Protein 9L11 (pdb70)

Nearest PDB structures (foldseek):
  7awv-assembly1_B  TM=8.913E-01  e=6.007E-17  Rhodococcus opacus
  4c0w-assembly1_A  TM=7.880E-01  e=9.544E-13  Pseudomonas putida
  7n2x-assembly1_A  TM=8.002E-01  e=1.864E-11  Escherichia coli O157:H7
  1tik-assembly1_A  TM=7.623E-01  e=1.758E-11  Escherichia coli
  7n2w-assembly1_B  TM=7.523E-01  e=1.275E-10  Klebsiella pneumoniae subsp. pneumoniae MGH 78578

Sequence (436 aa):
SLFRLDTSILGTRSSTIALADLVEREWRATAPDPSVVRRHLGEDPLPATVWAAAVAAQVPPARRAPEEREALSLAAALVDELVAAEALLLAAPLYNFGVSQHLKTWVDLLLTDPRMAAGTESPLAGRPAVLVTARGGAYGPGTPREGWDHAIGWMRRIFGDVWKLELTVVERELTLVGIDPALDRFKELAERVRVTTEEQARAAGRRLAAREGAFLALEHHHHHHSLFRLDTSILGTRSSTIALADLVEREWRATAPDPSVVRRHLGEDPLPATVWAAAVAAQFVPPARRAPEEREALSLAAALVDELVAAEALLLAAPLYNFGVSQHLKTWVDLLLTDPRMAAGTESPLAGRPAVLVTARGGAYGPGTPREGWDHAIGWMRRIFGDVWKLELTVVERELTLVGIDPALDRFKELAERVRVTTEEQARAAGRRLAA

Structure (mmCIF, N/CA/C/O backbone):
data_9L11
#
_entry.id   9L11
#
_cell.length_a   45.921
_cell.length_b   52.860
_cell.length_c   174.854
_cell.angle_alpha   90.00
_cell.angle_beta   90.00
_cell.angle_gamma   90.00
#
_symmetry.space_group_name_H-M   'P 21 21 21'
#
loop_
_entity.id
_entity.type
_entity.pdbx_description
1 polymer 'FMN dependent NADH:quinone oxidoreductase'
2 non-polymer 'FLAVIN-ADENINE DINUCLEOTIDE'
3 water water
#
loop_
_atom_site.group_PDB
_atom_site.id
_atom_site.type_symbol
_atom_site.label_atom_id
_atom_site.label_alt_id
_atom_site.label_comp_id
_atom_site.label_asym_id
_atom_site.label_entity_id
_atom_site.label_seq_id
_atom_site.pdbx_PDB_ins_code
_atom_site.Cartn_x
_atom_site.Cartn_y
_atom_site.Cartn_z
_atom_site.occupancy
_atom_site.B_iso_or_equiv
_atom_site.auth_seq_id
_atom_site.auth_comp_id
_atom_site.auth_asym_id
_atom_site.auth_atom_id
_atom_site.pdbx_PDB_model_num
ATOM 1 N N . SER A 1 2 ? -12.282 7.859 14.057 1.00 20.77 2 SER A N 1
ATOM 2 C CA . SER A 1 2 ? -12.336 9.345 13.847 1.00 19.00 2 SER A CA 1
ATOM 3 C C . SER A 1 2 ? -10.935 9.920 13.610 1.00 16.97 2 SER A C 1
ATOM 4 O O . SER A 1 2 ? -9.940 9.309 13.975 1.00 19.33 2 SER A O 1
ATOM 7 N N . LEU A 1 3 ? -10.884 11.110 13.052 1.00 15.99 3 LEU A N 1
ATOM 8 C CA . LEU A 1 3 ? -9.613 11.864 12.900 1.00 14.93 3 LEU A CA 1
ATOM 9 C C . LEU A 1 3 ? -9.482 12.823 14.079 1.00 14.32 3 LEU A C 1
ATOM 10 O O . LEU A 1 3 ? -10.504 13.396 14.480 1.00 14.10 3 LEU A O 1
ATOM 15 N N . PHE A 1 4 ? -8.285 13.012 14.613 1.00 13.17 4 PHE A N 1
ATOM 16 C CA . PHE A 1 4 ? -8.062 14.117 15.571 1.00 13.16 4 PHE A CA 1
ATOM 17 C C . PHE A 1 4 ? -7.233 15.176 14.847 1.00 12.14 4 PHE A C 1
ATOM 18 O O . PHE A 1 4 ? -6.162 14.789 14.325 1.00 12.72 4 PHE A O 1
ATOM 26 N N . ARG A 1 5 ? -7.735 16.400 14.767 1.00 11.52 5 ARG A N 1
ATOM 27 C CA . ARG A 1 5 ? -7.059 17.509 14.077 1.00 11.70 5 ARG A CA 1
ATOM 28 C C . ARG A 1 5 ? -6.609 18.564 15.084 1.00 11.52 5 ARG A C 1
ATOM 29 O O . ARG A 1 5 ? -7.455 19.032 15.869 1.00 11.52 5 ARG A O 1
ATOM 37 N N . LEU A 1 6 ? -5.341 18.934 15.018 1.00 11.01 6 LEU A N 1
ATOM 38 C CA . LEU A 1 6 ? -4.768 19.944 15.932 1.00 12.01 6 LEU A CA 1
ATOM 39 C C . LEU A 1 6 ? -4.288 21.130 15.108 1.00 12.24 6 LEU A C 1
ATOM 40 O O . LEU A 1 6 ? -3.494 20.916 14.180 1.00 12.64 6 LEU A O 1
ATOM 45 N N . ASP A 1 7 ? -4.762 22.327 15.415 1.00 12.31 7 ASP A N 1
ATOM 46 C CA . ASP A 1 7 ? -4.257 23.546 14.725 1.00 12.59 7 ASP A CA 1
ATOM 47 C C . ASP A 1 7 ? -3.497 24.416 15.710 1.00 12.24 7 ASP A C 1
ATOM 48 O O . ASP A 1 7 ? -3.841 24.428 16.902 1.00 13.50 7 ASP A O 1
ATOM 53 N N . THR A 1 8 ? -2.494 25.110 15.207 1.00 11.69 8 THR A N 1
ATOM 54 C CA . THR A 1 8 ? -1.633 25.985 16.054 1.00 13.07 8 THR A CA 1
ATOM 55 C C . THR A 1 8 ? -1.494 27.363 15.428 1.00 11.77 8 THR A C 1
ATOM 56 O O . THR A 1 8 ? -0.830 28.197 16.048 1.00 11.65 8 THR A O 1
ATOM 60 N N . SER A 1 9 ? -2.048 27.608 14.220 1.00 11.57 9 SER A N 1
ATOM 61 C CA . SER A 1 9 ? -1.851 28.940 13.595 1.00 11.96 9 SER A CA 1
ATOM 62 C C . SER A 1 9 ? -2.429 30.049 14.486 1.00 12.69 9 SER A C 1
ATOM 63 O O . SER A 1 9 ? -3.518 29.865 15.042 1.00 12.89 9 SER A O 1
ATOM 66 N N . ILE A 1 10 ? -1.761 31.184 14.521 1.00 12.42 10 ILE A N 1
ATOM 67 C CA . ILE A 1 10 ? -2.295 32.394 15.209 1.00 13.69 10 ILE A CA 1
ATOM 68 C C . ILE A 1 10 ? -2.736 33.432 14.178 1.00 13.72 10 ILE A C 1
ATOM 69 O O . ILE A 1 10 ? -2.932 34.627 14.583 1.00 14.29 10 ILE A O 1
ATOM 74 N N . LEU A 1 11 ? -2.877 33.062 12.914 1.00 13.25 11 LEU A N 1
ATOM 75 C CA . LEU A 1 11 ? -3.143 34.053 11.836 1.00 13.88 11 LEU A CA 1
ATOM 76 C C . LEU A 1 11 ? -4.589 33.928 11.356 1.00 15.87 11 LEU A C 1
ATOM 77 O O . LEU A 1 11 ? -4.885 34.557 10.343 1.00 16.44 11 LEU A O 1
ATOM 82 N N . GLY A 1 12 ? -5.426 33.194 12.081 1.00 15.40 12 GLY A N 1
ATOM 83 C CA . GLY A 1 12 ? -6.886 33.181 11.863 1.00 18.97 12 GLY A CA 1
ATOM 84 C C . GLY A 1 12 ? -7.312 32.689 10.495 1.00 20.19 12 GLY A C 1
ATOM 85 O O . GLY A 1 12 ? -6.713 31.762 9.957 1.00 18.47 12 GLY A O 1
ATOM 86 N N . THR A 1 13 ? -8.353 33.306 9.930 1.00 22.06 13 THR A N 1
ATOM 87 C CA . THR A 1 13 ? -8.957 32.865 8.639 1.00 25.35 13 THR A CA 1
ATOM 88 C C . THR A 1 13 ? -7.940 32.885 7.492 1.00 25.99 13 THR A C 1
ATOM 89 O O . THR A 1 13 ? -8.144 32.128 6.575 1.00 33.04 13 THR A O 1
ATOM 93 N N . ARG A 1 14 ? -6.867 33.657 7.581 1.00 28.06 14 ARG A N 1
ATOM 94 C CA . ARG A 1 14 ? -5.854 33.708 6.488 1.00 30.36 14 ARG A CA 1
ATOM 95 C C . ARG A 1 14 ? -4.862 32.543 6.572 1.00 26.00 14 ARG A C 1
ATOM 96 O O . ARG A 1 14 ? -4.035 32.423 5.653 1.00 25.11 14 ARG A O 1
ATOM 104 N N . SER A 1 15 ? -4.944 31.698 7.604 1.00 19.49 15 SER A N 1
ATOM 105 C CA . SER A 1 15 ? -3.882 30.688 7.872 1.00 16.42 15 SER A CA 1
ATOM 106 C C . SER A 1 15 ? -3.596 29.815 6.642 1.00 15.60 15 SER A C 1
ATOM 107 O O . SER A 1 15 ? -4.511 29.206 6.082 1.00 13.94 15 SER A O 1
ATOM 110 N N . SER A 1 16 ? -2.331 29.675 6.299 1.00 13.97 16 SER A N 1
ATOM 111 C CA . SER A 1 16 ? -1.909 28.741 5.228 1.00 13.51 16 SER A CA 1
ATOM 112 C C . SER A 1 16 ? -2.014 27.291 5.724 1.00 12.91 16 SER A C 1
ATOM 113 O O . SER A 1 16 ? -2.366 26.426 4.902 1.00 11.92 16 SER A O 1
ATOM 116 N N . THR A 1 17 ? -1.637 27.021 6.990 1.00 12.47 17 THR A N 1
ATOM 117 C CA . THR A 1 17 ? -1.675 25.640 7.566 1.00 12.30 17 THR A CA 1
ATOM 118 C C . THR A 1 17 ? -3.119 25.160 7.697 1.00 12.48 17 THR A C 1
ATOM 119 O O . THR A 1 17 ? -3.394 23.993 7.386 1.00 12.08 17 THR A O 1
ATOM 123 N N . ILE A 1 18 ? -4.016 26.039 8.113 1.00 13.86 18 ILE A N 1
ATOM 124 C CA . ILE A 1 18 ? -5.460 25.675 8.203 1.00 14.85 18 ILE A CA 1
ATOM 125 C C . ILE A 1 18 ? -5.939 25.268 6.809 1.00 14.70 18 ILE A C 1
ATOM 126 O O . ILE A 1 18 ? -6.655 24.281 6.700 1.00 14.12 18 ILE A O 1
ATOM 131 N N . ALA A 1 19 ? -5.525 25.998 5.782 1.00 15.63 19 ALA A N 1
ATOM 132 C CA . ALA A 1 19 ? -5.999 25.749 4.403 1.00 15.53 19 ALA A CA 1
ATOM 133 C C . ALA A 1 19 ? -5.449 24.399 3.916 1.00 16.17 19 ALA A C 1
ATOM 134 O O . ALA A 1 19 ? -6.207 23.623 3.305 1.00 16.06 19 ALA A O 1
ATOM 136 N N . LEU A 1 20 ? -4.201 24.084 4.232 1.00 15.09 20 LEU A N 1
ATOM 137 C CA . LEU A 1 20 ? -3.612 22.783 3.812 1.00 15.57 20 LEU A CA 1
ATOM 138 C C . LEU A 1 20 ? -4.285 21.670 4.603 1.00 15.35 20 LEU A C 1
ATOM 139 O O . LEU A 1 20 ? -4.742 20.675 3.992 1.00 16.83 20 LEU A O 1
ATOM 144 N N . ALA A 1 21 ? -4.416 21.862 5.918 1.00 14.03 21 ALA A N 1
ATOM 145 C CA . ALA A 1 21 ? -5.108 20.862 6.772 1.00 14.66 21 ALA A CA 1
ATOM 146 C C . ALA A 1 21 ? -6.551 20.671 6.296 1.00 14.28 21 ALA A C 1
ATOM 147 O O . ALA A 1 21 ? -7.077 19.555 6.370 1.00 13.26 21 ALA A O 1
ATOM 149 N N . ASP A 1 22 ? -7.193 21.741 5.834 1.00 13.70 22 ASP A N 1
ATOM 150 C CA . ASP A 1 22 ? -8.589 21.617 5.327 1.00 14.63 22 ASP A CA 1
ATOM 151 C C . ASP A 1 22 ? -8.614 20.646 4.147 1.00 14.07 22 ASP A C 1
ATOM 152 O O . ASP A 1 22 ? -9.575 19.885 4.015 1.00 14.43 22 ASP A O 1
ATOM 157 N N . LEU A 1 23 ? -7.595 20.670 3.305 1.00 14.15 23 LEU A N 1
ATOM 158 C CA . LEU A 1 23 ? -7.544 19.774 2.116 1.00 14.55 23 LEU A CA 1
ATOM 159 C C . LEU A 1 23 ? -7.367 18.321 2.573 1.00 14.09 23 LEU A C 1
ATOM 160 O O . LEU A 1 23 ? -7.994 17.427 1.989 1.00 14.26 23 LEU A O 1
ATOM 165 N N . VAL A 1 24 ? -6.543 18.105 3.598 1.00 12.74 24 VAL A N 1
ATOM 166 C CA . VAL A 1 24 ? -6.372 16.749 4.152 1.00 11.94 24 VAL A CA 1
ATOM 167 C C . VAL A 1 24 ? -7.712 16.317 4.709 1.00 13.22 24 VAL A C 1
ATOM 168 O O . VAL A 1 24 ? -8.170 15.143 4.390 1.00 13.06 24 VAL A O 1
ATOM 172 N N . GLU A 1 25 ? -8.336 17.166 5.521 1.00 12.04 25 GLU A N 1
ATOM 173 C CA . GLU A 1 25 ? -9.619 16.801 6.192 1.00 13.95 25 GLU A CA 1
ATOM 174 C C . GLU A 1 25 ? -10.711 16.501 5.149 1.00 16.11 25 GLU A C 1
ATOM 175 O O . GLU A 1 25 ? -11.505 15.540 5.355 1.00 15.29 25 GLU A O 1
ATOM 181 N N . ARG A 1 26 ? -10.774 17.291 4.073 1.00 16.13 26 ARG A N 1
ATOM 182 C CA . ARG A 1 26 ? -11.809 17.091 3.011 1.00 20.00 26 ARG A CA 1
ATOM 183 C C . ARG A 1 26 ? -11.707 15.661 2.443 1.00 20.36 26 ARG A C 1
ATOM 184 O O . ARG A 1 26 ? -12.762 14.995 2.295 1.00 19.01 26 ARG A O 1
ATOM 192 N N . GLU A 1 27 ? -10.486 15.183 2.177 1.00 18.72 27 GLU A N 1
ATOM 193 C CA . GLU A 1 27 ? -10.272 13.824 1.614 1.00 19.80 27 GLU A CA 1
ATOM 194 C C . GLU A 1 27 ? -10.596 12.796 2.688 1.00 19.12 27 GLU A C 1
ATOM 195 O O . GLU A 1 27 ? -11.179 11.723 2.361 1.00 18.71 27 GLU A O 1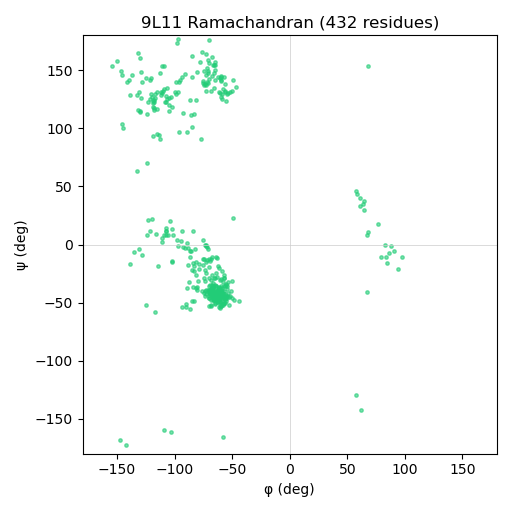
ATOM 201 N N . TRP A 1 28 ? -10.229 13.070 3.925 1.00 15.87 28 TRP A N 1
ATOM 202 C CA . TRP A 1 28 ? -10.599 12.167 5.039 1.00 16.46 28 TRP A CA 1
ATOM 203 C C . TRP A 1 28 ? -12.121 12.004 5.061 1.00 17.47 28 TRP A C 1
ATOM 204 O O . TRP A 1 28 ? -12.596 10.861 5.074 1.00 19.05 28 TRP A O 1
ATOM 215 N N . ARG A 1 29 ? -12.850 13.104 5.029 1.00 17.61 29 ARG A N 1
ATOM 216 C CA . ARG A 1 29 ? -14.329 13.059 5.118 1.00 20.65 29 ARG A CA 1
ATOM 217 C C . ARG A 1 29 ? -14.878 12.333 3.876 1.00 20.06 29 ARG A C 1
ATOM 218 O O . ARG A 1 29 ? -15.903 11.623 3.980 1.00 20.50 29 ARG A O 1
ATOM 226 N N . ALA A 1 30 ? -14.185 12.401 2.750 1.00 19.18 30 ALA A N 1
ATOM 227 C CA . ALA A 1 30 ? -14.732 11.827 1.497 1.00 21.09 30 ALA A CA 1
ATOM 228 C C . ALA A 1 30 ? -14.560 10.307 1.426 1.00 20.55 30 ALA A C 1
ATOM 229 O O . ALA A 1 30 ? -15.466 9.672 0.812 1.00 17.87 30 ALA A O 1
ATOM 231 N N . THR A 1 31 ? -13.504 9.727 2.023 1.00 18.23 31 THR A N 1
ATOM 232 C CA . THR A 1 31 ? -13.220 8.278 1.818 1.00 20.85 31 THR A CA 1
ATOM 233 C C . THR A 1 31 ? -13.026 7.509 3.134 1.00 18.79 31 THR A C 1
ATOM 234 O O . THR A 1 31 ? -12.951 6.281 3.066 1.00 19.33 31 THR A O 1
ATOM 238 N N . ALA A 1 32 ? -12.942 8.158 4.290 1.00 14.81 32 ALA A N 1
ATOM 239 C CA . ALA A 1 32 ? -12.668 7.423 5.539 1.00 16.70 32 ALA A CA 1
ATOM 240 C C . ALA A 1 32 ? -13.869 6.580 5.978 1.00 17.13 32 ALA A C 1
ATOM 241 O O . ALA A 1 32 ? -14.995 7.058 5.951 1.00 17.26 32 ALA A O 1
ATOM 243 N N . PRO A 1 33 ? -13.651 5.342 6.458 1.00 18.06 33 PRO A N 1
ATOM 244 C CA . PRO A 1 33 ? -14.729 4.524 7.029 1.00 20.71 33 PRO A CA 1
ATOM 245 C C . PRO A 1 33 ? -15.485 5.226 8.163 1.00 20.94 33 PRO A C 1
ATOM 246 O O . PRO A 1 33 ? -16.694 5.058 8.250 1.00 20.72 33 PRO A O 1
ATOM 250 N N . ASP A 1 34 ? -14.775 5.973 9.013 1.00 19.93 34 ASP A N 1
ATOM 251 C CA . ASP A 1 34 ? -15.374 6.854 10.041 1.00 19.67 34 ASP A CA 1
ATOM 252 C C . ASP A 1 34 ? -14.925 8.275 9.713 1.00 19.87 34 ASP A C 1
ATOM 253 O O . ASP A 1 34 ? -13.870 8.706 10.164 1.00 18.18 34 ASP A O 1
ATOM 258 N N . PRO A 1 35 ? -15.727 9.047 8.952 1.00 18.28 35 PRO A N 1
ATOM 259 C CA . PRO A 1 35 ? -15.329 10.376 8.499 1.00 18.48 35 PRO A CA 1
ATOM 260 C C . PRO A 1 35 ? -15.406 11.432 9.607 1.00 18.53 35 PRO A C 1
ATOM 261 O O . PRO A 1 35 ? -15.171 12.575 9.307 1.00 18.38 35 PRO A O 1
ATOM 265 N N . SER A 1 36 ? -15.736 11.017 10.829 1.00 17.01 36 SER A N 1
ATOM 266 C CA . SER A 1 36 ? -15.834 11.918 12.004 1.00 20.36 36 SER A CA 1
ATOM 267 C C . SER A 1 36 ? -14.489 12.631 12.203 1.00 17.38 36 SER A C 1
ATOM 268 O O . SER A 1 36 ? -13.469 11.964 12.007 1.00 16.89 36 SER A O 1
ATOM 271 N N . VAL A 1 37 ? -14.525 13.893 12.639 1.00 16.37 37 VAL A N 1
ATOM 272 C CA . VAL A 1 37 ? -13.319 14.672 12.986 1.00 17.03 37 VAL A CA 1
ATOM 273 C C . VAL A 1 37 ? -13.508 15.328 14.353 1.00 18.39 37 VAL A C 1
ATOM 274 O O . VAL A 1 37 ? -14.531 15.983 14.558 1.00 17.87 37 VAL A O 1
ATOM 278 N N . VAL A 1 38 ? -12.526 15.198 15.245 1.00 17.41 38 VAL A N 1
ATOM 279 C CA . VAL A 1 38 ? -12.457 15.947 16.517 1.00 18.18 38 VAL A CA 1
ATOM 280 C C . VAL A 1 38 ? -11.360 16.990 16.355 1.00 18.29 38 VAL A C 1
ATOM 281 O O . VAL A 1 38 ? -10.249 16.602 15.887 1.00 14.99 38 VAL A O 1
ATOM 285 N N . ARG A 1 39 ? -11.623 18.224 16.761 1.00 16.17 39 ARG A N 1
ATOM 286 C CA . ARG A 1 39 ? -10.626 19.283 16.495 1.00 17.90 39 ARG A CA 1
ATOM 287 C C . ARG A 1 39 ? -10.285 20.093 17.756 1.00 17.60 39 ARG A C 1
ATOM 288 O O . ARG A 1 39 ? -11.106 20.186 18.670 1.00 17.37 39 ARG A O 1
ATOM 296 N N . ARG A 1 40 ? -9.053 20.564 17.813 1.00 14.33 40 ARG A N 1
ATOM 297 C CA . ARG A 1 40 ? -8.555 21.434 18.897 1.00 14.01 40 ARG A CA 1
ATOM 298 C C . ARG A 1 40 ? -7.714 22.493 18.217 1.00 13.89 40 ARG A C 1
ATOM 299 O O . ARG A 1 40 ? -6.868 22.109 17.419 1.00 14.15 40 ARG A O 1
ATOM 307 N N . HIS A 1 41 ? -7.974 23.765 18.503 1.00 13.53 41 HIS A N 1
ATOM 308 C CA . HIS A 1 41 ? -7.226 24.889 17.894 1.00 13.45 41 HIS A CA 1
ATOM 309 C C . HIS A 1 41 ? -6.484 25.592 19.013 1.00 14.23 41 HIS A C 1
ATOM 310 O O . HIS A 1 41 ? -7.115 26.416 19.709 1.00 14.90 41 HIS A O 1
ATOM 317 N N . LEU A 1 42 ? -5.224 25.231 19.212 1.00 14.84 42 LEU A N 1
ATOM 318 C CA . LEU A 1 42 ? -4.381 25.832 20.282 1.00 15.26 42 LEU A CA 1
ATOM 319 C C . LEU A 1 42 ? -4.088 27.309 19.978 1.00 14.60 42 LEU A C 1
ATOM 320 O O . LEU A 1 42 ? -3.785 28.060 20.923 1.00 15.77 42 LEU A O 1
ATOM 325 N N . GLY A 1 43 ? -4.092 27.717 18.718 1.00 15.26 43 GLY A N 1
ATOM 326 C CA . GLY A 1 43 ? -3.802 29.127 18.387 1.00 16.90 43 GLY A CA 1
ATOM 327 C C . GLY A 1 43 ? -4.926 30.045 18.819 1.00 17.81 43 GLY A C 1
ATOM 328 O O . GLY A 1 43 ? -4.648 31.171 19.267 1.00 19.29 43 GLY A O 1
ATOM 329 N N . GLU A 1 44 ? -6.168 29.582 18.715 1.00 18.70 44 GLU A N 1
ATOM 330 C CA . GLU A 1 44 ? -7.359 30.363 19.163 1.00 20.89 44 GLU A CA 1
ATOM 331 C C . GLU A 1 44 ? -7.645 30.116 20.651 1.00 20.05 44 GLU A C 1
ATOM 332 O O . GLU A 1 44 ? -8.164 31.019 21.304 1.00 19.88 44 GLU A O 1
ATOM 338 N N . ASP A 1 45 ? -7.352 28.918 21.154 1.00 18.66 45 ASP A N 1
ATOM 339 C CA . ASP A 1 45 ? -7.730 28.499 22.522 1.00 18.24 45 ASP A CA 1
ATOM 340 C C . ASP A 1 45 ? -6.522 27.871 23.197 1.00 17.65 45 ASP A C 1
ATOM 341 O O . ASP A 1 45 ? -6.537 26.674 23.477 1.00 13.82 45 ASP A O 1
ATOM 346 N N . PRO A 1 46 ? -5.440 28.644 23.410 1.00 16.32 46 PRO A N 1
ATOM 347 C CA . PRO A 1 46 ? -4.198 28.051 23.914 1.00 17.05 46 PRO A CA 1
ATOM 348 C C . PRO A 1 46 ? -4.369 27.494 25.323 1.00 16.49 46 PRO A C 1
ATOM 349 O O . PRO A 1 46 ? -5.181 27.996 26.053 1.00 14.35 46 PRO A O 1
ATOM 353 N N . LEU A 1 47 ? -3.547 26.509 25.675 1.00 16.34 47 LEU A N 1
ATOM 354 C CA . LEU A 1 47 ? -3.485 25.991 27.058 1.00 16.78 47 LEU A CA 1
ATOM 355 C C . LEU A 1 47 ? -2.829 27.033 27.949 1.00 15.98 47 LEU A C 1
ATOM 356 O O . LEU A 1 47 ? -1.937 27.759 27.511 1.00 15.50 47 LEU A O 1
ATOM 361 N N . PRO A 1 48 ? -3.217 27.117 29.236 1.00 17.14 48 PRO A N 1
ATOM 362 C CA . PRO A 1 48 ? -2.629 28.096 30.141 1.00 16.96 48 PRO A CA 1
ATOM 363 C C . PRO A 1 48 ? -1.109 27.911 30.286 1.00 16.02 48 PRO A C 1
ATOM 364 O O . PRO A 1 48 ? -0.676 26.783 30.297 1.00 14.39 48 PRO A O 1
ATOM 368 N N . ALA A 1 49 ? -0.362 29.013 30.444 1.00 15.15 49 ALA A N 1
ATOM 369 C CA . ALA A 1 49 ? 1.117 28.965 30.568 1.00 16.58 49 ALA A CA 1
ATOM 370 C C . ALA A 1 49 ? 1.532 28.324 31.905 1.00 16.73 49 ALA A C 1
ATOM 371 O O . ALA A 1 49 ? 2.724 27.968 32.032 1.00 17.15 49 ALA A O 1
ATOM 373 N N . THR A 1 50 ? 0.599 28.178 32.845 1.00 16.10 50 THR A N 1
ATOM 374 C CA . THR A 1 50 ? 0.921 27.778 34.233 1.00 17.89 50 THR A CA 1
ATOM 375 C C . THR A 1 50 ? 0.610 26.297 34.509 1.00 16.62 50 THR A C 1
ATOM 376 O O . THR A 1 50 ? 1.084 25.786 35.545 1.00 18.05 50 THR A O 1
ATOM 380 N N . VAL A 1 51 ? -0.141 25.607 33.656 1.00 17.46 51 VAL A N 1
ATOM 381 C CA . VAL A 1 51 ? -0.639 24.219 33.913 1.00 16.38 51 VAL A CA 1
ATOM 382 C C . VAL A 1 51 ? 0.523 23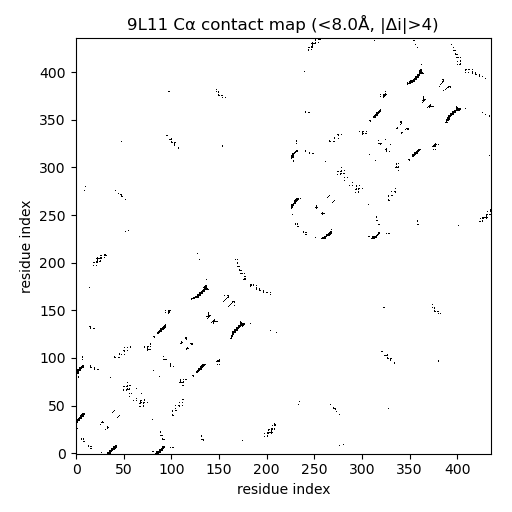.216 33.930 1.00 16.67 51 VAL A C 1
ATOM 383 O O . VAL A 1 51 ? 0.562 22.339 34.795 1.00 17.21 51 VAL A O 1
ATOM 387 N N . TRP A 1 52 ? 1.470 23.342 33.000 1.00 15.25 52 TRP A N 1
ATOM 388 C CA . TRP A 1 52 ? 2.541 22.323 32.872 1.00 14.76 52 TRP A CA 1
ATOM 389 C C . TRP A 1 52 ? 3.330 22.227 34.191 1.00 13.78 52 TRP A C 1
ATOM 390 O O . TRP A 1 52 ? 3.497 21.132 34.716 1.00 14.19 52 TRP A O 1
ATOM 401 N N . ALA A 1 53 ? 3.822 23.352 34.703 1.00 15.42 53 ALA A N 1
ATOM 402 C CA . ALA A 1 53 ? 4.606 23.320 35.960 1.00 16.34 53 ALA A CA 1
ATOM 403 C C . ALA A 1 53 ? 3.781 22.691 37.097 1.00 16.42 53 ALA A C 1
ATOM 404 O O . ALA A 1 53 ? 4.345 21.877 37.851 1.00 14.71 53 ALA A O 1
ATOM 406 N N . ALA A 1 54 ? 2.493 23.002 37.178 1.00 16.96 54 ALA A N 1
ATOM 407 C CA . ALA A 1 54 ? 1.575 22.404 38.179 1.00 18.67 54 ALA A CA 1
ATOM 408 C C . ALA A 1 54 ? 1.441 20.882 37.981 1.00 18.24 54 ALA A C 1
ATOM 409 O O . ALA A 1 54 ? 1.430 20.110 38.978 1.00 17.85 54 ALA A O 1
ATOM 411 N N . ALA A 1 55 ? 1.348 20.412 36.739 1.00 17.46 55 ALA A N 1
ATOM 412 C CA . ALA A 1 55 ? 1.244 18.965 36.476 1.00 16.89 55 ALA A CA 1
ATOM 413 C C . ALA A 1 55 ? 2.554 18.287 36.859 1.00 18.27 55 ALA A C 1
ATOM 414 O O . ALA A 1 55 ? 2.486 17.191 37.425 1.00 19.86 55 ALA A O 1
ATOM 416 N N . VAL A 1 56 ? 3.679 18.877 36.482 1.00 17.49 56 VAL A N 1
ATOM 417 C CA . VAL A 1 56 ? 5.009 18.278 36.754 1.00 20.05 56 VAL A CA 1
ATOM 418 C C . VAL A 1 56 ? 5.147 18.089 38.272 1.00 19.90 56 VAL A C 1
ATOM 419 O O . VAL A 1 56 ? 5.451 16.991 38.679 1.00 23.82 56 VAL A O 1
ATOM 423 N N . ALA A 1 57 ? 4.892 19.115 39.060 1.00 22.65 57 ALA A N 1
ATOM 424 C CA . ALA A 1 57 ? 4.978 19.038 40.538 1.00 25.84 57 ALA A CA 1
ATOM 425 C C . ALA A 1 57 ? 4.132 17.866 41.052 1.00 31.78 57 ALA A C 1
ATOM 426 O O . ALA A 1 57 ? 4.585 17.124 41.946 1.00 33.87 57 ALA A O 1
ATOM 428 N N . ALA A 1 58 ? 2.918 17.724 40.536 1.00 31.94 58 ALA A N 1
ATOM 429 C CA . ALA A 1 58 ? 1.950 16.707 40.999 1.00 34.57 58 ALA A CA 1
ATOM 430 C C . ALA A 1 58 ? 2.336 15.312 40.504 1.00 39.37 58 ALA A C 1
ATOM 431 O O . ALA A 1 58 ? 1.956 14.327 41.188 1.00 42.62 58 ALA A O 1
ATOM 433 N N . GLN A 1 59 ? 3.015 15.216 39.348 1.00 43.50 59 GLN A N 1
ATOM 434 C CA . GLN A 1 59 ? 3.315 13.928 38.659 1.00 46.33 59 GLN A CA 1
ATOM 435 C C . GLN A 1 59 ? 3.907 12.930 39.665 1.00 50.35 59 GLN A C 1
ATOM 436 O O . GLN A 1 59 ? 3.483 11.757 39.592 1.00 49.21 59 GLN A O 1
ATOM 442 N N . VAL A 1 61 ? 3.733 12.731 42.732 1.00 70.41 61 VAL A N 1
ATOM 443 C CA . VAL A 1 61 ? 3.435 12.758 44.198 1.00 71.73 61 VAL A CA 1
ATOM 444 C C . VAL A 1 61 ? 2.223 11.870 44.470 1.00 80.81 61 VAL A C 1
ATOM 445 O O . VAL A 1 61 ? 1.381 11.678 43.589 1.00 80.37 61 VAL A O 1
ATOM 449 N N . PRO A 1 62 ? 2.088 11.315 45.700 1.00 84.89 62 PRO A N 1
ATOM 450 C CA . PRO A 1 62 ? 0.883 10.582 46.070 1.00 83.25 62 PRO A CA 1
ATOM 451 C C . PRO A 1 62 ? -0.295 11.509 45.810 1.00 77.28 62 PRO A C 1
ATOM 452 O O . PRO A 1 62 ? -0.281 12.664 46.245 1.00 84.43 62 PRO A O 1
ATOM 456 N N . PRO A 1 63 ? -1.334 11.054 45.080 1.00 69.84 63 PRO A N 1
ATOM 457 C CA . PRO A 1 63 ? -2.528 11.872 44.888 1.00 68.39 63 PRO A CA 1
ATOM 458 C C . PRO A 1 63 ? -3.120 12.218 46.253 1.00 72.49 63 PRO A C 1
ATOM 459 O O . PRO A 1 63 ? -2.432 12.032 47.245 1.00 83.86 63 PRO A O 1
ATOM 463 N N . ALA A 1 64 ? -4.362 12.695 46.285 1.00 66.24 64 ALA A N 1
ATOM 464 C CA . ALA A 1 64 ? -5.060 13.046 47.543 1.00 62.69 64 ALA A CA 1
ATOM 465 C C . ALA A 1 64 ? -4.372 14.249 48.192 1.00 63.62 64 ALA A C 1
ATOM 466 O O . ALA A 1 64 ? -5.106 15.108 48.721 1.00 59.85 64 ALA A O 1
ATOM 468 N N . ARG A 1 65 ? -3.031 14.290 48.172 1.00 64.23 65 ARG A N 1
ATOM 469 C CA . ARG A 1 65 ? -2.237 15.420 48.730 1.00 66.62 65 ARG A CA 1
ATOM 470 C C . ARG A 1 65 ? -2.136 16.540 47.698 1.00 62.38 65 ARG A C 1
ATOM 471 O O . ARG A 1 65 ? -1.930 17.698 48.105 1.00 67.68 65 ARG A O 1
ATOM 479 N N . ARG A 1 66 ? -2.299 16.208 46.420 1.00 55.61 66 ARG A N 1
ATOM 480 C CA . ARG A 1 66 ? -2.223 17.220 45.334 1.00 49.71 66 ARG A CA 1
ATOM 481 C C . ARG A 1 66 ? -3.099 18.424 45.684 1.00 48.58 66 ARG A C 1
ATOM 482 O O . ARG A 1 66 ? -4.191 18.231 46.241 1.00 51.57 66 ARG A O 1
ATOM 490 N N . ALA A 1 67 ? -2.638 19.628 45.356 1.00 41.68 67 ALA A N 1
ATOM 491 C CA . ALA A 1 67 ? -3.406 20.874 45.562 1.00 40.26 67 ALA A CA 1
ATOM 492 C C . ALA A 1 67 ? -4.341 21.090 44.379 1.00 41.14 67 ALA A C 1
ATOM 493 O O . ALA A 1 67 ? -4.134 20.515 43.317 1.00 33.03 67 ALA A O 1
ATOM 495 N N . PRO A 1 68 ? -5.377 21.945 44.533 1.00 41.92 68 PRO A N 1
ATOM 496 C CA . PRO A 1 68 ? -6.343 22.211 43.469 1.00 38.80 68 PRO A CA 1
ATOM 497 C C . PRO A 1 68 ? -5.730 22.414 42.075 1.00 37.81 68 PRO A C 1
ATOM 498 O O . PRO A 1 68 ? -6.200 21.806 41.120 1.00 34.45 68 PRO A O 1
ATOM 502 N N . GLU A 1 69 ? -4.704 23.258 41.978 1.00 30.62 69 GLU A N 1
ATOM 503 C CA . GLU A 1 69 ? -4.100 23.620 40.677 1.00 33.21 69 GLU A CA 1
ATOM 504 C C . GLU A 1 69 ? -3.423 22.389 40.077 1.00 28.55 69 GLU A C 1
ATOM 505 O O . GLU A 1 69 ? -3.452 22.267 38.841 1.00 25.84 69 GLU A O 1
ATOM 511 N N . GLU A 1 70 ? -2.875 21.523 40.928 1.00 26.39 70 GLU A N 1
ATOM 512 C CA . GLU A 1 70 ? -2.183 20.280 40.512 1.00 27.68 70 GLU A CA 1
ATOM 513 C C . GLU A 1 70 ? -3.207 19.258 40.024 1.00 27.27 70 GLU A C 1
ATOM 514 O O . GLU A 1 70 ? -2.953 18.596 38.986 1.00 22.70 70 GLU A O 1
ATOM 520 N N . ARG A 1 71 ? -4.328 19.135 40.738 1.00 25.34 71 ARG A N 1
ATOM 521 C CA . ARG A 1 71 ? -5.432 18.232 40.300 1.00 28.40 71 ARG A CA 1
ATOM 522 C C . ARG A 1 71 ? -6.014 18.696 38.972 1.00 23.59 71 ARG A C 1
ATOM 523 O O . ARG A 1 71 ? -6.301 17.850 38.131 1.00 24.79 71 ARG A O 1
ATOM 531 N N . GLU A 1 72 ? -6.265 19.992 38.847 1.00 22.17 72 GLU A N 1
ATOM 532 C CA . GLU A 1 72 ? -6.779 20.575 37.595 1.00 27.95 72 GLU A CA 1
ATOM 533 C C . GLU A 1 72 ? -5.764 20.315 36.474 1.00 22.97 72 GLU A C 1
ATOM 534 O O . GLU A 1 72 ? -6.181 19.945 35.391 1.00 19.87 72 GLU A O 1
ATOM 540 N N . ALA A 1 73 ? -4.481 20.538 36.744 1.00 20.87 73 ALA A N 1
ATOM 541 C CA . ALA A 1 73 ? -3.428 20.406 35.700 1.00 20.45 73 ALA A CA 1
ATOM 542 C C . ALA A 1 73 ? -3.392 18.971 35.170 1.00 18.94 73 ALA A C 1
ATOM 543 O O . ALA A 1 73 ? -3.410 18.802 33.951 1.00 17.71 73 ALA A O 1
ATOM 545 N N . LEU A 1 74 ? -3.365 17.965 36.048 1.00 17.64 74 LEU A N 1
ATOM 546 C CA . LEU A 1 74 ? -3.299 16.557 35.567 1.00 20.68 74 LEU A CA 1
ATOM 547 C C . LEU A 1 74 ? -4.638 16.103 34.976 1.00 20.69 74 LEU A C 1
ATOM 548 O O . LEU A 1 74 ? -4.642 15.260 34.089 1.00 19.24 74 LEU A O 1
ATOM 553 N N . SER A 1 75 ? -5.758 16.620 35.466 1.00 19.59 75 SER A N 1
ATOM 554 C CA . SER A 1 75 ? -7.071 16.298 34.842 1.00 19.40 75 SER A CA 1
ATOM 555 C C . SER A 1 75 ? -7.119 16.818 33.402 1.00 19.31 75 SER A C 1
ATOM 556 O O . SER A 1 75 ? -7.589 16.095 32.509 1.00 19.91 75 SER A O 1
ATOM 559 N N . LEU A 1 76 ? -6.643 18.030 33.164 1.00 17.25 76 LEU A N 1
ATOM 560 C CA . LEU A 1 76 ? -6.557 18.550 31.781 1.00 18.19 76 LEU A CA 1
ATOM 561 C C . LEU A 1 76 ? -5.619 17.671 30.944 1.00 15.80 76 LEU A C 1
ATOM 562 O O . LEU A 1 76 ? -5.970 17.351 29.812 1.00 17.46 76 LEU A O 1
ATOM 567 N N . ALA A 1 77 ? -4.473 17.254 31.472 1.00 16.03 77 ALA A N 1
ATOM 568 C CA . ALA A 1 77 ? -3.508 16.398 30.716 1.00 13.56 77 ALA A CA 1
ATOM 569 C C . ALA A 1 77 ? -4.179 15.079 30.337 1.00 15.12 77 ALA A C 1
ATOM 570 O O . ALA A 1 77 ? -4.026 14.602 29.217 1.00 14.58 77 ALA A O 1
ATOM 572 N N . ALA A 1 78 ? -4.984 14.503 31.250 1.00 16.80 78 ALA A N 1
ATOM 573 C CA . ALA A 1 78 ? -5.716 13.246 30.950 1.00 16.65 78 ALA A CA 1
ATOM 574 C C . ALA A 1 78 ? -6.737 13.469 29.845 1.00 16.26 78 ALA A C 1
ATOM 575 O O . ALA A 1 78 ? -6.874 12.601 28.971 1.00 19.16 78 ALA A O 1
ATOM 577 N N . ALA A 1 79 ? -7.423 14.587 29.873 1.00 15.98 79 ALA A N 1
ATOM 578 C CA . ALA A 1 79 ? -8.434 14.874 28.821 1.00 17.53 79 ALA A CA 1
ATOM 579 C C . ALA A 1 79 ? -7.740 14.963 27.450 1.00 17.46 79 ALA A C 1
ATOM 580 O O . ALA A 1 79 ? -8.242 14.401 26.446 1.00 15.91 79 ALA A O 1
ATOM 582 N N . LEU A 1 80 ? -6.567 15.588 27.401 1.00 17.50 80 LEU A N 1
ATOM 583 C CA . LEU A 1 80 ? -5.825 15.755 26.116 1.00 16.97 80 LEU A CA 1
ATOM 584 C C . LEU A 1 80 ? -5.346 14.415 25.582 1.00 17.09 80 LEU A C 1
ATOM 585 O O . LEU A 1 80 ? -5.499 14.193 24.389 1.00 16.25 80 LEU A O 1
ATOM 590 N N . VAL A 1 81 ? -4.806 13.549 26.444 1.00 16.23 81 VAL A N 1
ATOM 591 C CA . VAL A 1 81 ? -4.380 12.189 26.032 1.00 16.48 81 VAL A CA 1
ATOM 592 C C . VAL A 1 81 ? -5.610 11.420 25.549 1.00 16.57 81 VAL A C 1
ATOM 593 O O . VAL A 1 81 ? -5.510 10.722 24.572 1.00 15.23 81 VAL A O 1
ATOM 597 N N . ASP A 1 82 ? -6.733 11.541 26.283 1.00 18.63 82 ASP A N 1
ATOM 598 C CA . ASP A 1 82 ? -7.994 10.855 25.872 1.00 19.20 82 ASP A CA 1
ATOM 599 C C . ASP A 1 82 ? -8.329 11.229 24.420 1.00 17.80 82 ASP A C 1
ATOM 600 O O . ASP A 1 82 ? -8.696 10.321 23.660 1.00 17.07 82 ASP A O 1
ATOM 605 N N . GLU A 1 83 ? -8.176 12.493 24.031 1.00 18.50 83 GLU A N 1
ATOM 606 C CA . GLU A 1 83 ? -8.494 12.952 22.644 1.00 19.86 83 GLU A CA 1
ATOM 607 C C . GLU A 1 83 ? -7.614 12.234 21.629 1.00 18.23 83 GLU A C 1
ATOM 608 O O . GLU A 1 83 ? -8.136 11.809 20.610 1.00 19.20 83 GLU A O 1
ATOM 614 N N . LEU A 1 84 ? -6.323 12.085 21.917 1.00 18.85 84 LEU A N 1
ATOM 615 C CA . LEU A 1 84 ? -5.368 11.431 20.984 1.00 20.65 84 LEU A CA 1
ATOM 616 C C . LEU A 1 84 ? -5.648 9.925 20.903 1.00 20.41 84 LEU A C 1
ATOM 617 O O . LEU A 1 84 ? -5.632 9.380 19.826 1.00 20.66 84 LEU A O 1
ATOM 622 N N . VAL A 1 85 ? -5.870 9.263 22.041 1.00 21.72 85 VAL A N 1
ATOM 623 C CA . VAL A 1 85 ? -5.989 7.774 22.067 1.00 19.81 85 VAL A CA 1
ATOM 624 C C . VAL A 1 85 ? -7.349 7.361 21.471 1.00 19.29 85 VAL A C 1
ATOM 625 O O . VAL A 1 85 ? -7.485 6.224 20.952 1.00 17.58 85 VAL A O 1
ATOM 629 N N . ALA A 1 86 ? -8.311 8.272 21.464 1.00 18.79 86 ALA A N 1
ATOM 630 C CA . ALA A 1 86 ? -9.632 8.026 20.855 1.00 19.23 86 ALA A CA 1
ATOM 631 C C . ALA A 1 86 ? -9.538 8.070 19.329 1.00 19.29 86 ALA A C 1
ATOM 632 O O . ALA A 1 86 ? -10.513 7.620 18.679 1.00 17.53 86 ALA A O 1
ATOM 634 N N . ALA A 1 87 ? -8.434 8.558 18.754 1.00 17.92 87 ALA A N 1
ATOM 635 C CA . ALA A 1 87 ? -8.379 8.801 17.297 1.00 17.52 87 ALA A CA 1
ATOM 636 C C . ALA A 1 87 ? -7.675 7.637 16.589 1.00 18.48 87 ALA A C 1
ATOM 637 O O . ALA A 1 87 ? -6.609 7.204 17.043 1.00 20.32 87 ALA A O 1
ATOM 639 N N . GLU A 1 88 ? -8.188 7.240 15.436 1.00 17.79 88 GLU A N 1
ATOM 640 C CA . GLU A 1 88 ? -7.506 6.235 14.601 1.00 19.61 88 GLU A CA 1
ATOM 641 C C . GLU A 1 88 ? -6.369 6.894 13.826 1.00 17.51 88 GLU A C 1
ATOM 642 O O . GLU A 1 88 ? -5.488 6.150 13.374 1.00 16.72 88 GLU A O 1
ATOM 648 N N . ALA A 1 89 ? -6.416 8.203 13.650 1.00 13.41 89 ALA A N 1
ATOM 649 C CA . ALA A 1 89 ? -5.446 8.942 12.818 1.00 13.88 89 ALA A CA 1
ATOM 650 C C . ALA A 1 89 ? -5.360 10.385 13.292 1.00 12.91 89 ALA A C 1
ATOM 651 O O . ALA A 1 89 ? -6.352 10.901 13.768 1.00 13.34 89 ALA A O 1
ATOM 653 N N . LEU A 1 90 ? -4.225 11.016 13.049 1.00 13.59 90 LEU A N 1
ATOM 654 C CA . LEU A 1 90 ? -3.988 12.407 13.508 1.00 13.33 90 LEU A CA 1
ATOM 655 C C . LEU A 1 90 ? -3.689 13.354 12.341 1.00 12.67 90 LEU A C 1
ATOM 656 O O . LEU A 1 90 ? -2.968 12.944 11.393 1.00 13.79 90 LEU A O 1
ATOM 661 N N . LEU A 1 91 ? -4.173 14.577 12.446 1.00 11.53 91 LEU A N 1
ATOM 662 C CA . LEU A 1 91 ? -3.825 15.677 11.518 1.00 11.66 91 LEU A CA 1
ATOM 663 C C . LEU A 1 91 ? -3.285 16.827 12.372 1.00 12.46 91 LEU A C 1
ATOM 664 O O . LEU A 1 91 ? -4.070 17.382 13.165 1.00 12.96 91 LEU A O 1
ATOM 669 N N . LEU A 1 92 ? -1.993 17.143 12.253 1.00 12.08 92 LEU A N 1
ATOM 670 C CA . LEU A 1 92 ? -1.345 18.152 13.092 1.00 12.99 92 LEU A CA 1
ATOM 671 C C . LEU A 1 92 ? -0.858 19.283 12.199 1.00 14.43 92 LEU A C 1
ATOM 672 O O . LEU A 1 92 ? -0.215 18.999 11.182 1.00 15.10 92 LEU A O 1
ATOM 677 N N . ALA A 1 93 ? -1.181 20.522 12.547 1.00 13.33 93 ALA A N 1
ATOM 678 C CA . ALA A 1 93 ? -0.807 21.699 11.737 1.00 14.32 93 ALA A CA 1
ATOM 679 C C . ALA A 1 93 ? 0.097 22.583 12.579 1.00 14.16 93 ALA A C 1
ATOM 680 O O . ALA A 1 93 ? -0.339 22.985 13.667 1.00 13.65 93 ALA A O 1
ATOM 682 N N . ALA A 1 94 ? 1.307 22.875 12.094 1.00 13.72 94 ALA A N 1
ATOM 683 C CA . ALA A 1 94 ? 2.289 23.666 12.860 1.00 15.96 94 ALA A CA 1
ATOM 684 C C . ALA A 1 94 ? 3.099 24.539 11.922 1.00 15.10 94 ALA A C 1
ATOM 685 O O . ALA A 1 94 ? 4.038 24.050 11.325 1.00 18.48 94 ALA A O 1
ATOM 687 N N . PRO A 1 95 ? 2.772 25.846 11.794 1.00 14.55 95 PRO A N 1
ATOM 688 C CA . PRO A 1 95 ? 3.610 26.772 11.042 1.00 14.19 95 PRO A CA 1
ATOM 689 C C . PRO A 1 95 ? 4.976 26.949 11.699 1.00 14.19 95 PRO A C 1
ATOM 690 O O . PRO A 1 95 ? 5.067 26.750 12.916 1.00 13.47 95 PRO A O 1
ATOM 694 N N . LEU A 1 96 ? 5.984 27.362 10.925 1.00 12.49 96 LEU A N 1
ATOM 695 C CA . LEU A 1 96 ? 7.274 27.786 11.502 1.00 11.79 96 LEU A CA 1
ATOM 696 C C . LEU A 1 96 ? 7.182 29.232 11.987 1.00 11.89 96 LEU A C 1
ATOM 697 O O . LEU A 1 96 ? 6.826 30.119 11.170 1.00 12.44 96 LEU A O 1
ATOM 702 N N . TYR A 1 97 ? 7.493 29.474 13.260 1.00 11.32 97 TYR A N 1
ATOM 703 C CA . TYR A 1 97 ? 7.411 30.811 13.880 1.00 11.30 97 TYR A CA 1
ATOM 704 C C . TYR A 1 97 ? 8.732 31.089 14.592 1.00 11.04 97 TYR A C 1
ATOM 705 O O . TYR A 1 97 ? 9.096 30.317 15.514 1.00 11.17 97 TYR A O 1
ATOM 714 N N . ASN A 1 98 ? 9.472 32.075 14.122 1.00 10.80 98 ASN A N 1
ATOM 715 C CA . ASN A 1 98 ? 10.761 32.471 14.741 1.00 10.76 98 ASN A CA 1
ATOM 716 C C . ASN A 1 98 ? 11.723 31.275 14.784 1.00 12.29 98 ASN A C 1
ATOM 717 O O . ASN A 1 98 ? 12.371 31.058 15.878 1.00 10.79 98 ASN A O 1
ATOM 722 N N . PHE A 1 99 ? 11.854 30.523 13.672 1.00 11.26 99 PHE A N 1
ATOM 723 C CA . PHE A 1 99 ? 12.871 29.479 13.459 1.00 11.85 99 PHE A CA 1
ATOM 724 C C . PHE A 1 99 ? 12.630 28.304 14.411 1.00 11.35 99 PHE A C 1
ATOM 725 O O . PHE A 1 99 ? 13.445 27.383 14.413 1.00 11.57 99 PHE A O 1
ATOM 733 N N . GLY A 1 100 ? 11.514 28.304 15.138 1.00 11.57 100 GLY A N 1
ATOM 734 C CA . GLY A 1 100 ? 11.332 27.277 16.166 1.00 11.54 100 GLY A CA 1
ATOM 735 C C . GLY A 1 100 ? 9.933 26.746 16.323 1.00 11.87 100 GLY A C 1
ATOM 736 O O . GLY A 1 100 ? 9.045 27.079 15.513 1.00 10.98 100 GLY A O 1
ATOM 737 N N . VAL A 1 101 ? 9.756 25.932 17.351 1.00 11.87 101 VAL A N 1
ATOM 738 C CA . VAL A 1 101 ? 8.474 25.229 17.634 1.00 12.45 101 VAL A CA 1
ATOM 739 C C . VAL A 1 101 ? 7.414 26.249 18.035 1.00 12.75 101 VAL A C 1
ATOM 740 O O . VAL A 1 101 ? 7.722 27.202 18.738 1.00 10.71 101 VAL A O 1
ATOM 744 N N . SER A 1 102 ? 6.170 25.996 17.651 1.00 12.09 102 SER A N 1
ATOM 745 C CA . SER A 1 102 ? 5.044 26.805 18.153 1.00 11.57 102 SER A CA 1
ATOM 746 C C . SER A 1 102 ? 5.055 26.744 19.685 1.00 12.28 102 SER A C 1
ATOM 747 O O . SER A 1 102 ? 5.077 25.610 20.234 1.00 11.37 102 SER A O 1
ATOM 750 N N . GLN A 1 103 ? 4.946 27.889 20.350 1.00 11.75 103 GLN A N 1
ATOM 751 C CA . GLN A 1 103 ? 4.852 27.923 21.839 1.00 12.64 103 GLN A CA 1
ATOM 752 C C . GLN A 1 103 ? 3.650 27.099 22.287 1.00 12.03 103 GLN A C 1
ATOM 753 O O . GLN A 1 103 ? 3.722 26.461 23.323 1.00 12.52 103 GLN A O 1
ATOM 759 N N . HIS A 1 104 ? 2.590 27.074 21.473 1.00 11.65 104 HIS A N 1
ATOM 760 C CA . HIS A 1 104 ? 1.326 26.396 21.816 1.00 11.50 104 HIS A CA 1
ATOM 761 C C . HIS A 1 104 ? 1.483 24.877 21.662 1.00 11.07 104 HIS A C 1
ATOM 762 O O . HIS A 1 104 ? 1.013 24.138 22.533 1.00 9.72 104 HIS A O 1
ATOM 769 N N . LEU A 1 105 ? 2.186 24.459 20.617 1.00 10.36 105 LEU A N 1
ATOM 770 C CA . LEU A 1 105 ? 2.404 23.010 20.388 1.00 10.70 105 LEU A CA 1
ATOM 771 C C . LEU A 1 105 ? 3.302 22.457 21.509 1.00 10.85 105 LEU A C 1
ATOM 772 O O . LEU A 1 105 ? 2.991 21.394 22.030 1.00 10.90 105 LEU A O 1
ATOM 777 N N . LYS A 1 106 ? 4.354 23.207 21.886 1.00 11.90 106 LYS A N 1
ATOM 778 C CA . LYS A 1 106 ? 5.294 22.747 22.933 1.00 10.64 106 LYS A CA 1
ATOM 779 C C . LYS A 1 106 ? 4.491 22.593 24.218 1.00 10.79 106 LYS A C 1
ATOM 780 O O . LYS A 1 106 ? 4.629 21.554 24.901 1.00 11.53 106 LYS A O 1
ATOM 786 N N . THR A 1 107 ? 3.681 23.591 24.548 1.00 10.94 107 THR A N 1
ATOM 787 C CA . THR A 1 107 ? 2.876 23.559 25.807 1.00 11.79 107 THR A CA 1
ATOM 788 C C . THR A 1 107 ? 2.012 22.288 25.814 1.00 10.94 107 THR A C 1
ATOM 789 O O . THR A 1 107 ? 1.985 21.555 26.807 1.00 10.81 107 THR A O 1
ATOM 793 N N . TRP A 1 108 ? 1.350 22.012 24.692 1.00 11.20 108 TRP A N 1
ATOM 794 C CA . TRP A 1 108 ? 0.465 20.834 24.548 1.00 12.28 108 TRP A CA 1
ATOM 795 C C . TRP A 1 108 ? 1.255 19.537 24.762 1.00 11.75 108 TRP A C 1
ATOM 796 O O . TRP A 1 108 ? 0.877 18.725 25.643 1.00 13.47 108 TRP A O 1
ATOM 807 N N . VAL A 1 109 ? 2.337 19.342 24.009 1.00 12.65 109 VAL A N 1
ATOM 808 C CA . VAL A 1 109 ? 3.193 18.126 24.194 1.00 12.32 109 VAL A CA 1
ATOM 809 C C . VAL A 1 109 ? 3.699 18.022 25.633 1.00 12.20 109 VAL A C 1
ATOM 810 O O . VAL A 1 109 ? 3.612 16.937 26.209 1.00 11.97 109 VAL A O 1
ATOM 814 N N . ASP A 1 110 ? 4.168 19.134 26.216 1.00 12.62 110 ASP A N 1
ATOM 815 C CA . ASP A 1 110 ? 4.703 19.124 27.608 1.00 12.57 110 ASP A CA 1
ATOM 816 C C . ASP A 1 110 ? 3.640 18.588 28.563 1.00 12.32 110 ASP A C 1
ATOM 817 O O . ASP A 1 110 ? 3.934 17.699 29.397 1.00 12.82 110 ASP A O 1
ATOM 822 N N . LEU A 1 111 ? 2.420 19.098 28.421 1.00 13.61 111 LEU A N 1
ATOM 823 C CA . LEU A 1 111 ? 1.326 18.661 29.336 1.00 14.55 111 LEU A CA 1
ATOM 824 C C . LEU A 1 111 ? 0.926 17.217 29.068 1.00 14.21 111 LEU A C 1
ATOM 825 O O . LEU A 1 111 ? 0.730 16.475 30.040 1.00 14.46 111 LEU A O 1
ATOM 830 N N . LEU A 1 112 ? 0.818 16.826 27.805 1.00 14.94 112 LEU A N 1
ATOM 831 C CA . LEU A 1 112 ? 0.498 15.420 27.474 1.00 15.92 112 LEU A CA 1
ATOM 832 C C . LEU A 1 112 ? 1.473 14.501 28.212 1.00 15.52 112 LEU A C 1
ATOM 833 O O . LEU A 1 112 ? 1.019 13.465 28.756 1.00 14.10 112 LEU A O 1
ATOM 838 N N . LEU A 1 113 ? 2.760 14.839 28.203 1.00 14.06 113 LEU A N 1
ATOM 839 C CA . LEU A 1 113 ? 3.786 13.907 28.740 1.00 16.24 113 LEU A CA 1
ATOM 840 C C . LEU A 1 113 ? 3.760 13.846 30.263 1.00 15.06 113 LEU A C 1
ATOM 841 O O . LEU A 1 113 ? 4.576 13.115 30.790 1.00 15.07 113 LEU A O 1
ATOM 846 N N . THR A 1 114 ? 2.882 14.582 30.934 1.00 15.38 114 THR A N 1
ATOM 847 C CA . THR A 1 114 ? 2.716 14.505 32.411 1.00 15.51 114 THR A CA 1
ATOM 848 C C . THR A 1 114 ? 1.703 13.410 32.742 1.00 17.57 114 THR A C 1
ATOM 849 O O . THR A 1 114 ? 1.670 12.993 33.921 1.00 16.32 114 THR A O 1
ATOM 853 N N . ASP A 1 115 ? 0.902 12.989 31.761 1.00 15.73 115 ASP A N 1
ATOM 854 C CA . ASP A 1 115 ? -0.101 11.913 31.967 1.00 17.81 115 ASP A CA 1
ATOM 855 C C . ASP A 1 115 ? 0.645 10.587 32.060 1.00 17.11 115 ASP A C 1
ATOM 856 O O . ASP A 1 115 ? 1.561 10.345 31.285 1.00 16.01 115 ASP A O 1
ATOM 861 N N . PRO A 1 116 ? 0.241 9.695 32.997 1.00 18.39 116 PRO A N 1
ATOM 862 C CA . PRO A 1 116 ? 0.890 8.393 33.152 1.00 19.04 116 PRO A CA 1
ATOM 863 C C . PRO A 1 116 ? 0.970 7.547 31.871 1.00 18.30 116 PRO A C 1
ATOM 864 O O . PRO A 1 116 ? 1.919 6.783 31.710 1.00 17.04 116 PRO A O 1
ATOM 868 N N . ARG A 1 117 ? -0.008 7.658 30.981 1.00 15.23 117 ARG A N 1
ATOM 869 C CA . ARG A 1 117 ? -0.024 6.819 29.747 1.00 18.01 117 ARG A CA 1
ATOM 870 C C . ARG A 1 117 ? 1.051 7.292 28.765 1.00 19.58 117 ARG A C 1
ATOM 871 O O . ARG A 1 117 ? 1.321 6.587 27.821 1.00 18.66 117 ARG A O 1
ATOM 879 N N . MET A 1 118 ? 1.601 8.487 28.972 1.00 21.85 118 MET A N 1
ATOM 880 C CA . MET A 1 118 ? 2.582 9.107 28.041 1.00 24.36 118 MET A CA 1
ATOM 881 C C . MET A 1 118 ? 3.886 9.389 28.766 1.00 25.64 118 MET A C 1
ATOM 882 O O . MET A 1 118 ? 4.734 10.102 28.199 1.00 25.55 118 MET A O 1
ATOM 887 N N . ALA A 1 119 ? 4.046 8.847 29.967 1.00 24.85 119 ALA A N 1
ATOM 888 C CA . ALA A 1 119 ? 5.254 9.073 30.791 1.00 28.44 119 ALA A CA 1
ATOM 889 C C . ALA A 1 119 ? 6.464 8.344 30.202 1.00 26.75 119 ALA A C 1
ATOM 890 O O . ALA A 1 119 ? 6.286 7.353 29.512 1.00 23.58 119 ALA A O 1
ATOM 892 N N . ALA A 1 120 ? 7.666 8.783 30.558 1.00 28.55 120 ALA A N 1
ATOM 893 C CA . ALA A 1 120 ? 8.942 8.118 30.175 1.00 33.15 120 ALA A CA 1
ATOM 894 C C . ALA A 1 120 ? 8.947 6.647 30.633 1.00 32.83 120 ALA A C 1
ATOM 895 O O . ALA A 1 120 ? 8.467 6.359 31.738 1.00 31.28 120 ALA A O 1
ATOM 897 N N . GLY A 1 121 ? 9.438 5.751 29.773 1.00 37.60 121 GLY A N 1
ATOM 898 C CA . GLY A 1 121 ? 9.516 4.308 30.064 1.00 41.68 121 GLY A CA 1
ATOM 899 C C . GLY A 1 121 ? 8.160 3.635 29.944 1.00 42.66 121 GLY A C 1
ATOM 900 O O . GLY A 1 121 ? 7.991 2.542 30.503 1.00 43.34 121 GLY A O 1
ATOM 901 N N . THR A 1 122 ? 7.210 4.278 29.272 1.00 35.80 122 THR A N 1
ATOM 902 C CA . THR A 1 122 ? 5.932 3.621 28.936 1.00 32.41 122 THR A CA 1
ATOM 903 C C . THR A 1 122 ? 5.918 3.379 27.432 1.00 27.77 122 THR A C 1
ATOM 904 O O . THR A 1 122 ? 6.586 4.112 26.722 1.00 27.06 122 THR A O 1
ATOM 908 N N . GLU A 1 123 ? 5.190 2.378 26.960 1.00 24.84 123 GLU A N 1
ATOM 909 C CA . GLU A 1 123 ? 4.979 2.201 25.503 1.00 25.01 123 GLU A CA 1
ATOM 910 C C . GLU A 1 123 ? 3.977 3.240 25.014 1.00 22.05 123 GLU A C 1
ATOM 911 O O . GLU A 1 123 ? 2.988 3.456 25.691 1.00 19.42 123 GLU A O 1
ATOM 917 N N . SER A 1 124 ? 4.218 3.826 23.848 1.00 21.28 124 SER A N 1
ATOM 918 C CA . SER A 1 124 ? 3.333 4.871 23.288 1.00 19.34 124 SER A CA 1
ATOM 919 C C . SER A 1 124 ? 1.954 4.265 23.105 1.00 19.06 124 SER A C 1
ATOM 920 O O . SER A 1 124 ? 1.792 3.281 22.364 1.00 16.57 124 SER A O 1
ATOM 923 N N . PRO A 1 125 ? 0.923 4.912 23.657 1.00 19.10 125 PRO A N 1
ATOM 924 C CA . PRO A 1 125 ? -0.457 4.494 23.411 1.00 19.46 125 PRO A CA 1
ATOM 925 C C . PRO A 1 125 ? -0.890 4.826 21.969 1.00 18.91 125 PRO A C 1
ATOM 926 O O . PRO A 1 125 ? -1.967 4.469 21.605 1.00 21.83 125 PRO A O 1
ATOM 930 N N . LEU A 1 126 ? -0.025 5.466 21.173 1.00 17.30 126 LEU A N 1
ATOM 931 C CA . LEU A 1 126 ? -0.337 5.817 19.761 1.00 16.68 126 LEU A CA 1
ATOM 932 C C . LEU A 1 126 ? 0.493 5.007 18.754 1.00 17.29 126 LEU A C 1
ATOM 933 O O . LEU A 1 126 ? 0.400 5.281 17.544 1.00 17.86 126 LEU A O 1
ATOM 938 N N . ALA A 1 127 ? 1.294 4.039 19.199 1.00 16.55 127 ALA A N 1
ATOM 939 C CA . ALA A 1 127 ? 2.291 3.401 18.317 1.00 16.05 127 ALA A CA 1
ATOM 940 C C . ALA A 1 127 ? 1.604 2.776 17.092 1.00 16.24 127 ALA A C 1
ATOM 941 O O . ALA A 1 127 ? 0.601 2.064 17.291 1.00 16.50 127 ALA A O 1
ATOM 943 N N . GLY A 1 128 ? 2.152 3.009 15.902 1.00 15.96 128 GLY A N 1
ATOM 944 C CA . GLY A 1 128 ? 1.714 2.414 14.632 1.00 15.63 128 GLY A CA 1
ATOM 945 C C . GLY A 1 128 ? 0.601 3.202 13.991 1.00 15.87 128 GLY A C 1
ATOM 946 O O . GLY A 1 128 ? 0.215 2.835 12.883 1.00 18.20 128 GLY A O 1
ATOM 947 N N . ARG A 1 129 ? 0.050 4.213 14.678 1.00 15.11 129 ARG A N 1
ATOM 948 C CA . ARG A 1 129 ? -1.100 4.965 14.124 1.00 14.89 129 ARG A CA 1
ATOM 949 C C . ARG A 1 129 ? -0.588 5.988 13.125 1.00 13.71 129 ARG A C 1
ATOM 950 O O . ARG A 1 129 ? 0.529 6.471 13.261 1.00 13.75 129 ARG A O 1
ATOM 958 N N . PRO A 1 130 ? -1.376 6.312 12.082 1.00 13.44 130 PRO A N 1
ATOM 959 C CA . PRO A 1 130 ? -0.934 7.243 11.055 1.00 14.53 130 PRO A CA 1
ATOM 960 C C . PRO A 1 130 ? -1.211 8.684 11.475 1.00 13.97 130 PRO A C 1
ATOM 961 O O . PRO A 1 130 ? -2.200 8.957 12.147 1.00 14.50 130 PRO A O 1
ATOM 965 N N . ALA A 1 131 ? -0.302 9.561 11.091 1.00 13.61 131 ALA A N 1
ATOM 966 C CA . ALA A 1 131 ? -0.462 11.003 11.357 1.00 13.44 131 ALA A CA 1
ATOM 967 C C . ALA A 1 131 ? 0.034 11.789 10.155 1.00 14.08 131 ALA A C 1
ATOM 968 O O . ALA A 1 131 ? 1.067 11.356 9.521 1.00 15.44 131 ALA A O 1
ATOM 970 N N . VAL A 1 132 ? -0.686 12.857 9.795 1.00 13.53 132 VAL A N 1
ATOM 971 C CA . VAL A 1 132 ? -0.186 13.806 8.768 1.00 12.35 132 VAL A CA 1
ATOM 972 C C . VAL A 1 132 ? 0.213 15.075 9.506 1.00 11.54 132 VAL A C 1
ATOM 973 O O . VAL A 1 132 ? -0.601 15.581 10.301 1.00 10.37 132 VAL A O 1
ATOM 977 N N . LEU A 1 133 ? 1.433 15.535 9.273 1.00 12.57 133 LEU A N 1
ATOM 978 C CA . LEU A 1 133 ? 1.933 16.805 9.820 1.00 13.42 133 LEU A CA 1
ATOM 979 C C . LEU A 1 133 ? 1.953 17.831 8.712 1.00 13.46 133 LEU A C 1
ATOM 980 O O . LEU A 1 133 ? 2.684 17.620 7.705 1.00 12.80 133 LEU A O 1
ATOM 985 N N . VAL A 1 134 ? 1.203 18.915 8.894 1.00 12.99 134 VAL A N 1
ATOM 986 C CA . VAL A 1 134 ? 1.181 20.032 7.921 1.00 13.81 134 VAL A CA 1
ATOM 987 C C . VAL A 1 134 ? 2.025 21.167 8.498 1.00 12.51 134 VAL A C 1
ATOM 988 O O . VAL A 1 134 ? 1.759 21.562 9.617 1.00 12.96 134 VAL A O 1
ATOM 992 N N . THR A 1 135 ? 2.990 21.658 7.735 1.00 11.34 135 THR A N 1
ATOM 993 C CA . THR A 1 135 ? 3.765 22.850 8.176 1.00 13.15 135 THR A CA 1
ATOM 994 C C . THR A 1 135 ? 3.841 23.863 7.028 1.00 12.29 135 THR A C 1
ATOM 995 O O . THR A 1 135 ? 3.575 23.507 5.850 1.00 12.65 135 THR A O 1
ATOM 999 N N . ALA A 1 136 ? 4.214 25.076 7.350 1.00 12.44 136 ALA A N 1
ATOM 1000 C CA . ALA A 1 136 ? 4.405 26.148 6.344 1.00 11.68 136 ALA A CA 1
ATOM 1001 C C . ALA A 1 136 ? 5.531 27.041 6.799 1.00 12.47 136 ALA A C 1
ATOM 1002 O O . ALA A 1 136 ? 5.750 27.158 8.026 1.00 12.32 136 ALA A O 1
ATOM 1004 N N . ARG A 1 137 ? 6.239 27.614 5.839 1.00 13.00 137 ARG A N 1
ATOM 1005 C CA . ARG A 1 137 ? 7.358 28.523 6.123 1.00 12.58 137 ARG A CA 1
ATOM 1006 C C . ARG A 1 137 ? 7.246 29.694 5.176 1.00 12.55 137 ARG A C 1
ATOM 1007 O O . ARG A 1 137 ? 6.862 29.492 4.004 1.00 11.45 137 ARG A O 1
ATOM 1015 N N . GLY A 1 138 ? 7.642 30.882 5.660 1.00 12.51 138 GLY A N 1
ATOM 1016 C CA . GLY A 1 138 ? 7.677 32.084 4.810 1.00 12.87 138 GLY A CA 1
ATOM 1017 C C . GLY A 1 138 ? 8.734 31.996 3.741 1.00 13.55 138 GLY A C 1
ATOM 1018 O O . GLY A 1 138 ? 8.487 32.456 2.623 1.00 13.04 138 GLY A O 1
ATOM 1019 N N . GLY A 1 139 ? 9.882 31.408 4.072 1.00 13.36 139 GLY A N 1
ATOM 1020 C CA . GLY A 1 139 ? 11.002 31.298 3.131 1.00 14.13 139 GLY A CA 1
ATOM 1021 C C . GLY A 1 139 ? 11.245 29.871 2.639 1.00 14.04 139 GLY A C 1
ATOM 1022 O O . GLY A 1 139 ? 10.328 29.045 2.721 1.00 12.95 139 GLY A O 1
ATOM 1023 N N . ALA A 1 140 ? 12.454 29.620 2.136 1.00 14.33 140 ALA A N 1
ATOM 1024 C CA . ALA A 1 140 ? 12.883 28.312 1.587 1.00 14.78 140 ALA A CA 1
ATOM 1025 C C . ALA A 1 140 ? 14.038 27.776 2.440 1.00 14.61 140 ALA A C 1
ATOM 1026 O O . ALA A 1 140 ? 15.013 28.513 2.609 1.00 15.54 140 ALA A O 1
ATOM 1028 N N . TYR A 1 141 ? 13.936 26.562 2.950 1.00 14.84 141 TYR A N 1
ATOM 1029 C CA . TYR A 1 141 ? 14.863 26.036 3.978 1.00 14.60 141 TYR A CA 1
ATOM 1030 C C . TYR A 1 141 ? 15.563 24.724 3.570 1.00 17.30 141 TYR A C 1
ATOM 1031 O O . TYR A 1 141 ? 16.257 24.102 4.428 1.00 17.59 141 TYR A O 1
ATOM 1040 N N . GLY A 1 142 ? 15.423 24.275 2.329 1.00 16.30 142 GLY A N 1
ATOM 1041 C CA . GLY A 1 142 ? 16.037 22.990 1.917 1.00 17.06 142 GLY A CA 1
ATOM 1042 C C . GLY A 1 142 ? 17.560 23.069 1.829 1.00 17.30 142 GLY A C 1
ATOM 1043 O O . GLY A 1 142 ? 18.185 24.121 1.985 1.00 17.46 142 GLY A O 1
ATOM 1044 N N . PRO A 1 143 ? 18.222 21.940 1.549 1.00 18.06 143 PRO A N 1
ATOM 1045 C CA . PRO A 1 143 ? 19.681 21.919 1.465 1.00 17.20 143 PRO A CA 1
ATOM 1046 C C . PRO A 1 143 ? 20.174 22.878 0.368 1.00 17.02 143 PRO A C 1
ATOM 1047 O O . PRO A 1 143 ? 19.542 22.997 -0.660 1.00 15.46 143 PRO A O 1
ATOM 1051 N N . GLY A 1 144 ? 21.273 23.581 0.643 1.00 17.29 144 GLY A N 1
ATOM 1052 C CA . GLY A 1 144 ? 21.861 24.540 -0.310 1.00 18.24 144 GLY A CA 1
ATOM 1053 C C . GLY A 1 144 ? 21.374 25.946 -0.073 1.00 17.89 144 GLY A C 1
ATOM 1054 O O . GLY A 1 144 ? 22.064 26.891 -0.515 1.00 17.66 144 GLY A O 1
ATOM 1055 N N . THR A 1 145 ? 20.232 26.098 0.606 1.00 16.44 145 THR A N 1
ATOM 1056 C CA . THR A 1 145 ? 19.662 27.434 0.882 1.00 15.64 145 THR A CA 1
ATOM 1057 C C . THR A 1 145 ? 20.390 28.108 2.040 1.00 14.59 145 THR A C 1
ATOM 1058 O O . THR A 1 145 ? 20.917 27.432 2.893 1.00 16.15 145 THR A O 1
ATOM 1062 N N . PRO A 1 146 ? 20.345 29.450 2.128 1.00 16.21 146 PRO A N 1
ATOM 1063 C CA . PRO A 1 146 ? 20.841 30.192 3.293 1.00 17.03 146 PRO A CA 1
ATOM 1064 C C . PRO A 1 146 ? 20.081 29.890 4.598 1.00 16.06 146 PRO A C 1
ATOM 1065 O O . PRO A 1 146 ? 20.492 30.317 5.625 1.00 18.09 146 PRO A O 1
ATOM 1069 N N . ARG A 1 147 ? 18.945 29.204 4.508 1.00 14.46 147 ARG A N 1
ATOM 1070 C CA . ARG A 1 147 ? 18.148 28.825 5.709 1.00 14.76 147 ARG A CA 1
ATOM 1071 C C . ARG A 1 147 ? 18.245 27.323 6.008 1.00 15.69 147 ARG A C 1
ATOM 1072 O O . ARG A 1 147 ? 17.516 26.820 6.887 1.00 16.03 147 ARG A O 1
ATOM 1080 N N . GLU A 1 148 ? 19.157 26.608 5.367 1.00 16.03 148 GLU A N 1
ATOM 1081 C CA . GLU A 1 148 ? 19.428 25.192 5.702 1.00 16.76 148 GLU A CA 1
ATOM 1082 C C . GLU A 1 148 ? 19.769 25.089 7.197 1.00 15.69 148 GLU A C 1
ATOM 1083 O O . GLU A 1 148 ? 20.685 25.756 7.629 1.00 14.38 148 GLU A O 1
ATOM 1089 N N . GLY A 1 149 ? 19.018 24.271 7.929 1.00 14.79 149 GLY A N 1
ATOM 1090 C CA . GLY A 1 149 ? 19.206 24.079 9.374 1.00 14.82 149 GLY A CA 1
ATOM 1091 C C . GLY A 1 149 ? 18.536 25.138 10.230 1.00 13.50 149 GLY A C 1
ATOM 1092 O O . GLY A 1 149 ? 18.624 24.988 11.488 1.00 12.98 149 GLY A O 1
ATOM 1093 N N . TRP A 1 150 ? 17.868 26.128 9.624 1.00 12.64 150 TRP A N 1
ATOM 1094 C CA . TRP A 1 150 ? 17.238 27.242 10.375 1.00 12.48 150 TRP A CA 1
ATOM 1095 C C . TRP A 1 150 ? 15.822 26.888 10.830 1.00 12.10 150 TRP A C 1
ATOM 1096 O O . TRP A 1 150 ? 15.265 27.653 11.585 1.00 11.64 150 TRP A O 1
ATOM 1107 N N . ASP A 1 151 ? 15.258 25.792 10.340 1.00 12.67 151 ASP A N 1
ATOM 1108 C CA . ASP A 1 151 ? 13.979 25.297 10.891 1.00 13.20 151 ASP A CA 1
ATOM 1109 C C . ASP A 1 151 ? 14.307 24.341 12.035 1.00 12.54 151 ASP A C 1
ATOM 1110 O O . ASP A 1 151 ? 14.566 23.135 11.756 1.00 12.36 151 ASP A O 1
ATOM 1115 N N . HIS A 1 152 ? 14.276 24.845 13.262 1.00 11.66 152 HIS A N 1
ATOM 1116 C CA . HIS A 1 152 ? 14.584 24.053 14.469 1.00 12.14 152 HIS A CA 1
ATOM 1117 C C . HIS A 1 152 ? 13.349 23.309 14.975 1.00 12.20 152 HIS A C 1
ATOM 1118 O O . HIS A 1 152 ? 13.497 22.483 15.880 1.00 14.14 152 HIS A O 1
ATOM 1125 N N . ALA A 1 153 ? 12.177 23.536 14.373 1.00 11.60 153 ALA A N 1
ATOM 1126 C CA . ALA A 1 153 ? 10.915 22.894 14.774 1.00 12.10 153 ALA A CA 1
ATOM 1127 C C . ALA A 1 153 ? 10.734 21.507 14.167 1.00 11.08 153 ALA A C 1
ATOM 1128 O O . ALA A 1 153 ? 10.351 20.577 14.893 1.00 11.44 153 ALA A O 1
ATOM 1130 N N . ILE A 1 154 ? 10.943 21.386 12.865 1.00 11.11 154 ILE A N 1
ATOM 1131 C CA . ILE A 1 154 ? 10.587 20.152 12.117 1.00 12.06 154 ILE A CA 1
ATOM 1132 C C . ILE A 1 154 ? 11.258 18.913 12.732 1.00 11.37 154 ILE A C 1
ATOM 1133 O O . ILE A 1 154 ? 10.577 17.900 12.940 1.00 11.60 154 ILE A O 1
ATOM 1138 N N . GLY A 1 155 ? 12.546 18.989 13.081 1.00 12.23 155 GLY A N 1
ATOM 1139 C CA . GLY A 1 155 ? 13.251 17.842 13.682 1.00 12.58 155 GLY A CA 1
ATOM 1140 C C . GLY A 1 155 ? 12.649 17.421 15.016 1.00 12.00 155 GLY A C 1
ATOM 1141 O O . GLY A 1 155 ? 12.593 16.227 15.304 1.00 11.10 155 GLY A O 1
ATOM 1142 N N . TRP A 1 156 ? 12.243 18.397 15.837 1.00 11.41 156 TRP A N 1
ATOM 1143 C CA . TRP A 1 156 ? 11.657 18.116 17.163 1.00 11.07 156 TRP A CA 1
ATOM 1144 C C . TRP A 1 156 ? 10.286 17.479 16.987 1.00 11.44 156 TRP A C 1
ATOM 1145 O O . TRP A 1 156 ? 9.985 16.506 17.644 1.00 10.43 156 TRP A O 1
ATOM 1156 N N . MET A 1 157 ? 9.523 18.002 16.031 1.00 11.77 157 MET A N 1
ATOM 1157 C CA . MET A 1 157 ? 8.182 17.435 15.748 1.00 11.88 157 MET A CA 1
ATOM 1158 C C . MET A 1 157 ? 8.350 16.008 15.230 1.00 12.25 157 MET A C 1
ATOM 1159 O O . MET A 1 157 ? 7.621 15.127 15.686 1.00 12.55 157 MET A O 1
ATOM 1164 N N . ARG A 1 158 ? 9.329 15.791 14.352 1.00 13.06 158 ARG A N 1
ATOM 1165 C CA . ARG A 1 158 ? 9.594 14.426 13.854 1.00 14.41 158 ARG A CA 1
ATOM 1166 C C . ARG A 1 158 ? 10.058 13.541 15.013 1.00 12.95 158 ARG A C 1
ATOM 1167 O O . ARG A 1 158 ? 9.683 12.342 15.043 1.00 14.30 158 ARG A O 1
ATOM 1175 N N . ARG A 1 159 ? 10.804 14.115 15.946 1.00 11.72 159 ARG A N 1
ATOM 1176 C CA . ARG A 1 159 ? 11.285 13.347 17.115 1.00 12.54 159 ARG A CA 1
ATOM 1177 C C . ARG A 1 159 ? 10.111 12.892 17.991 1.00 12.65 159 ARG A C 1
ATOM 1178 O O . ARG A 1 159 ? 10.025 11.695 18.319 1.00 13.38 159 ARG A O 1
ATOM 1186 N N . ILE A 1 160 ? 9.231 13.816 18.367 1.00 12.90 160 ILE A N 1
ATOM 1187 C CA . ILE A 1 160 ? 8.138 13.472 19.310 1.00 13.25 160 ILE A CA 1
ATOM 1188 C C . ILE A 1 160 ? 7.153 12.559 18.579 1.00 12.86 160 ILE A C 1
ATOM 1189 O O . ILE A 1 160 ? 6.784 11.519 19.101 1.00 13.68 160 ILE A O 1
ATOM 1194 N N . PHE A 1 161 ? 6.695 12.991 17.420 1.00 13.63 161 PHE A N 1
ATOM 1195 C CA . PHE A 1 161 ? 5.619 12.282 16.706 1.00 14.48 161 PHE A CA 1
ATOM 1196 C C . PHE A 1 161 ? 6.113 10.907 16.232 1.00 15.25 161 PHE A C 1
ATOM 1197 O O . PHE A 1 161 ? 5.365 9.910 16.401 1.00 15.99 161 PHE A O 1
ATOM 1205 N N . GLY A 1 162 ? 7.292 10.845 15.628 1.00 15.67 162 GLY A N 1
ATOM 1206 C CA . GLY A 1 162 ? 7.795 9.615 15.000 1.00 17.40 162 GLY A CA 1
ATOM 1207 C C . GLY A 1 162 ? 8.590 8.762 15.986 1.00 19.49 162 GLY A C 1
ATOM 1208 O O . GLY A 1 162 ? 8.285 7.572 16.123 1.00 22.03 162 GLY A O 1
ATOM 1209 N N . ASP A 1 163 ? 9.608 9.331 16.645 1.00 20.00 163 ASP A N 1
ATOM 1210 C CA . ASP A 1 163 ? 10.528 8.545 17.504 1.00 20.63 163 ASP A CA 1
ATOM 1211 C C . ASP A 1 163 ? 9.938 8.274 18.883 1.00 20.50 163 ASP A C 1
ATOM 1212 O O . ASP A 1 163 ? 10.165 7.185 19.347 1.00 25.58 163 ASP A O 1
ATOM 1217 N N . VAL A 1 164 ? 9.235 9.196 19.526 1.00 17.96 164 VAL A N 1
ATOM 1218 C CA . VAL A 1 164 ? 8.694 8.943 20.891 1.00 18.84 164 VAL A CA 1
ATOM 1219 C C . VAL A 1 164 ? 7.333 8.263 20.788 1.00 19.06 164 VAL A C 1
ATOM 1220 O O . VAL A 1 164 ? 7.167 7.156 21.375 1.00 18.22 164 VAL A O 1
ATOM 1224 N N . TRP A 1 165 ? 6.382 8.858 20.081 1.00 16.58 165 TRP A N 1
ATOM 1225 C CA . TRP A 1 165 ? 5.000 8.301 19.991 1.00 17.19 165 TRP A CA 1
ATOM 1226 C C . TRP A 1 165 ? 4.898 7.174 18.949 1.00 15.44 165 TRP A C 1
ATOM 1227 O O . TRP A 1 165 ? 3.896 6.475 18.941 1.00 17.10 165 TRP A O 1
ATOM 1238 N N . LYS A 1 166 ? 5.887 7.036 18.077 1.00 16.57 166 LYS A N 1
ATOM 1239 C CA . LYS A 1 166 ? 5.996 5.936 17.093 1.00 18.27 166 LYS A CA 1
ATOM 1240 C C . LYS A 1 166 ? 4.820 6.019 16.107 1.00 16.87 166 LYS A C 1
ATOM 1241 O O . LYS A 1 166 ? 4.390 4.979 15.593 1.00 16.12 166 LYS A O 1
ATOM 1247 N N . LEU A 1 167 ? 4.383 7.226 15.769 1.00 16.16 167 LEU A N 1
ATOM 1248 C CA . LEU A 1 167 ? 3.388 7.396 14.691 1.00 15.88 167 LEU A CA 1
ATOM 1249 C C . LEU A 1 167 ? 4.033 7.134 13.331 1.00 17.49 167 LEU A C 1
ATOM 1250 O O . LEU A 1 167 ? 5.259 7.378 13.177 1.00 15.82 167 LEU A O 1
ATOM 1255 N N . GLU A 1 168 ? 3.239 6.678 12.373 1.00 16.42 168 GLU A N 1
ATOM 1256 C CA . GLU A 1 168 ? 3.655 6.583 10.951 1.00 18.00 168 GLU A CA 1
ATOM 1257 C C . GLU A 1 168 ? 3.380 7.956 10.365 1.00 17.89 168 GLU A C 1
ATOM 1258 O O . GLU A 1 168 ? 2.206 8.226 10.085 1.00 17.05 168 GLU A O 1
ATOM 1264 N N . LEU A 1 169 ? 4.405 8.781 10.222 1.00 16.47 169 LEU A N 1
ATOM 1265 C CA . LEU A 1 169 ? 4.239 10.231 9.962 1.00 17.87 169 LEU A CA 1
ATOM 1266 C C . LEU A 1 169 ? 4.362 10.516 8.469 1.00 17.95 169 LEU A C 1
ATOM 1267 O O . LEU A 1 169 ? 5.295 10.019 7.817 1.00 20.01 169 LEU A O 1
ATOM 1272 N N . THR A 1 170 ? 3.423 11.258 7.936 1.00 17.23 170 THR A N 1
ATOM 1273 C CA . THR A 1 170 ? 3.522 11.861 6.590 1.00 18.90 170 THR A CA 1
ATOM 1274 C C . THR A 1 170 ? 3.640 13.371 6.803 1.00 18.44 170 THR A C 1
ATOM 1275 O O . THR A 1 170 ? 2.846 13.888 7.554 1.00 18.81 170 THR A O 1
ATOM 1279 N N . VAL A 1 171 ? 4.607 14.013 6.170 1.00 16.46 171 VAL A N 1
ATOM 1280 C CA . VAL A 1 171 ? 4.793 15.477 6.330 1.00 16.55 171 VAL A CA 1
ATOM 1281 C C . VAL A 1 171 ? 4.464 16.187 5.022 1.00 16.91 171 VAL A C 1
ATOM 1282 O O . VAL A 1 171 ? 4.907 15.723 3.956 1.00 16.45 171 VAL A O 1
ATOM 1286 N N . VAL A 1 172 ? 3.650 17.224 5.089 1.00 15.10 172 VAL A N 1
ATOM 1287 C CA . VAL A 1 172 ? 3.327 18.093 3.933 1.00 15.62 172 VAL A CA 1
ATOM 1288 C C . VAL A 1 172 ? 3.818 19.475 4.334 1.00 16.97 172 VAL A C 1
ATOM 1289 O O . VAL A 1 172 ? 3.329 20.001 5.377 1.00 14.50 172 VAL A O 1
ATOM 1293 N N . GLU A 1 173 ? 4.773 20.001 3.575 1.00 15.45 173 GLU A N 1
ATOM 1294 C CA . GLU A 1 173 ? 5.393 21.286 3.958 1.00 18.67 173 GLU A CA 1
ATOM 1295 C C . GLU A 1 173 ? 5.247 22.299 2.830 1.00 17.55 173 GLU A C 1
ATOM 1296 O O . GLU A 1 173 ? 5.726 22.000 1.730 1.00 17.45 173 GLU A O 1
ATOM 1302 N N . ARG A 1 174 ? 4.623 23.446 3.116 1.00 15.31 174 ARG A N 1
ATOM 1303 C CA . ARG A 1 174 ? 4.485 24.504 2.088 1.00 13.92 174 ARG A CA 1
ATOM 1304 C C . ARG A 1 174 ? 5.472 25.609 2.413 1.00 12.67 174 ARG A C 1
ATOM 1305 O O . ARG A 1 174 ? 5.279 26.252 3.456 1.00 12.00 174 ARG A O 1
ATOM 1313 N N . GLU A 1 175 ? 6.446 25.830 1.555 1.00 11.31 175 GLU A N 1
ATOM 1314 C CA . GLU A 1 175 ? 7.437 26.912 1.760 1.00 12.01 175 GLU A CA 1
ATOM 1315 C C . GLU A 1 175 ? 7.040 28.167 0.969 1.00 12.27 175 GLU A C 1
ATOM 1316 O O . GLU A 1 175 ? 6.065 28.107 0.172 1.00 11.01 175 GLU A O 1
ATOM 1322 N N . LEU A 1 176 ? 7.811 29.243 1.122 1.00 12.30 176 LEU A N 1
ATOM 1323 C CA . LEU A 1 176 ? 7.661 30.470 0.320 1.00 14.00 176 LEU A CA 1
ATOM 1324 C C . LEU A 1 176 ? 6.278 31.126 0.487 1.00 15.00 176 LEU A C 1
ATOM 1325 O O . LEU A 1 176 ? 5.819 31.776 -0.480 1.00 15.73 176 LEU A O 1
ATOM 1330 N N . THR A 1 177 ? 5.671 31.033 1.672 1.00 12.96 177 THR A N 1
ATOM 1331 C CA . THR A 1 177 ? 4.337 31.632 1.935 1.00 13.99 177 THR A CA 1
ATOM 1332 C C . THR A 1 177 ? 4.408 33.146 2.110 1.00 13.30 177 THR A C 1
ATOM 1333 O O . THR A 1 177 ? 3.342 33.763 2.149 1.00 13.04 177 THR A O 1
ATOM 1337 N N . LEU A 1 178 ? 5.604 33.719 2.271 1.00 12.89 178 LEU A N 1
ATOM 1338 C CA . LEU A 1 178 ? 5.738 35.185 2.382 1.00 13.46 178 LEU A CA 1
ATOM 1339 C C . LEU A 1 178 ? 6.123 35.785 1.024 1.00 15.36 178 LEU A C 1
ATOM 1340 O O . LEU A 1 178 ? 6.284 37.020 0.959 1.00 16.34 178 LEU A O 1
ATOM 1345 N N . VAL A 1 179 ? 6.194 34.966 -0.037 1.00 14.60 179 VAL A N 1
ATOM 1346 C CA . VAL A 1 179 ? 6.414 35.525 -1.405 1.00 16.20 179 VAL A CA 1
ATOM 1347 C C . VAL A 1 179 ? 5.143 36.297 -1.782 1.00 18.32 179 VAL A C 1
ATOM 1348 O O . VAL A 1 179 ? 4.050 35.739 -1.578 1.00 18.73 179 VAL A O 1
ATOM 1352 N N . GLY A 1 180 ? 5.276 37.520 -2.281 1.00 19.05 180 GLY A N 1
ATOM 1353 C CA . GLY A 1 180 ? 4.111 38.378 -2.576 1.00 20.97 180 GLY A CA 1
ATOM 1354 C C . GLY A 1 180 ? 3.774 39.229 -1.367 1.00 22.16 180 GLY A C 1
ATOM 1355 O O . GLY A 1 180 ? 2.862 40.045 -1.465 1.00 22.80 180 GLY A O 1
ATOM 1356 N N . ILE A 1 181 ? 4.466 39.008 -0.240 1.00 22.90 181 ILE A N 1
ATOM 1357 C CA . ILE A 1 181 ? 4.235 39.793 1.007 1.00 21.27 181 ILE A CA 1
ATOM 1358 C C . ILE A 1 181 ? 5.504 40.547 1.344 1.00 23.46 181 ILE A C 1
ATOM 1359 O O . ILE A 1 181 ? 5.421 41.801 1.401 1.00 22.08 181 ILE A O 1
ATOM 1364 N N . ASP A 1 182 ? 6.619 39.839 1.528 1.00 20.19 182 ASP A N 1
ATOM 1365 C CA . ASP A 1 182 ? 7.940 40.472 1.724 1.00 22.72 182 ASP A CA 1
ATOM 1366 C C . ASP A 1 182 ? 8.557 40.747 0.362 1.00 23.24 182 ASP A C 1
ATOM 1367 O O . ASP A 1 182 ? 8.931 39.796 -0.329 1.00 21.69 182 ASP A O 1
ATOM 1372 N N . PRO A 1 183 ? 8.696 42.041 -0.046 1.00 24.18 183 PRO A N 1
ATOM 1373 C CA . PRO A 1 183 ? 9.320 42.403 -1.324 1.00 24.72 183 PRO A CA 1
ATOM 1374 C C . PRO A 1 183 ? 10.688 41.746 -1.584 1.00 23.64 183 PRO A C 1
ATOM 1375 O O . PRO A 1 183 ? 11.045 41.525 -2.714 1.00 25.40 183 PRO A O 1
ATOM 1379 N N . ALA A 1 184 ? 11.456 41.488 -0.533 1.00 24.17 184 ALA A N 1
ATOM 1380 C CA . ALA A 1 184 ? 12.777 40.831 -0.628 1.00 23.20 184 ALA A CA 1
ATOM 1381 C C . ALA A 1 184 ? 12.656 39.454 -1.315 1.00 22.95 184 ALA A C 1
ATOM 1382 O O . ALA A 1 184 ? 13.664 39.023 -1.872 1.00 21.06 184 ALA A O 1
ATOM 1384 N N . LEU A 1 185 ? 11.485 38.793 -1.253 1.00 20.33 185 LEU A N 1
ATOM 1385 C CA . LEU A 1 185 ? 11.329 37.433 -1.844 1.00 20.98 185 LEU A CA 1
ATOM 1386 C C . LEU A 1 185 ? 10.787 37.456 -3.282 1.00 19.92 185 LEU A C 1
ATOM 1387 O O . LEU A 1 185 ? 10.454 36.396 -3.787 1.00 19.50 185 LEU A O 1
ATOM 1392 N N . ASP A 1 186 ? 10.719 38.600 -3.960 1.00 19.80 186 ASP A N 1
ATOM 1393 C CA . ASP A 1 186 ? 10.045 38.713 -5.281 1.00 20.83 186 ASP A CA 1
ATOM 1394 C C . ASP A 1 186 ? 10.673 37.785 -6.332 1.00 18.98 186 ASP A C 1
ATOM 1395 O O . ASP A 1 186 ? 9.961 37.349 -7.211 1.00 20.53 186 ASP A O 1
ATOM 1400 N N . ARG A 1 187 ? 11.957 37.491 -6.236 1.00 20.00 187 ARG A N 1
ATOM 1401 C CA . ARG A 1 187 ? 12.636 36.596 -7.200 1.00 21.56 187 ARG A CA 1
ATOM 1402 C C . ARG A 1 187 ? 12.017 35.197 -7.153 1.00 18.97 187 ARG A C 1
ATOM 1403 O O . ARG A 1 187 ? 12.203 34.464 -8.134 1.00 15.26 187 ARG A O 1
ATOM 1411 N N . PHE A 1 188 ? 11.287 34.862 -6.069 1.00 17.34 188 PHE A N 1
ATOM 1412 C CA . PHE A 1 188 ? 10.713 33.518 -5.873 1.00 16.88 188 PHE A CA 1
ATOM 1413 C C . PHE A 1 188 ? 9.278 33.429 -6.366 1.00 17.30 188 PHE A C 1
ATOM 1414 O O . PHE A 1 188 ? 8.673 32.355 -6.209 1.00 16.80 188 PHE A O 1
ATOM 1422 N N . LYS A 1 189 ? 8.727 34.484 -6.959 1.00 19.13 189 LYS A N 1
ATOM 1423 C CA . LYS A 1 189 ? 7.282 34.513 -7.288 1.00 21.82 189 LYS A CA 1
ATOM 1424 C C . LYS A 1 189 ? 6.841 33.291 -8.101 1.00 21.27 189 LYS A C 1
ATOM 1425 O O . LYS A 1 189 ? 5.858 32.648 -7.710 1.00 20.74 189 LYS A O 1
ATOM 1431 N N . GLU A 1 190 ? 7.507 32.965 -9.202 1.00 22.29 190 GLU A N 1
ATOM 1432 C CA . GLU A 1 190 ? 7.052 31.823 -10.049 1.00 24.35 190 GLU A CA 1
ATOM 1433 C C . GLU A 1 190 ? 7.215 30.508 -9.280 1.00 20.85 190 GLU A C 1
ATOM 1434 O O . GLU A 1 190 ? 6.242 29.723 -9.242 1.00 19.25 190 GLU A O 1
ATOM 1440 N N . LEU A 1 191 ? 8.375 30.307 -8.637 1.00 16.81 191 LEU A N 1
ATOM 1441 C CA . LEU A 1 191 ? 8.643 29.083 -7.832 1.00 18.49 191 LEU A CA 1
ATOM 1442 C C . LEU A 1 191 ? 7.548 28.912 -6.777 1.00 18.29 191 LEU A C 1
ATOM 1443 O O . LEU A 1 191 ? 7.087 27.782 -6.572 1.00 16.29 191 LEU A O 1
ATOM 1448 N N . ALA A 1 192 ? 7.198 29.995 -6.088 1.00 17.33 192 ALA A N 1
ATOM 1449 C CA . ALA A 1 192 ? 6.223 29.941 -4.970 1.00 17.31 192 ALA A CA 1
ATOM 1450 C C . ALA A 1 192 ? 4.865 29.462 -5.470 1.00 17.50 192 ALA A C 1
ATOM 1451 O O . ALA A 1 192 ? 4.182 28.698 -4.732 1.00 16.20 192 ALA A O 1
ATOM 1453 N N . GLU A 1 193 ? 4.446 29.890 -6.648 1.00 17.73 193 GLU A N 1
ATOM 1454 C CA . GLU A 1 193 ? 3.145 29.426 -7.200 1.00 21.17 193 GLU A CA 1
ATOM 1455 C C . GLU A 1 193 ? 3.191 27.917 -7.529 1.00 18.56 193 GLU A C 1
ATOM 1456 O O . GLU A 1 193 ? 2.223 27.223 -7.228 1.00 17.26 193 GLU A O 1
ATOM 1462 N N . ARG A 1 194 ? 4.295 27.415 -8.086 1.00 18.08 194 ARG A N 1
ATOM 1463 C CA . ARG A 1 194 ? 4.403 25.965 -8.382 1.00 20.04 194 ARG A CA 1
ATOM 1464 C C . ARG A 1 194 ? 4.367 25.179 -7.067 1.00 18.73 194 ARG A C 1
ATOM 1465 O O . ARG A 1 194 ? 3.700 24.130 -7.020 1.00 16.90 194 ARG A O 1
ATOM 1473 N N . VAL A 1 195 ? 5.074 25.674 -6.038 1.00 17.04 195 VAL A N 1
ATOM 1474 C CA . VAL A 1 195 ? 5.075 25.024 -4.697 1.00 16.70 195 VAL A CA 1
ATOM 1475 C C . VAL A 1 195 ? 3.653 24.999 -4.144 1.00 15.97 195 VAL A C 1
ATOM 1476 O O . VAL A 1 195 ? 3.256 23.973 -3.600 1.00 17.81 195 VAL A O 1
ATOM 1480 N N . ARG A 1 196 ? 2.903 26.100 -4.262 1.00 15.88 196 ARG A N 1
ATOM 1481 C CA . ARG A 1 196 ? 1.536 26.115 -3.688 1.00 16.40 196 ARG A CA 1
ATOM 1482 C C . ARG A 1 196 ? 0.688 25.030 -4.345 1.00 15.94 196 ARG A C 1
ATOM 1483 O O . ARG A 1 196 ? 0.046 24.254 -3.650 1.00 15.35 196 ARG A O 1
ATOM 1491 N N . VAL A 1 197 ? 0.748 24.950 -5.669 1.00 16.17 197 VAL A N 1
ATOM 1492 C CA . VAL A 1 197 ? -0.113 24.005 -6.424 1.00 16.96 197 VAL A CA 1
ATOM 1493 C C . VAL A 1 197 ? 0.317 22.592 -6.066 1.00 14.94 197 VAL A C 1
ATOM 1494 O O . VAL A 1 197 ? -0.550 21.757 -5.773 1.00 14.63 197 VAL A O 1
ATOM 1498 N N . THR A 1 198 ? 1.628 22.342 -6.038 1.00 15.11 198 THR A N 1
ATOM 1499 C CA . THR A 1 198 ? 2.144 20.983 -5.768 1.00 15.73 198 THR A CA 1
ATOM 1500 C C . THR A 1 198 ? 1.756 20.575 -4.349 1.00 14.92 198 THR A C 1
ATOM 1501 O O . THR A 1 198 ? 1.322 19.439 -4.159 1.00 13.74 198 THR A O 1
ATOM 1505 N N . THR A 1 199 ? 1.950 21.481 -3.372 1.00 14.32 199 THR A N 1
ATOM 1506 C CA . THR A 1 199 ? 1.723 21.148 -1.935 1.00 14.88 199 THR A CA 1
ATOM 1507 C C . THR A 1 199 ? 0.221 20.961 -1.681 1.00 15.48 199 THR A C 1
ATOM 1508 O O . THR A 1 199 ? -0.150 20.054 -0.894 1.00 14.53 199 THR A O 1
ATOM 1512 N N . GLU A 1 200 ? -0.637 21.728 -2.358 1.00 14.23 200 GLU A N 1
ATOM 1513 C CA . GLU A 1 200 ? -2.104 21.527 -2.210 1.00 16.74 200 GLU A CA 1
ATOM 1514 C C . GLU A 1 200 ? -2.483 20.107 -2.666 1.00 16.01 200 GLU A C 1
ATOM 1515 O O . GLU A 1 200 ? -3.261 19.457 -1.980 1.00 15.43 200 GLU A O 1
ATOM 1521 N N . GLU A 1 201 ? -1.881 19.625 -3.752 1.00 15.81 201 GLU A N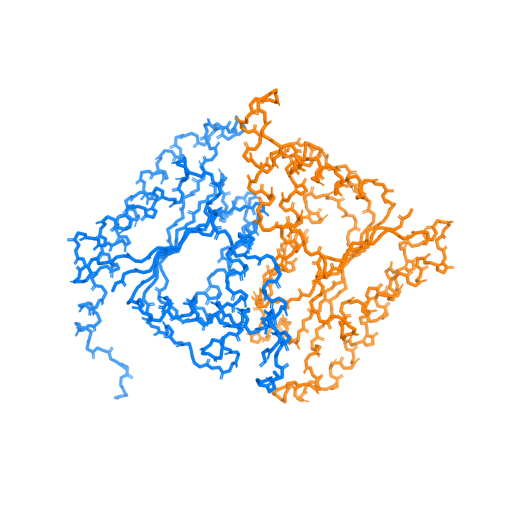 1
ATOM 1522 C CA . GLU A 1 201 ? -2.153 18.243 -4.238 1.00 18.00 201 GLU A CA 1
ATOM 1523 C C . GLU A 1 201 ? -1.572 17.241 -3.232 1.00 15.76 201 GLU A C 1
ATOM 1524 O O . GLU A 1 201 ? -2.212 16.194 -2.975 1.00 16.95 201 GLU A O 1
ATOM 1530 N N . GLN A 1 202 ? -0.407 17.532 -2.667 1.00 16.08 202 GLN A N 1
ATOM 1531 C CA . GLN A 1 202 ? 0.181 16.597 -1.665 1.00 16.86 202 GLN A CA 1
ATOM 1532 C C . GLN A 1 202 ? -0.765 16.489 -0.473 1.00 14.82 202 GLN A C 1
ATOM 1533 O O . GLN A 1 202 ? -0.885 15.394 0.113 1.00 15.93 202 GLN A O 1
ATOM 1539 N N . ALA A 1 203 ? -1.384 17.594 -0.071 1.00 14.79 203 ALA A N 1
ATOM 1540 C CA . ALA A 1 203 ? -2.307 17.582 1.081 1.00 14.54 203 ALA A CA 1
ATOM 1541 C C . ALA A 1 203 ? -3.516 16.695 0.755 1.00 14.20 203 ALA A C 1
ATOM 1542 O O . ALA A 1 203 ? -3.908 15.858 1.594 1.00 13.57 203 ALA A O 1
ATOM 1544 N N . ARG A 1 204 ? -4.079 16.854 -0.449 1.00 12.83 204 ARG A N 1
ATOM 1545 C CA . ARG A 1 204 ? -5.203 15.986 -0.879 1.00 14.67 204 ARG A CA 1
ATOM 1546 C C . ARG A 1 204 ? -4.729 14.534 -0.850 1.00 14.48 204 ARG A C 1
ATOM 1547 O O . ARG A 1 204 ? -5.412 13.703 -0.212 1.00 13.88 204 ARG A O 1
ATOM 1555 N N . ALA A 1 205 ? -3.589 14.254 -1.470 1.00 13.68 205 ALA A N 1
ATOM 1556 C CA . ALA A 1 205 ? -2.996 12.897 -1.515 1.00 15.19 205 ALA A CA 1
ATOM 1557 C C . ALA A 1 205 ? -2.841 12.348 -0.087 1.00 16.33 205 ALA A C 1
ATOM 1558 O O . ALA A 1 205 ? -3.089 11.152 0.146 1.00 15.88 205 ALA A O 1
ATOM 1560 N N . ALA A 1 206 ? -2.352 13.172 0.843 1.00 16.58 206 ALA A N 1
ATOM 1561 C CA . ALA A 1 206 ? -2.137 12.725 2.242 1.00 15.92 206 ALA A CA 1
ATOM 1562 C C . ALA A 1 206 ? -3.461 12.316 2.873 1.00 15.97 206 ALA A C 1
ATOM 1563 O O . ALA A 1 206 ? -3.483 11.343 3.617 1.00 20.35 206 ALA A O 1
ATOM 1565 N N . GLY A 1 207 ? -4.530 13.067 2.617 1.00 15.14 207 GLY A N 1
ATOM 1566 C CA . GLY A 1 207 ? -5.849 12.750 3.193 1.00 16.53 207 GLY A CA 1
ATOM 1567 C C . GLY A 1 207 ? -6.388 11.437 2.644 1.00 16.36 207 GLY A C 1
ATOM 1568 O O . GLY A 1 207 ? -6.915 10.619 3.425 1.00 16.58 207 GLY A O 1
ATOM 1569 N N . ARG A 1 208 ? -6.210 11.213 1.353 1.00 16.21 208 ARG A N 1
ATOM 1570 C CA . ARG A 1 208 ? -6.699 9.964 0.713 1.00 16.73 208 ARG A CA 1
ATOM 1571 C C . ARG A 1 208 ? -5.944 8.773 1.293 1.00 16.56 208 ARG A C 1
ATOM 1572 O O . ARG A 1 208 ? -6.571 7.732 1.611 1.00 16.00 208 ARG A O 1
ATOM 1580 N N . ARG A 1 209 ? -4.642 8.942 1.517 1.00 15.97 209 ARG A N 1
ATOM 1581 C CA . ARG A 1 209 ? -3.818 7.825 2.076 1.00 16.24 209 ARG A CA 1
ATOM 1582 C C . ARG A 1 209 ? -4.195 7.587 3.535 1.00 14.16 209 ARG A C 1
ATOM 1583 O O . ARG A 1 209 ? -4.347 6.434 3.963 1.00 12.29 209 ARG A O 1
ATOM 1591 N N . LEU A 1 210 ? -4.403 8.666 4.290 1.00 14.45 210 LEU A N 1
ATOM 1592 C CA . LEU A 1 210 ? -4.796 8.537 5.714 1.00 15.80 210 LEU A CA 1
ATOM 1593 C C . LEU A 1 210 ? -6.116 7.780 5.808 1.00 16.10 210 LEU A C 1
ATOM 1594 O O . LEU A 1 210 ? -6.245 6.845 6.655 1.00 14.57 210 LEU A O 1
ATOM 1599 N N . ALA A 1 211 ? -7.038 8.069 4.913 1.00 15.11 211 ALA A N 1
ATOM 1600 C CA . ALA A 1 211 ? -8.389 7.482 4.932 1.00 16.28 211 ALA A CA 1
ATOM 1601 C C . ALA A 1 211 ? -8.331 5.974 4.614 1.00 16.07 211 ALA A C 1
ATOM 1602 O O . ALA A 1 211 ? -9.159 5.228 5.142 1.00 16.28 211 ALA A O 1
ATOM 1604 N N . ALA A 1 212 ? -7.367 5.545 3.821 1.00 15.33 212 ALA A N 1
ATOM 1605 C CA . ALA A 1 212 ? -7.260 4.144 3.350 1.00 15.88 212 ALA A CA 1
ATOM 1606 C C . ALA A 1 212 ? -6.367 3.288 4.259 1.00 16.79 212 ALA A C 1
ATOM 1607 O O . ALA A 1 212 ? -6.219 2.092 3.959 1.00 14.62 212 ALA A O 1
ATOM 1609 N N . ARG A 1 213 ? -5.772 3.861 5.307 1.00 17.29 213 ARG A N 1
ATOM 1610 C CA . ARG A 1 213 ? -4.683 3.157 6.042 1.00 18.33 213 ARG A CA 1
ATOM 1611 C C . ARG A 1 213 ? -5.184 1.841 6.637 1.00 17.44 213 ARG A C 1
ATOM 1612 O O . ARG A 1 213 ? -4.437 0.855 6.567 1.00 15.09 213 ARG A O 1
ATOM 1620 N N . GLU A 1 214 ? -6.396 1.818 7.177 1.00 17.61 214 GLU A N 1
ATOM 1621 C CA . GLU A 1 214 ? -6.915 0.592 7.835 1.00 18.16 214 GLU A CA 1
ATOM 1622 C C . GLU A 1 214 ? -7.009 -0.551 6.823 1.00 17.73 214 GLU A C 1
ATOM 1623 O O . GLU A 1 214 ? -6.512 -1.652 7.122 1.00 17.17 214 GLU A O 1
ATOM 1629 N N . GLY A 1 215 ? -7.614 -0.317 5.667 1.00 16.46 215 GLY A N 1
ATOM 1630 C CA . GLY A 1 215 ? -7.670 -1.351 4.618 1.00 15.74 215 GLY A CA 1
ATOM 1631 C C . GLY A 1 215 ? -6.278 -1.755 4.194 1.00 14.91 215 GLY A C 1
ATOM 1632 O O . GLY A 1 215 ? -6.041 -2.950 3.983 1.00 13.93 215 GLY A O 1
ATOM 1633 N N . ALA A 1 216 ? -5.372 -0.778 4.034 1.00 13.91 216 ALA A N 1
ATOM 1634 C CA . ALA A 1 216 ? -3.996 -1.051 3.584 1.00 13.68 216 ALA A CA 1
ATOM 1635 C C . ALA A 1 216 ? -3.341 -1.986 4.600 1.00 14.59 216 ALA A C 1
ATOM 1636 O O . ALA A 1 216 ? -2.613 -2.943 4.193 1.00 17.08 216 ALA A O 1
ATOM 1638 N N . PHE A 1 217 ? -3.538 -1.715 5.879 1.00 14.63 217 PHE A N 1
ATOM 1639 C CA . PHE A 1 217 ? -2.964 -2.565 6.956 1.00 16.68 217 PHE A CA 1
ATOM 1640 C C . PHE A 1 217 ? -3.534 -3.984 6.888 1.00 15.94 217 PHE A C 1
ATOM 1641 O O . PHE A 1 217 ? -2.777 -4.928 6.929 1.00 15.87 217 PHE A O 1
ATOM 1649 N N . LEU A 1 218 ? -4.849 -4.097 6.760 1.00 16.54 218 LEU A N 1
ATOM 1650 C CA . LEU A 1 218 ? -5.524 -5.407 6.662 1.00 17.55 218 LEU A CA 1
ATOM 1651 C C . LEU A 1 218 ? -5.077 -6.167 5.403 1.00 19.63 218 LEU A C 1
ATOM 1652 O O . LEU A 1 218 ? -5.062 -7.429 5.450 1.00 19.88 218 LEU A O 1
ATOM 1657 N N . ALA A 1 219 ? -4.671 -5.472 4.339 1.00 19.35 219 ALA A N 1
ATOM 1658 C CA . ALA A 1 219 ? -4.252 -6.135 3.073 1.00 20.55 219 ALA A CA 1
ATOM 1659 C C . ALA A 1 219 ? -2.825 -6.671 3.195 1.00 21.71 219 ALA A C 1
ATOM 1660 O O . ALA A 1 219 ? -2.444 -7.518 2.372 1.00 21.69 219 ALA A O 1
ATOM 1662 N N . LEU A 1 220 ? -2.057 -6.212 4.185 1.00 22.50 220 LEU A N 1
ATOM 1663 C CA . LEU A 1 220 ? -0.646 -6.662 4.375 1.00 27.41 220 LEU A CA 1
ATOM 1664 C C . LEU A 1 220 ? -0.588 -8.098 4.904 1.00 28.27 220 LEU A C 1
ATOM 1665 O O . LEU A 1 220 ? -1.233 -8.404 5.946 1.00 26.38 220 LEU A O 1
ATOM 1670 N N . GLU A 1 221 ? 0.234 -8.937 4.292 1.00 27.91 221 GLU A N 1
ATOM 1671 C CA . GLU A 1 221 ? 0.421 -10.329 4.784 1.00 29.82 221 GLU A CA 1
ATOM 1672 C C . GLU A 1 221 ? 1.851 -10.535 5.295 1.00 26.25 221 GLU A C 1
ATOM 1673 O O . GLU A 1 221 ? 2.088 -11.488 6.075 1.00 26.42 221 GLU A O 1
ATOM 1679 N N . HIS A 1 222 ? 2.774 -9.671 4.912 1.00 23.76 222 HIS A N 1
ATOM 1680 C CA . HIS A 1 222 ? 4.195 -9.819 5.294 1.00 23.21 222 HIS A CA 1
ATOM 1681 C C . HIS A 1 222 ? 4.410 -9.240 6.692 1.00 25.39 222 HIS A C 1
ATOM 1682 O O . HIS A 1 222 ? 4.315 -7.993 6.845 1.00 22.40 222 HIS A O 1
ATOM 1689 N N . HIS A 1 223 ? 4.703 -10.093 7.660 1.00 22.13 223 HIS A N 1
ATOM 1690 C CA . HIS A 1 223 ? 4.850 -9.651 9.058 1.00 24.82 223 HIS A CA 1
ATOM 1691 C C . HIS A 1 223 ? 6.227 -10.050 9.577 1.00 22.64 223 HIS A C 1
ATOM 1692 O O . HIS A 1 223 ? 6.382 -10.080 10.806 1.00 19.94 223 HIS A O 1
ATOM 1699 N N . HIS A 1 224 ? 7.195 -10.301 8.685 1.00 20.81 224 HIS A N 1
ATOM 1700 C CA . HIS A 1 224 ? 8.621 -10.492 9.089 1.00 21.91 224 HIS A CA 1
ATOM 1701 C C . HIS A 1 224 ? 8.721 -11.692 10.032 1.00 19.58 224 HIS A C 1
ATOM 1702 O O . HIS A 1 224 ? 9.493 -11.674 10.988 1.00 18.71 224 HIS A O 1
ATOM 1709 N N . HIS A 1 225 ? 7.975 -12.740 9.744 1.00 18.59 225 HIS A N 1
ATOM 1710 C CA . HIS A 1 225 ? 8.142 -14.010 10.496 1.00 19.36 225 HIS A CA 1
ATOM 1711 C C . HIS A 1 225 ? 9.424 -14.675 10.016 1.00 19.32 225 HIS A C 1
ATOM 1712 O O . HIS A 1 225 ? 9.783 -14.516 8.835 1.00 17.02 225 HIS A O 1
ATOM 1719 N N . HIS A 1 226 ? 10.085 -15.409 10.902 1.00 18.03 226 HIS A N 1
ATOM 1720 C CA . HIS A 1 226 ? 11.342 -16.118 10.558 1.00 19.19 226 HIS A CA 1
ATOM 1721 C C . HIS A 1 226 ? 11.088 -17.235 9.533 1.00 19.08 226 HIS A C 1
ATOM 1722 O O . HIS A 1 226 ? 9.943 -17.726 9.473 1.00 18.42 226 HIS A O 1
ATOM 1729 N N . HIS A 1 227 ? 12.113 -17.599 8.752 1.00 18.38 227 HIS A N 1
ATOM 1730 C CA . HIS A 1 227 ? 12.065 -18.743 7.798 1.00 18.25 227 HIS A CA 1
ATOM 1731 C C . HIS A 1 227 ? 13.485 -19.109 7.260 1.00 17.14 227 HIS A C 1
ATOM 1732 O O . HIS A 1 227 ? 14.378 -18.186 7.562 1.00 18.48 227 HIS A O 1
ATOM 1739 N N . SER B 1 2 ? 24.549 46.987 34.371 1.00 21.72 2 SER B N 1
ATOM 1740 C CA . SER B 1 2 ? 23.737 46.012 35.095 1.00 22.24 2 SER B CA 1
ATOM 1741 C C . SER B 1 2 ? 23.746 44.674 34.338 1.00 20.71 2 SER B C 1
ATOM 1742 O O . SER B 1 2 ? 23.955 44.693 33.112 1.00 23.02 2 SER B O 1
ATOM 1745 N N . LEU B 1 3 ? 23.499 43.583 35.049 1.00 19.44 3 LEU B N 1
ATOM 1746 C CA . LEU B 1 3 ? 23.296 42.251 34.434 1.00 18.86 3 LEU B CA 1
ATOM 1747 C C . LEU B 1 3 ? 21.805 42.030 34.284 1.00 19.36 3 LEU B C 1
ATOM 1748 O O . LEU B 1 3 ? 21.066 42.392 35.204 1.00 19.08 3 LEU B O 1
ATOM 1753 N N . PHE B 1 4 ? 21.376 41.450 33.161 1.00 19.63 4 PHE B N 1
ATOM 1754 C CA . PHE B 1 4 ? 19.981 40.964 33.020 1.00 17.82 4 PHE B CA 1
ATOM 1755 C C . PHE B 1 4 ? 20.048 39.444 33.131 1.00 16.73 4 PHE B C 1
ATOM 1756 O O . PHE B 1 4 ? 20.855 38.860 32.413 1.00 17.86 4 PHE B O 1
ATOM 1764 N N . ARG B 1 5 ? 19.267 38.862 34.042 1.00 16.24 5 ARG B N 1
ATOM 1765 C CA . ARG B 1 5 ? 19.265 37.401 34.295 1.00 16.40 5 ARG B CA 1
ATOM 1766 C C . ARG B 1 5 ? 17.878 36.835 34.018 1.00 17.37 5 ARG B C 1
ATOM 1767 O O . ARG B 1 5 ? 16.914 37.364 34.557 1.00 17.28 5 ARG B O 1
ATOM 1775 N N . LEU B 1 6 ? 17.817 35.805 33.186 1.00 16.80 6 LEU B N 1
ATOM 1776 C CA . LEU B 1 6 ? 16.548 35.141 32.815 1.00 17.83 6 LEU B CA 1
ATOM 1777 C C . LEU B 1 6 ? 16.627 33.701 33.265 1.00 16.36 6 LEU B C 1
ATOM 1778 O O . LEU B 1 6 ? 17.574 33.010 32.846 1.00 18.75 6 LEU B O 1
ATOM 1783 N N . ASP B 1 7 ? 15.667 33.276 34.077 1.00 17.74 7 ASP B N 1
ATOM 1784 C CA . ASP B 1 7 ? 15.528 31.852 34.473 1.00 18.54 7 ASP B CA 1
ATOM 1785 C C . ASP B 1 7 ? 14.268 31.258 33.825 1.00 17.89 7 ASP B C 1
ATOM 1786 O O . ASP B 1 7 ? 13.312 32.010 33.581 1.00 20.10 7 ASP B O 1
ATOM 1791 N N . THR B 1 8 ? 14.264 29.949 33.606 1.00 17.15 8 THR B N 1
ATOM 1792 C CA . THR B 1 8 ? 13.100 29.248 32.989 1.00 16.20 8 THR B CA 1
ATOM 1793 C C . THR B 1 8 ? 12.772 27.961 33.737 1.00 14.87 8 THR B C 1
ATOM 1794 O O . THR B 1 8 ? 11.797 27.313 33.367 1.00 12.92 8 THR B O 1
ATOM 1798 N N . SER B 1 9 ? 13.588 27.548 34.715 1.00 13.74 9 SER B N 1
ATOM 1799 C CA . SER B 1 9 ? 13.351 26.251 35.393 1.00 14.59 9 SER B CA 1
ATOM 1800 C C . SER B 1 9 ? 11.966 26.268 36.034 1.00 14.50 9 SER B C 1
ATOM 1801 O O . SER B 1 9 ? 11.589 27.306 36.584 1.00 15.95 9 SER B O 1
ATOM 1804 N N . ILE B 1 10 ? 11.279 25.152 35.968 1.00 14.06 10 ILE B N 1
ATOM 1805 C CA . ILE B 1 10 ? 10.001 24.948 36.697 1.00 15.34 10 ILE B CA 1
ATOM 1806 C C . ILE B 1 10 ? 10.220 24.094 37.962 1.00 16.93 10 ILE B C 1
ATOM 1807 O O . ILE B 1 10 ? 9.217 23.637 38.534 1.00 17.82 10 ILE B O 1
ATOM 1812 N N . LEU B 1 11 ? 11.459 23.884 38.393 1.00 18.03 11 LEU B N 1
ATOM 1813 C CA . LEU B 1 11 ? 11.785 22.913 39.485 1.00 19.74 11 LEU B CA 1
ATOM 1814 C C . LEU B 1 11 ? 12.160 23.644 40.778 1.00 19.99 11 LEU B C 1
ATOM 1815 O O . LEU B 1 11 ? 12.596 22.967 41.710 1.00 21.10 11 LEU B O 1
ATOM 1820 N N . GLY B 1 12 ? 11.987 24.963 40.810 1.00 21.00 12 GLY B N 1
ATOM 1821 C CA . GLY B 1 12 ? 12.139 25.794 42.022 1.00 22.18 12 GLY B CA 1
ATOM 1822 C C . GLY B 1 12 ? 13.512 25.672 42.652 1.00 22.44 12 GLY B C 1
ATOM 1823 O O . GLY B 1 12 ? 14.513 25.841 41.920 1.00 22.32 12 GLY B O 1
ATOM 1824 N N . THR B 1 13 ? 13.540 25.417 43.982 1.00 23.73 13 THR B N 1
ATOM 1825 C CA . THR B 1 13 ? 14.783 25.351 44.803 1.00 25.63 13 THR B CA 1
ATOM 1826 C C . THR B 1 13 ? 15.697 24.238 44.318 1.00 22.35 13 THR B C 1
ATOM 1827 O O . THR B 1 13 ? 16.884 24.303 44.607 1.00 23.72 13 THR B O 1
ATOM 1831 N N . ARG B 1 14 ? 15.175 23.258 43.596 1.00 25.34 14 ARG B N 1
ATOM 1832 C CA . ARG B 1 14 ? 15.988 22.093 43.176 1.00 25.20 14 ARG B CA 1
ATOM 1833 C C . ARG B 1 14 ? 16.691 22.347 41.845 1.00 25.50 14 ARG B C 1
ATOM 1834 O O . ARG B 1 14 ? 17.460 21.478 41.444 1.00 21.07 14 ARG B O 1
ATOM 1842 N N . SER B 1 15 ? 16.457 23.502 41.209 1.00 22.39 15 SER B N 1
ATOM 1843 C CA . SER B 1 15 ? 16.930 23.758 39.821 1.00 20.05 15 SER B CA 1
ATOM 1844 C C . SER B 1 15 ? 18.455 23.700 39.694 1.00 20.19 15 SER B C 1
ATOM 1845 O O . SER B 1 15 ? 19.143 24.426 40.414 1.00 21.46 15 SER B O 1
ATOM 1848 N N . SER B 1 16 ? 18.928 22.954 38.704 1.00 19.74 16 SER B N 1
ATOM 1849 C CA . SER B 1 16 ? 20.358 22.864 38.363 1.00 18.65 16 SER B CA 1
ATOM 1850 C C . SER B 1 16 ? 20.776 24.071 37.537 1.00 19.03 16 SER B C 1
ATOM 1851 O O . SER B 1 16 ? 21.912 24.559 37.709 1.00 17.45 16 SER B O 1
ATOM 1854 N N . THR B 1 17 ? 19.898 24.558 36.643 1.00 17.44 17 THR B N 1
ATOM 1855 C CA . THR B 1 17 ? 20.231 25.741 35.826 1.00 16.58 17 THR B CA 1
ATOM 1856 C C . THR B 1 17 ? 20.339 26.960 36.750 1.00 17.46 17 THR B C 1
ATOM 1857 O O . THR B 1 17 ? 21.213 27.779 36.515 1.00 16.78 17 THR B O 1
ATOM 1861 N N . ILE B 1 18 ? 19.442 27.105 37.739 1.00 18.26 18 ILE B N 1
ATOM 1862 C CA . ILE B 1 18 ? 19.517 28.260 38.673 1.00 19.82 18 ILE B CA 1
ATOM 1863 C C . ILE B 1 18 ? 20.860 28.181 39.416 1.00 19.02 18 ILE B C 1
ATOM 1864 O O . ILE B 1 18 ? 21.528 29.217 39.546 1.00 18.37 18 ILE B O 1
ATOM 1869 N N . ALA B 1 19 ? 21.236 26.984 39.847 1.00 20.08 19 ALA B N 1
ATOM 1870 C CA . ALA B 1 19 ? 22.523 26.751 40.547 1.00 22.31 19 ALA B CA 1
ATOM 1871 C C . ALA B 1 19 ? 23.705 27.134 39.656 1.00 24.48 19 ALA B C 1
ATOM 1872 O O . ALA B 1 19 ? 24.555 27.922 40.132 1.00 27.73 19 ALA B O 1
ATOM 1874 N N . LEU B 1 20 ? 23.758 26.671 38.401 1.00 21.52 20 LEU B N 1
ATOM 1875 C CA . LEU B 1 20 ? 24.898 26.994 37.508 1.00 23.33 20 LEU B CA 1
ATOM 1876 C C . LEU B 1 20 ? 24.923 28.495 37.253 1.00 21.28 20 LEU B C 1
ATOM 1877 O O . LEU B 1 20 ? 26.017 29.114 37.260 1.00 21.09 20 LEU B O 1
ATOM 1882 N N . ALA B 1 21 ? 23.755 29.075 36.985 1.00 19.24 21 ALA B N 1
ATOM 1883 C CA . ALA B 1 21 ? 23.644 30.520 36.707 1.00 19.05 21 ALA B CA 1
ATOM 1884 C C . ALA B 1 21 ? 24.063 31.302 37.969 1.00 18.00 21 ALA B C 1
ATOM 1885 O O . ALA B 1 21 ? 24.632 32.375 37.867 1.00 16.40 21 ALA B O 1
ATOM 1887 N N . ASP B 1 22 ? 23.743 30.779 39.125 1.00 19.26 22 ASP B N 1
ATOM 1888 C CA . ASP B 1 22 ? 24.180 31.412 40.402 1.00 20.52 22 ASP B CA 1
ATOM 1889 C C . ASP B 1 22 ? 25.698 31.583 40.398 1.00 18.73 22 ASP B C 1
ATOM 1890 O O . ASP B 1 22 ? 26.187 32.604 40.877 1.00 19.16 22 ASP B O 1
ATOM 1895 N N . LEU B 1 23 ? 26.418 30.640 39.808 1.00 18.28 23 LEU B N 1
ATOM 1896 C CA . LEU B 1 23 ? 27.892 30.697 39.809 1.00 20.41 23 LEU B CA 1
ATOM 1897 C C . LEU B 1 23 ? 28.344 31.873 38.963 1.00 21.05 23 LEU B C 1
ATOM 1898 O O . LEU B 1 23 ? 29.307 32.538 39.345 1.00 18.95 23 LEU B O 1
ATOM 1903 N N . VAL B 1 24 ? 27.650 32.132 37.857 1.00 17.73 24 VAL B N 1
ATOM 1904 C CA . VAL B 1 24 ? 27.971 33.282 36.981 1.00 18.03 24 VAL B CA 1
ATOM 1905 C C . VAL B 1 24 ? 27.595 34.585 37.708 1.00 18.87 24 VAL B C 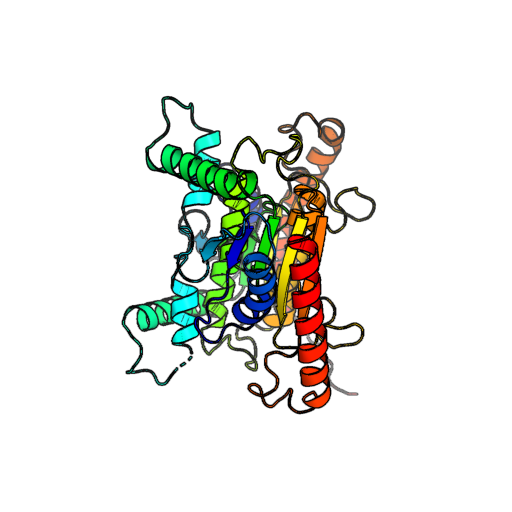1
ATOM 1906 O O . VAL B 1 24 ? 28.406 35.555 37.679 1.00 20.74 24 VAL B O 1
ATOM 1910 N N . GLU B 1 25 ? 26.398 34.641 38.310 1.00 17.89 25 GLU B N 1
ATOM 1911 C CA . GLU B 1 25 ? 25.909 35.903 38.934 1.00 19.95 25 GLU B CA 1
ATOM 1912 C C . GLU B 1 25 ? 26.832 36.278 40.117 1.00 19.32 25 GLU B C 1
ATOM 1913 O O . GLU B 1 25 ? 27.108 37.469 40.296 1.00 20.94 25 GLU B O 1
ATOM 1919 N N . ARG B 1 26 ? 27.341 35.288 40.847 1.00 20.22 26 ARG B N 1
ATOM 1920 C CA . ARG B 1 26 ? 28.207 35.547 42.038 1.00 23.73 26 ARG B CA 1
ATOM 1921 C C . ARG B 1 26 ? 29.433 36.339 41.600 1.00 23.91 26 ARG B C 1
ATOM 1922 O O . ARG B 1 26 ? 29.793 37.294 42.289 1.00 21.35 26 ARG B O 1
ATOM 1930 N N . GLU B 1 27 ? 30.025 35.980 40.452 1.00 23.90 27 GLU B N 1
ATOM 1931 C CA . GLU B 1 27 ? 31.212 36.687 39.916 1.00 22.43 27 GLU B CA 1
ATOM 1932 C C . GLU B 1 27 ? 30.806 38.102 39.545 1.00 22.17 27 GLU B C 1
ATOM 1933 O O . GLU B 1 27 ? 31.565 39.049 39.827 1.00 22.83 27 GLU B O 1
ATOM 1939 N N . TRP B 1 28 ? 29.632 38.262 38.932 1.00 22.56 28 TRP B N 1
ATOM 1940 C CA . TRP B 1 28 ? 29.140 39.605 38.550 1.00 21.06 28 TRP B CA 1
ATOM 1941 C C . TRP B 1 28 ? 29.048 40.488 39.817 1.00 21.40 28 TRP B C 1
ATOM 1942 O O . TRP B 1 28 ? 29.572 41.606 39.840 1.00 25.02 28 TRP B O 1
ATOM 1953 N N . ARG B 1 29 ? 28.377 39.995 40.843 1.00 21.10 29 ARG B N 1
ATOM 1954 C CA . ARG B 1 29 ? 28.100 40.803 42.049 1.00 24.16 29 ARG B CA 1
ATOM 1955 C C . ARG B 1 29 ? 29.389 40.987 42.865 1.00 26.49 29 ARG B C 1
ATOM 1956 O O . ARG B 1 29 ? 29.454 41.958 43.642 1.00 29.95 29 ARG B O 1
ATOM 1964 N N . ALA B 1 30 ? 30.354 40.071 42.729 1.00 28.81 30 ALA B N 1
ATOM 1965 C CA . ALA B 1 30 ? 31.640 40.167 43.464 1.00 28.38 30 ALA B CA 1
ATOM 1966 C C . ALA B 1 30 ? 32.607 41.132 42.772 1.00 29.34 30 ALA B C 1
ATOM 1967 O O . ALA B 1 30 ? 33.456 41.716 43.491 1.00 30.89 30 ALA B O 1
ATOM 1969 N N . THR B 1 31 ? 32.511 41.357 41.471 1.00 26.43 31 THR B N 1
ATOM 1970 C CA . THR B 1 31 ? 33.618 42.052 40.765 1.00 28.73 31 THR B CA 1
ATOM 1971 C C . THR B 1 31 ? 33.168 43.073 39.733 1.00 27.77 31 THR B C 1
ATOM 1972 O O . THR B 1 31 ? 34.031 43.810 39.313 1.00 27.71 31 THR B O 1
ATOM 1976 N N . ALA B 1 32 ? 31.924 43.090 39.262 1.00 24.64 32 ALA B N 1
ATOM 1977 C CA . ALA B 1 32 ? 31.565 44.059 38.209 1.00 26.21 32 ALA B CA 1
ATOM 1978 C C . ALA B 1 32 ? 31.414 45.461 38.807 1.00 27.28 32 ALA B C 1
ATOM 1979 O O . ALA B 1 32 ? 30.879 45.618 39.911 1.00 29.76 32 ALA B O 1
ATOM 1981 N N . PRO B 1 33 ? 31.874 46.506 38.093 1.00 26.60 33 PRO B N 1
ATOM 1982 C CA . PRO B 1 33 ? 31.734 47.895 38.557 1.00 28.41 33 PRO B CA 1
ATOM 1983 C C . PRO B 1 33 ? 30.274 48.270 38.842 1.00 30.75 33 PRO B C 1
ATOM 1984 O O . PRO B 1 33 ? 30.043 49.035 39.762 1.00 30.56 33 PRO B O 1
ATOM 1988 N N . ASP B 1 34 ? 29.342 47.739 38.036 1.00 26.94 34 ASP B N 1
ATOM 1989 C CA . ASP B 1 34 ? 27.892 47.827 38.312 1.00 27.52 34 ASP B CA 1
ATOM 1990 C C . ASP B 1 34 ? 27.383 46.418 38.614 1.00 28.58 34 ASP B C 1
ATOM 1991 O O . ASP B 1 34 ? 26.998 45.686 37.706 1.00 27.59 34 ASP B O 1
ATOM 1996 N N . PRO B 1 35 ? 27.383 45.991 39.896 1.00 29.43 35 PRO B N 1
ATOM 1997 C CA . PRO B 1 35 ? 26.999 44.632 40.274 1.00 27.35 35 PRO B CA 1
ATOM 1998 C C . PRO B 1 35 ? 25.476 44.491 40.423 1.00 24.89 35 PRO B C 1
ATOM 1999 O O . PRO B 1 35 ? 25.045 43.503 40.905 1.00 24.13 35 PRO B O 1
ATOM 2003 N N . SER B 1 36 ? 24.720 45.492 39.979 1.00 24.31 36 SER B N 1
ATOM 2004 C CA . SER B 1 36 ? 23.241 45.421 39.958 1.00 24.15 36 SER B CA 1
ATOM 2005 C C . SER B 1 36 ? 22.795 44.324 38.982 1.00 22.54 36 SER B C 1
ATOM 2006 O O . SER B 1 36 ? 23.436 44.123 37.920 1.00 21.37 36 SER B O 1
ATOM 2009 N N . VAL B 1 37 ? 21.750 43.622 39.373 1.00 22.65 37 VAL B N 1
ATOM 2010 C CA . VAL B 1 37 ? 21.198 42.506 38.565 1.00 21.87 37 VAL B CA 1
ATOM 2011 C C . VAL B 1 37 ? 19.700 42.728 38.417 1.00 22.89 37 VAL B C 1
ATOM 2012 O O . VAL B 1 37 ? 19.013 42.875 39.463 1.00 23.75 37 VAL B O 1
ATOM 2016 N N . VAL B 1 38 ? 19.191 42.740 37.183 1.00 20.10 38 VAL B N 1
ATOM 2017 C CA . VAL B 1 38 ? 17.725 42.695 36.936 1.00 20.35 38 VAL B CA 1
ATOM 2018 C C . VAL B 1 38 ? 17.364 41.252 36.584 1.00 20.19 38 VAL B C 1
ATOM 2019 O O . VAL B 1 38 ? 18.080 40.659 35.771 1.00 18.31 38 VAL B O 1
ATOM 2023 N N . ARG B 1 39 ? 16.332 40.706 37.217 1.00 20.86 39 ARG B N 1
ATOM 2024 C CA . ARG B 1 39 ? 16.021 39.269 37.034 1.00 24.05 39 ARG B CA 1
ATOM 2025 C C . ARG B 1 39 ? 14.578 39.081 36.581 1.00 24.25 39 ARG B C 1
ATOM 2026 O O . ARG B 1 39 ? 13.687 39.832 37.018 1.00 22.65 39 ARG B O 1
ATOM 2034 N N . ARG B 1 40 ? 14.384 38.107 35.705 1.00 18.74 40 ARG B N 1
ATOM 2035 C CA . ARG B 1 40 ? 13.020 37.699 35.316 1.00 19.25 40 ARG B CA 1
ATOM 2036 C C . ARG B 1 40 ? 13.009 36.186 35.397 1.00 18.97 40 ARG B C 1
ATOM 2037 O O . ARG B 1 40 ? 13.900 35.586 34.801 1.00 16.91 40 ARG B O 1
ATOM 2045 N N . HIS B 1 41 ? 12.035 35.616 36.095 1.00 17.80 41 HIS B N 1
ATOM 2046 C CA . HIS B 1 41 ? 11.908 34.151 36.237 1.00 18.20 41 HIS B CA 1
ATOM 2047 C C . HIS B 1 41 ? 10.639 33.692 35.518 1.00 17.23 41 HIS B C 1
ATOM 2048 O O . HIS B 1 41 ? 9.561 33.766 36.114 1.00 18.03 41 HIS B O 1
ATOM 2055 N N . LEU B 1 42 ? 10.776 33.272 34.267 1.00 16.17 42 LEU B N 1
ATOM 2056 C CA . LEU B 1 42 ? 9.605 32.855 33.456 1.00 17.43 42 LEU B CA 1
ATOM 2057 C C . LEU B 1 42 ? 9.056 31.541 34.001 1.00 16.50 42 LEU B C 1
ATOM 2058 O O . LEU B 1 42 ? 7.861 31.287 33.816 1.00 18.46 42 LEU B O 1
ATOM 2063 N N . GLY B 1 43 ? 9.894 30.695 34.614 1.00 18.59 43 GLY B N 1
ATOM 2064 C CA . GLY B 1 43 ? 9.410 29.427 35.202 1.00 17.26 43 GLY B CA 1
ATOM 2065 C C . GLY B 1 43 ? 8.405 29.665 36.318 1.00 19.34 43 GLY B C 1
ATOM 2066 O O . GLY B 1 43 ? 7.425 28.910 36.407 1.00 19.09 43 GLY B O 1
ATOM 2067 N N . GLU B 1 44 ? 8.634 30.679 37.147 1.00 19.82 44 GLU B N 1
ATOM 2068 C CA . GLU B 1 44 ? 7.720 31.040 38.272 1.00 21.16 44 GLU B CA 1
ATOM 2069 C C . GLU B 1 44 ? 6.658 32.032 37.823 1.00 20.49 44 GLU B C 1
ATOM 2070 O O . GLU B 1 44 ? 5.537 31.945 38.328 1.00 19.46 44 GLU B O 1
ATOM 2076 N N . ASP B 1 45 ? 7.012 32.981 36.957 1.00 19.88 45 ASP B N 1
ATOM 2077 C CA . ASP B 1 45 ? 6.066 34.030 36.488 1.00 21.05 45 ASP B CA 1
ATOM 2078 C C . ASP B 1 45 ? 6.004 33.985 34.974 1.00 18.84 45 ASP B C 1
ATOM 2079 O O . ASP B 1 45 ? 6.510 34.870 34.310 1.00 17.05 45 ASP B O 1
ATOM 2084 N N . PRO B 1 46 ? 5.409 32.939 34.388 1.00 18.01 46 PRO B N 1
ATOM 2085 C CA . PRO B 1 46 ? 5.388 32.820 32.933 1.00 17.37 46 PRO B CA 1
ATOM 2086 C C . PRO B 1 46 ? 4.561 33.923 32.282 1.00 16.79 46 PRO B C 1
ATOM 2087 O O . PRO B 1 46 ? 3.592 34.372 32.852 1.00 15.85 46 PRO B O 1
ATOM 2091 N N . LEU B 1 47 ? 4.952 34.343 31.097 1.00 16.20 47 LEU B N 1
ATOM 2092 C CA . LEU B 1 47 ? 4.086 35.247 30.301 1.00 17.25 47 LEU B CA 1
ATOM 2093 C C . LEU B 1 47 ? 2.803 34.515 29.925 1.00 18.47 47 LEU B C 1
ATOM 2094 O O . LEU B 1 47 ? 2.805 33.305 29.715 1.00 15.30 47 LEU B O 1
ATOM 2099 N N . PRO B 1 48 ? 1.678 35.241 29.768 1.00 18.28 48 PRO B N 1
ATOM 2100 C CA . PRO B 1 48 ? 0.416 34.627 29.366 1.00 18.61 48 PRO B CA 1
ATOM 2101 C C . PRO B 1 48 ? 0.491 33.931 28.002 1.00 16.77 48 PRO B C 1
ATOM 2102 O O . PRO B 1 48 ? 1.199 34.388 27.143 1.00 14.72 48 PRO B O 1
ATOM 2106 N N . ALA B 1 49 ? -0.214 32.818 27.847 1.00 15.65 49 ALA B N 1
ATOM 2107 C CA . ALA B 1 49 ? -0.255 32.037 26.591 1.00 15.54 49 ALA B CA 1
ATOM 2108 C C . ALA B 1 49 ? -0.959 32.811 25.465 1.00 16.89 49 ALA B C 1
ATOM 2109 O O . ALA B 1 49 ? -0.905 32.349 24.317 1.00 14.74 49 ALA B O 1
ATOM 2111 N N . THR B 1 50 ? -1.628 33.933 25.781 1.00 16.16 50 THR B N 1
ATOM 2112 C CA . THR B 1 50 ? -2.452 34.719 24.813 1.00 15.37 50 THR B CA 1
ATOM 2113 C C . THR B 1 50 ? -1.743 35.975 24.305 1.00 16.12 50 THR B C 1
ATOM 2114 O O . THR B 1 50 ? -2.225 36.587 23.329 1.00 16.51 50 THR B O 1
ATOM 2118 N N . VAL B 1 51 ? -0.657 36.413 24.952 1.00 15.88 51 VAL B N 1
ATOM 2119 C CA . VAL B 1 51 ? -0.129 37.765 24.673 1.00 15.94 51 VAL B CA 1
ATOM 2120 C C . VAL B 1 51 ? 0.542 37.797 23.291 1.00 15.04 51 VAL B C 1
ATOM 2121 O O . VAL B 1 51 ? 0.376 38.807 22.601 1.00 15.09 51 VAL B O 1
ATOM 2125 N N . TRP B 1 52 ? 1.268 36.746 22.895 1.00 12.47 52 TRP B N 1
ATOM 2126 C CA . TRP B 1 52 ? 1.989 36.755 21.604 1.00 12.59 52 TRP B CA 1
ATOM 2127 C C . TRP B 1 52 ? 0.997 36.944 20.450 1.00 12.59 52 TRP B C 1
ATOM 2128 O O . TRP B 1 52 ? 1.217 37.804 19.617 1.00 13.17 52 TRP B O 1
ATOM 2139 N N . ALA B 1 53 ? -0.032 36.121 20.395 1.00 13.62 53 ALA B N 1
ATOM 2140 C CA . ALA B 1 53 ? -1.034 36.215 19.312 1.00 14.20 53 ALA B CA 1
ATOM 2141 C C . ALA B 1 53 ? -1.656 37.620 19.284 1.00 14.79 53 ALA B C 1
ATOM 2142 O O . ALA B 1 53 ? -1.914 38.149 18.204 1.00 13.51 53 ALA B O 1
ATOM 2144 N N . ALA B 1 54 ? -1.849 38.218 20.453 1.00 15.64 54 ALA B N 1
ATOM 2145 C CA . ALA B 1 54 ? -2.453 39.562 20.551 1.00 15.18 54 ALA B CA 1
ATOM 2146 C C . ALA B 1 54 ? -1.504 40.628 20.002 1.00 14.95 54 ALA B C 1
ATOM 2147 O O . ALA B 1 54 ? -1.981 41.546 19.318 1.00 14.56 54 ALA B O 1
ATOM 2149 N N . ALA B 1 55 ? -0.195 40.514 20.254 1.00 13.77 55 ALA B N 1
ATOM 2150 C CA . ALA B 1 55 ? 0.814 41.444 19.722 1.00 14.44 55 ALA B CA 1
ATOM 2151 C C . ALA B 1 55 ? 0.912 41.326 18.201 1.00 14.55 55 ALA B C 1
ATOM 2152 O O . ALA B 1 55 ? 0.997 42.343 17.529 1.00 14.71 55 ALA B O 1
ATOM 2154 N N . VAL B 1 56 ? 0.893 40.086 17.681 1.00 14.37 56 VAL B N 1
ATOM 2155 C CA . VAL B 1 56 ? 0.933 39.883 16.205 1.00 15.17 56 VAL B CA 1
ATOM 2156 C C . VAL B 1 56 ? -0.366 40.451 15.613 1.00 15.30 56 VAL B C 1
ATOM 2157 O O . VAL B 1 56 ? -0.298 41.216 14.631 1.00 19.44 56 VAL B O 1
ATOM 2161 N N . ALA B 1 57 ? -1.494 40.157 16.241 1.00 15.20 57 ALA B N 1
ATOM 2162 C CA . ALA B 1 57 ? -2.812 40.658 15.779 1.00 17.29 57 ALA B CA 1
ATOM 2163 C C . ALA B 1 57 ? -2.806 42.199 15.744 1.00 17.87 57 ALA B C 1
ATOM 2164 O O . ALA B 1 57 ? -3.275 42.785 14.759 1.00 15.99 57 ALA B O 1
ATOM 2166 N N . ALA B 1 58 ? -2.274 42.833 16.779 1.00 17.00 58 ALA B N 1
ATOM 2167 C CA . ALA B 1 58 ? -2.208 44.307 16.899 1.00 19.51 58 ALA B CA 1
ATOM 2168 C C . ALA B 1 58 ? -1.504 44.911 15.688 1.00 19.59 58 ALA B C 1
ATOM 2169 O O . ALA B 1 58 ? -1.873 46.009 15.253 1.00 17.97 58 ALA B O 1
ATOM 2171 N N . GLN B 1 59 ? -0.507 44.215 15.156 1.00 20.90 59 GLN B N 1
ATOM 2172 C CA . GLN B 1 59 ? 0.296 44.768 14.050 1.00 24.72 59 GLN B CA 1
ATOM 2173 C C . GLN B 1 59 ? -0.593 44.967 12.828 1.00 22.96 59 GLN B C 1
ATOM 2174 O O . GLN B 1 59 ? -0.229 45.789 11.985 1.00 24.56 59 GLN B O 1
ATOM 2180 N N . PHE B 1 60 ? -1.694 44.222 12.728 1.00 22.98 60 PHE B N 1
ATOM 2181 C CA . PHE B 1 60 ? -2.594 44.281 11.549 1.00 25.52 60 PHE B CA 1
ATOM 2182 C C . PHE B 1 60 ? -3.686 45.326 11.790 1.00 25.13 60 PHE B C 1
ATOM 2183 O O . PHE B 1 60 ? -4.583 45.462 10.916 1.00 23.51 60 PHE B O 1
ATOM 2191 N N . VAL B 1 61 ? -3.722 45.944 12.965 1.00 21.96 61 VAL B N 1
ATOM 2192 C CA . VAL B 1 61 ? -4.871 46.808 13.343 1.00 21.87 61 VAL B CA 1
ATOM 2193 C C . VAL B 1 61 ? -4.374 48.236 13.357 1.00 20.28 61 VAL B C 1
ATOM 2194 O O . VAL B 1 61 ? -3.308 48.487 13.913 1.00 18.91 61 VAL B O 1
ATOM 2198 N N . PRO B 1 62 ? -5.123 49.164 12.725 1.00 19.63 62 PRO B N 1
ATOM 2199 C CA . PRO B 1 62 ? -4.771 50.580 12.756 1.00 20.57 62 PRO B CA 1
ATOM 2200 C C . PRO B 1 62 ? -4.557 51.032 14.197 1.00 19.93 62 PRO B C 1
ATOM 2201 O O . PRO B 1 62 ? -5.366 50.755 15.071 1.00 18.51 62 PRO B O 1
ATOM 2205 N N . PRO B 1 63 ? -3.446 51.729 14.488 1.00 20.70 63 PRO B N 1
ATOM 2206 C CA . PRO B 1 63 ? -3.078 52.075 15.863 1.00 22.85 63 PRO B CA 1
ATOM 2207 C C . PRO B 1 63 ? -4.172 52.738 16.704 1.00 21.22 63 PRO B C 1
ATOM 2208 O O . PRO B 1 63 ? -4.356 52.350 17.827 1.00 23.83 63 PRO B O 1
ATOM 2212 N N . ALA B 1 64 ? -4.937 53.634 16.110 1.00 22.37 64 ALA B N 1
ATOM 2213 C CA . ALA B 1 64 ? -6.012 54.355 16.824 1.00 24.99 64 ALA B CA 1
ATOM 2214 C C . ALA B 1 64 ? -7.180 53.406 17.102 1.00 26.67 64 ALA B C 1
ATOM 2215 O O . ALA B 1 64 ? -8.064 53.772 17.880 1.00 28.72 64 ALA B O 1
ATOM 2217 N N . ARG B 1 65 ? -7.204 52.239 16.467 1.00 26.80 65 ARG B N 1
ATOM 2218 C CA . ARG B 1 65 ? -8.367 51.323 16.581 1.00 27.53 65 ARG B CA 1
ATOM 2219 C C . ARG B 1 65 ? -8.001 50.091 17.405 1.00 24.95 65 ARG B C 1
ATOM 2220 O O . ARG B 1 65 ? -8.826 49.178 17.464 1.00 24.36 65 ARG B O 1
ATOM 2228 N N . ARG B 1 66 ? -6.818 50.072 18.033 1.00 24.60 66 ARG B N 1
ATOM 2229 C CA . ARG B 1 66 ? -6.358 48.856 18.737 1.00 24.19 66 ARG B CA 1
ATOM 2230 C C . ARG B 1 66 ? -7.168 48.692 20.019 1.00 24.60 66 ARG B C 1
ATOM 2231 O O . ARG B 1 66 ? -7.338 49.654 20.734 1.00 26.23 66 ARG B O 1
ATOM 2239 N N . ALA B 1 67 ? -7.577 47.459 20.311 1.00 27.27 67 ALA B N 1
ATOM 2240 C CA . ALA B 1 67 ? -8.193 47.080 21.602 1.00 28.14 67 ALA B CA 1
ATOM 2241 C C . ALA B 1 67 ? -7.151 47.117 22.713 1.00 30.66 67 ALA B C 1
ATOM 2242 O O . ALA B 1 67 ? -5.964 46.928 22.447 1.00 28.57 67 ALA B O 1
ATOM 2244 N N . PRO B 1 68 ? -7.587 47.287 23.984 1.00 34.71 68 PRO B N 1
ATOM 2245 C CA . PRO B 1 68 ? -6.687 47.227 25.141 1.00 32.47 68 PRO B CA 1
ATOM 2246 C C . PRO B 1 68 ? -5.753 46.008 25.150 1.00 29.97 68 PRO B C 1
ATOM 2247 O O . PRO B 1 68 ? -4.581 46.205 25.373 1.00 29.49 68 PRO B O 1
ATOM 2251 N N . GLU B 1 69 ? -6.278 44.798 24.919 1.00 28.99 69 GLU B N 1
ATOM 2252 C CA . GLU B 1 69 ? -5.441 43.566 24.940 1.00 29.56 69 GLU B CA 1
ATOM 2253 C C . GLU B 1 69 ? -4.326 43.692 23.897 1.00 25.63 69 GLU B C 1
ATOM 2254 O O . GLU B 1 69 ? -3.218 43.272 24.204 1.00 25.52 69 GLU B O 1
ATOM 2260 N N . GLU B 1 70 ? -4.621 44.264 22.721 1.00 24.12 70 GLU B N 1
ATOM 2261 C CA . GLU B 1 70 ? -3.622 44.479 21.639 1.00 24.04 70 GLU B CA 1
ATOM 2262 C C . GLU B 1 70 ? -2.592 45.536 22.055 1.00 20.52 70 GLU B C 1
ATOM 2263 O O . GLU B 1 70 ? -1.404 45.287 21.947 1.00 20.50 70 GLU B O 1
ATOM 2269 N N . ARG B 1 71 ? -3.052 46.697 22.502 1.00 22.11 71 ARG B N 1
ATOM 2270 C CA . ARG B 1 71 ? -2.118 47.753 22.991 1.00 24.06 71 ARG B CA 1
ATOM 2271 C C . ARG B 1 71 ? -1.237 47.209 24.119 1.00 20.80 71 ARG B C 1
ATOM 2272 O O . ARG B 1 71 ? -0.022 47.454 24.124 1.00 20.02 71 ARG B O 1
ATOM 2280 N N . GLU B 1 72 ? -1.843 46.511 25.070 1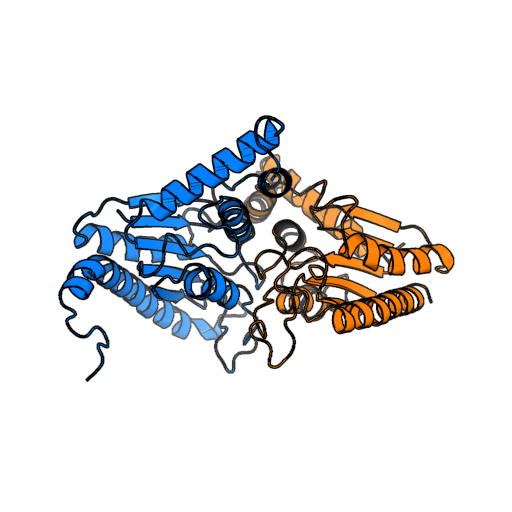.00 23.17 72 GLU B N 1
ATOM 2281 C CA . GLU B 1 72 ? -1.100 46.009 26.254 1.00 25.17 72 GLU B CA 1
ATOM 2282 C C . GLU B 1 72 ? -0.079 44.944 25.832 1.00 22.86 72 GLU B C 1
ATOM 2283 O O . GLU B 1 72 ? 1.025 44.929 26.397 1.00 19.79 72 GLU B O 1
ATOM 2289 N N . ALA B 1 73 ? -0.407 44.097 24.854 1.00 19.59 73 ALA B N 1
ATOM 2290 C CA . ALA B 1 73 ? 0.542 43.054 24.404 1.00 19.37 73 ALA B CA 1
ATOM 2291 C C . ALA B 1 73 ? 1.774 43.732 23.812 1.00 17.05 73 ALA B C 1
ATOM 2292 O O . ALA B 1 73 ? 2.875 43.378 24.171 1.00 18.26 73 ALA B O 1
ATOM 2294 N N . LEU B 1 74 ? 1.594 44.753 22.966 1.00 17.90 74 LEU B N 1
ATOM 2295 C CA . LEU B 1 74 ? 2.738 45.493 22.375 1.00 18.06 74 LEU B CA 1
ATOM 2296 C C . LEU B 1 74 ? 3.539 46.237 23.467 1.00 17.27 74 LEU B C 1
ATOM 2297 O O . LEU B 1 74 ? 4.766 46.314 23.373 1.00 17.48 74 LEU B O 1
ATOM 2302 N N . SER B 1 75 ? 2.852 46.820 24.446 1.00 18.05 75 SER B N 1
ATOM 2303 C CA . SER B 1 75 ? 3.517 47.512 25.584 1.00 19.61 75 SER B CA 1
ATOM 2304 C C . SER B 1 75 ? 4.386 46.541 26.391 1.00 18.42 75 SER B C 1
ATOM 2305 O O . SER B 1 75 ? 5.517 46.932 26.771 1.00 19.69 75 SER B O 1
ATOM 2308 N N . LEU B 1 76 ? 3.899 45.330 26.632 1.00 18.39 76 LEU B N 1
ATOM 2309 C CA . LEU B 1 76 ? 4.679 44.304 27.377 1.00 19.31 76 LEU B CA 1
ATOM 2310 C C . LEU B 1 76 ? 5.891 43.880 26.545 1.00 18.97 76 LEU B C 1
ATOM 2311 O O . LEU B 1 76 ? 7.006 43.776 27.094 1.00 18.47 76 LEU B O 1
ATOM 2316 N N . ALA B 1 77 ? 5.703 43.696 25.240 1.00 17.93 77 ALA B N 1
ATOM 2317 C CA . ALA B 1 77 ? 6.839 43.392 24.343 1.00 17.71 77 ALA B CA 1
ATOM 2318 C C . ALA B 1 77 ? 7.916 44.479 24.489 1.00 16.95 77 ALA B C 1
ATOM 2319 O O . ALA B 1 77 ? 9.086 44.157 24.702 1.00 18.50 77 ALA B O 1
ATOM 2321 N N . ALA B 1 78 ? 7.531 45.747 24.424 1.00 17.52 78 ALA B N 1
ATOM 2322 C CA . ALA B 1 78 ? 8.503 46.866 24.489 1.00 19.51 78 ALA B CA 1
ATOM 2323 C C . ALA B 1 78 ? 9.208 46.862 25.847 1.00 18.73 78 ALA B C 1
ATOM 2324 O O . ALA B 1 78 ? 10.421 47.116 25.893 1.00 17.72 78 ALA B O 1
ATOM 2326 N N . ALA B 1 79 ? 8.460 46.599 26.905 1.00 19.27 79 ALA B N 1
ATOM 2327 C CA . ALA B 1 79 ? 9.037 46.508 28.269 1.00 20.54 79 ALA B CA 1
ATOM 2328 C C . ALA B 1 79 ? 10.072 45.375 28.324 1.00 21.35 79 ALA B C 1
ATOM 2329 O O . ALA B 1 79 ? 11.159 45.574 28.926 1.00 20.34 79 ALA B O 1
ATOM 2331 N N . LEU B 1 80 ? 9.775 44.224 27.725 1.00 18.89 80 LEU B N 1
ATOM 2332 C CA . LEU B 1 80 ? 10.725 43.083 27.755 1.00 19.34 80 LEU B CA 1
ATOM 2333 C C . LEU B 1 80 ? 11.985 43.434 26.965 1.00 17.15 80 LEU B C 1
ATOM 2334 O O . LEU B 1 80 ? 13.068 43.070 27.396 1.00 19.00 80 LEU B O 1
ATOM 2339 N N . VAL B 1 81 ? 11.851 44.153 25.859 1.00 16.74 81 VAL B N 1
ATOM 2340 C CA . VAL B 1 81 ? 13.027 44.561 25.056 1.00 17.38 81 VAL B CA 1
ATOM 2341 C C . VAL B 1 81 ? 13.799 45.602 25.870 1.00 17.10 81 VAL B C 1
ATOM 2342 O O . VAL B 1 81 ? 15.061 45.571 25.839 1.00 17.28 81 VAL B O 1
ATOM 2346 N N . ASP B 1 82 ? 13.078 46.493 26.559 1.00 18.08 82 ASP B N 1
ATOM 2347 C CA . ASP B 1 82 ? 13.719 47.572 27.369 1.00 20.69 82 ASP B CA 1
ATOM 2348 C C . ASP B 1 82 ? 14.677 46.920 28.376 1.00 20.22 82 ASP B C 1
ATOM 2349 O O . ASP B 1 82 ? 15.806 47.430 28.525 1.00 23.08 82 ASP B O 1
ATOM 2354 N N . GLU B 1 83 ? 14.260 45.819 29.015 1.00 22.11 83 GLU B N 1
ATOM 2355 C CA . GLU B 1 83 ? 15.106 45.078 29.998 1.00 22.89 83 GLU B CA 1
ATOM 2356 C C . GLU B 1 83 ? 16.408 44.615 29.340 1.00 23.15 83 GLU B C 1
ATOM 2357 O O . GLU B 1 83 ? 17.461 44.688 30.002 1.00 21.43 83 GLU B O 1
ATOM 2363 N N . LEU B 1 84 ? 16.355 44.115 28.091 1.00 19.90 84 LEU B N 1
ATOM 2364 C CA . LEU B 1 84 ? 17.576 43.582 27.435 1.00 20.47 84 LEU B CA 1
ATOM 2365 C C . LEU B 1 84 ? 18.478 44.733 27.025 1.00 20.67 84 LEU B C 1
ATOM 2366 O O . LEU B 1 84 ? 19.677 44.622 27.210 1.00 22.72 84 LEU B O 1
ATOM 2371 N N . VAL B 1 85 ? 17.899 45.775 26.447 1.00 20.12 85 VAL B N 1
ATOM 2372 C CA . VAL B 1 85 ? 18.681 46.921 25.918 1.00 23.65 85 VAL B CA 1
ATOM 2373 C C . VAL B 1 85 ? 19.358 47.645 27.099 1.00 21.64 85 VAL B C 1
ATOM 2374 O O . VAL B 1 85 ? 20.449 48.176 26.902 1.00 24.49 85 VAL B O 1
ATOM 2378 N N . ALA B 1 86 ? 18.765 47.598 28.285 1.00 21.22 86 ALA B N 1
ATOM 2379 C CA . ALA B 1 86 ? 19.279 48.311 29.484 1.00 21.96 86 ALA B CA 1
ATOM 2380 C C . ALA B 1 86 ? 20.495 47.604 30.080 1.00 22.04 86 ALA B C 1
ATOM 2381 O O . ALA B 1 86 ? 21.207 48.247 30.868 1.00 21.79 86 ALA B O 1
ATOM 2383 N N . ALA B 1 87 ? 20.739 46.345 29.748 1.00 22.07 87 ALA B N 1
ATOM 2384 C CA . ALA B 1 87 ? 21.782 45.537 30.403 1.00 23.18 87 ALA B CA 1
ATOM 2385 C C . ALA B 1 87 ? 23.100 45.660 29.668 1.00 24.05 87 ALA B C 1
ATOM 2386 O O . ALA B 1 87 ? 23.080 45.691 28.441 1.00 26.93 87 ALA B O 1
ATOM 2388 N N . GLU B 1 88 ? 24.214 45.603 30.387 1.00 25.22 88 GLU B N 1
ATOM 2389 C CA . GLU B 1 88 ? 25.546 45.526 29.722 1.00 26.95 88 GLU B CA 1
ATOM 2390 C C . GLU B 1 88 ? 25.856 44.065 29.392 1.00 24.46 88 GLU B C 1
ATOM 2391 O O . GLU B 1 88 ? 26.683 43.822 28.506 1.00 23.81 88 GLU B O 1
ATOM 2397 N N . ALA B 1 89 ? 25.219 43.123 30.091 1.00 23.58 89 ALA B N 1
ATOM 2398 C CA . ALA B 1 89 ? 25.473 41.690 29.864 1.00 21.93 89 ALA B CA 1
ATOM 2399 C C . ALA B 1 89 ? 24.221 40.881 30.169 1.00 19.89 89 ALA B C 1
ATOM 2400 O O . ALA B 1 89 ? 23.376 41.355 30.914 1.00 19.14 89 ALA B O 1
ATOM 2402 N N . LEU B 1 90 ? 24.158 39.680 29.596 1.00 20.62 90 LEU B N 1
ATOM 2403 C CA . LEU B 1 90 ? 22.989 38.782 29.710 1.00 18.92 90 LEU B CA 1
ATOM 2404 C C . LEU B 1 90 ? 23.406 37.463 30.337 1.00 17.66 90 LEU B C 1
ATOM 2405 O O . LEU B 1 90 ? 24.483 36.943 29.999 1.00 18.88 90 LEU B O 1
ATOM 2410 N N . LEU B 1 91 ? 22.537 36.928 31.188 1.00 16.10 91 LEU B N 1
ATOM 2411 C CA . LEU B 1 91 ? 22.708 35.591 31.748 1.00 17.53 91 LEU B CA 1
ATOM 2412 C C . LEU B 1 91 ? 21.380 34.859 31.543 1.00 17.84 91 LEU B C 1
ATOM 2413 O O . LEU B 1 91 ? 20.379 35.297 32.120 1.00 15.28 91 LEU B O 1
ATOM 2418 N N . LEU B 1 92 ? 21.374 33.820 30.711 1.00 17.04 92 LEU B N 1
ATOM 2419 C CA . LEU B 1 92 ? 20.124 33.141 30.291 1.00 16.77 92 LEU B CA 1
ATOM 2420 C C . LEU B 1 92 ? 20.203 31.663 30.686 1.00 17.17 92 LEU B C 1
ATOM 2421 O O . LEU B 1 92 ? 21.231 30.992 30.384 1.00 19.17 92 LEU B O 1
ATOM 2426 N N . ALA B 1 93 ? 19.225 31.173 31.419 1.00 15.69 93 ALA B N 1
ATOM 2427 C CA . ALA B 1 93 ? 19.261 29.796 31.951 1.00 16.46 93 ALA B CA 1
ATOM 2428 C C . ALA B 1 93 ? 18.081 29.028 31.377 1.00 16.70 93 ALA B C 1
ATOM 2429 O O . ALA B 1 93 ? 16.930 29.471 31.577 1.00 16.95 93 ALA B O 1
ATOM 2431 N N . ALA B 1 94 ? 18.342 27.929 30.678 1.00 18.22 94 ALA B N 1
ATOM 2432 C CA . ALA B 1 94 ? 17.269 27.200 29.963 1.00 18.34 94 ALA B CA 1
ATOM 2433 C C . ALA B 1 94 ? 17.544 25.714 29.975 1.00 18.81 94 ALA B C 1
ATOM 2434 O O . ALA B 1 94 ? 18.392 25.265 29.226 1.00 20.10 94 ALA B O 1
ATOM 2436 N N . PRO B 1 95 ? 16.830 24.946 30.820 1.00 17.98 95 PRO B N 1
ATOM 2437 C CA . PRO B 1 95 ? 16.946 23.484 30.854 1.00 18.93 95 PRO B CA 1
ATOM 2438 C C . PRO B 1 95 ? 16.415 22.822 29.590 1.00 17.45 95 PRO B C 1
ATOM 2439 O O . PRO B 1 95 ? 15.599 23.449 28.920 1.00 16.44 95 PRO B O 1
ATOM 2443 N N . LEU B 1 96 ? 16.800 21.561 29.345 1.00 16.70 96 LEU B N 1
ATOM 2444 C CA . LEU B 1 96 ? 16.203 20.752 28.260 1.00 15.34 96 LEU B CA 1
ATOM 2445 C C . LEU B 1 96 ? 14.944 20.068 28.788 1.00 14.29 96 LEU B C 1
ATOM 2446 O O . LEU B 1 96 ? 15.024 19.353 29.758 1.00 15.39 96 LEU B O 1
ATOM 2451 N N . TYR B 1 97 ? 13.817 20.275 28.139 1.00 14.50 97 TYR B N 1
ATOM 2452 C CA . TYR B 1 97 ? 12.533 19.710 28.597 1.00 13.88 97 TYR B CA 1
ATOM 2453 C C . TYR B 1 97 ? 11.838 19.060 27.408 1.00 14.04 97 TYR B C 1
ATOM 2454 O O . TYR B 1 97 ? 11.490 19.762 26.422 1.00 13.13 97 TYR B O 1
ATOM 2463 N N . ASN B 1 98 ? 11.669 17.741 27.475 1.00 12.68 98 ASN B N 1
ATOM 2464 C CA . ASN B 1 98 ? 10.963 16.971 26.430 1.00 12.15 98 ASN B CA 1
ATOM 2465 C C . ASN B 1 98 ? 11.680 17.203 25.110 1.00 12.39 98 ASN B C 1
ATOM 2466 O O . ASN B 1 98 ? 10.977 17.414 24.085 1.00 11.27 98 ASN B O 1
ATOM 2471 N N . PHE B 1 99 ? 13.005 17.163 25.108 1.00 12.55 99 PHE B N 1
ATOM 2472 C CA . PHE B 1 99 ? 13.843 17.150 23.892 1.00 13.05 99 PHE B CA 1
ATOM 2473 C C . PHE B 1 99 ? 13.774 18.470 23.135 1.00 12.78 99 PHE B C 1
ATOM 2474 O O . PHE B 1 99 ? 14.362 18.548 22.043 1.00 12.29 99 PHE B O 1
ATOM 2482 N N . GLY B 1 100 ? 13.193 19.508 23.738 1.00 13.34 100 GLY B N 1
ATOM 2483 C CA . GLY B 1 100 ? 13.007 20.762 23.006 1.00 13.38 100 GLY B CA 1
ATOM 2484 C C . GLY B 1 100 ? 13.096 21.998 23.851 1.00 13.44 100 GLY B C 1
ATOM 2485 O O . GLY B 1 100 ? 13.517 21.945 25.013 1.00 14.29 100 GLY B O 1
ATOM 2486 N N . VAL B 1 101 ? 12.686 23.094 23.258 1.00 13.70 101 VAL B N 1
ATOM 2487 C CA . VAL B 1 101 ? 12.806 24.428 23.895 1.00 15.67 101 VAL B CA 1
ATOM 2488 C C . VAL B 1 101 ? 11.827 24.551 25.061 1.00 15.50 101 VAL B C 1
ATOM 2489 O O . VAL B 1 101 ? 10.694 24.032 24.972 1.00 15.42 101 VAL B O 1
ATOM 2493 N N . SER B 1 102 ? 12.200 25.331 26.072 1.00 13.84 102 SER B N 1
ATOM 2494 C CA . SER B 1 102 ? 11.249 25.705 27.153 1.00 13.21 102 SER B CA 1
ATOM 2495 C C . SER B 1 102 ? 10.047 26.436 26.546 1.00 12.52 102 SER B C 1
ATOM 2496 O O . SER B 1 102 ? 10.237 27.434 25.829 1.00 12.59 102 SER B O 1
ATOM 2499 N N . GLN B 1 103 ? 8.843 25.999 26.885 1.00 11.87 103 GLN B N 1
ATOM 2500 C CA . GLN B 1 103 ? 7.606 26.686 26.424 1.00 12.31 103 GLN B CA 1
ATOM 2501 C C . GLN B 1 103 ? 7.655 28.154 26.823 1.00 11.71 103 GLN B C 1
ATOM 2502 O O . GLN B 1 103 ? 7.219 29.007 26.024 1.00 11.81 103 GLN B O 1
ATOM 2508 N N . HIS B 1 104 ? 8.250 28.451 27.974 1.00 11.38 104 HIS B N 1
ATOM 2509 C CA . HIS B 1 104 ? 8.318 29.812 28.540 1.00 11.79 104 HIS B CA 1
ATOM 2510 C C . HIS B 1 104 ? 9.328 30.651 27.789 1.00 11.71 104 HIS B C 1
ATOM 2511 O O . HIS B 1 104 ? 9.039 31.801 27.500 1.00 11.46 104 HIS B O 1
ATOM 2518 N N . LEU B 1 105 ? 10.477 30.056 27.459 1.00 11.41 105 LEU B N 1
ATOM 2519 C CA . LEU B 1 105 ? 11.526 30.792 26.724 1.00 12.31 105 LEU B CA 1
ATOM 2520 C C . LEU B 1 105 ? 11.023 31.143 25.317 1.00 11.48 105 LEU B C 1
ATOM 2521 O O . LEU B 1 105 ? 11.218 32.276 24.868 1.00 11.00 105 LEU B O 1
ATOM 2526 N N . LYS B 1 106 ? 10.413 30.170 24.630 1.00 11.53 106 LYS B N 1
ATOM 2527 C CA . LYS B 1 106 ? 9.881 30.425 23.272 1.00 10.93 106 LYS B CA 1
ATOM 2528 C C . LYS B 1 106 ? 8.853 31.550 23.332 1.00 11.74 106 LYS B C 1
ATOM 2529 O O . LYS B 1 106 ? 8.842 32.409 22.427 1.00 11.17 106 LYS B O 1
ATOM 2535 N N . THR B 1 107 ? 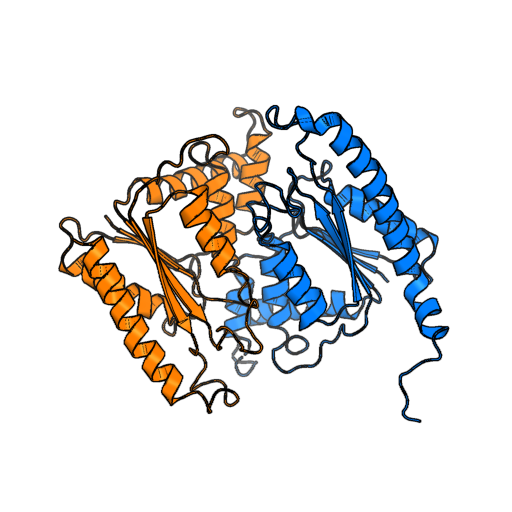7.965 31.503 24.323 1.00 12.21 107 THR B N 1
ATOM 2536 C CA . THR B 1 107 ? 6.896 32.518 24.466 1.00 12.31 107 THR B CA 1
ATOM 2537 C C . THR B 1 107 ? 7.573 33.888 24.602 1.00 12.74 107 THR B C 1
ATOM 2538 O O . THR B 1 107 ? 7.149 34.861 23.955 1.00 12.33 107 THR B O 1
ATOM 2542 N N . TRP B 1 108 ? 8.625 33.963 25.417 1.00 13.16 108 TRP B N 1
ATOM 2543 C CA . TRP B 1 108 ? 9.337 35.231 25.687 1.00 13.46 108 TRP B CA 1
ATOM 2544 C C . TRP B 1 108 ? 9.993 35.726 24.396 1.00 13.43 108 TRP B C 1
ATOM 2545 O O . TRP B 1 108 ? 9.808 36.882 24.035 1.00 14.32 108 TRP B O 1
ATOM 2556 N N . VAL B 1 109 ? 10.736 34.854 23.703 1.00 12.37 109 VAL B N 1
ATOM 2557 C CA . VAL B 1 109 ? 11.371 35.240 22.418 1.00 12.63 109 VAL B CA 1
ATOM 2558 C C . VAL B 1 109 ? 10.286 35.676 21.421 1.00 12.03 109 VAL B C 1
ATOM 2559 O O . VAL B 1 109 ? 10.460 36.693 20.760 1.00 11.76 109 VAL B O 1
ATOM 2563 N N . ASP B 1 110 ? 9.201 34.907 21.292 1.00 12.13 110 ASP B N 1
ATOM 2564 C CA . ASP B 1 110 ? 8.138 35.251 20.305 1.00 11.90 110 ASP B CA 1
ATOM 2565 C C . ASP B 1 110 ? 7.619 36.680 20.590 1.00 13.64 110 ASP B C 1
ATOM 2566 O O . ASP B 1 110 ? 7.456 37.477 19.652 1.00 12.47 110 ASP B O 1
ATOM 2571 N N . LEU B 1 111 ? 7.343 36.999 21.853 1.00 13.25 111 LEU B N 1
ATOM 2572 C CA . LEU B 1 111 ? 6.790 38.339 22.179 1.00 15.08 111 LEU B CA 1
ATOM 2573 C C . LEU B 1 111 ? 7.822 39.416 21.878 1.00 15.45 111 LEU B C 1
ATOM 2574 O O . LEU B 1 111 ? 7.430 40.431 21.264 1.00 14.33 111 LEU B O 1
ATOM 2579 N N . LEU B 1 112 ? 9.061 39.219 22.326 1.00 14.51 112 LEU B N 1
ATOM 2580 C CA . LEU B 1 112 ? 10.142 40.192 22.090 1.00 16.45 112 LEU B CA 1
ATOM 2581 C C . LEU B 1 112 ? 10.171 40.544 20.611 1.00 17.23 112 LEU B C 1
ATOM 2582 O O . LEU B 1 112 ? 10.364 41.722 20.284 1.00 15.90 112 LEU B O 1
ATOM 2587 N N . LEU B 1 113 ? 10.098 39.538 19.744 1.00 15.53 113 LEU B N 1
ATOM 2588 C CA . LEU B 1 113 ? 10.279 39.783 18.298 1.00 17.23 113 LEU B CA 1
ATOM 2589 C C . LEU B 1 113 ? 9.086 40.498 17.673 1.00 16.32 113 LEU B C 1
ATOM 2590 O O . LEU B 1 113 ? 9.156 40.731 16.480 1.00 17.60 113 LEU B O 1
ATOM 2595 N N . THR B 1 114 ? 8.032 40.817 18.429 1.00 16.21 114 THR B N 1
ATOM 2596 C CA . THR B 1 114 ? 6.910 41.628 17.897 1.00 16.50 114 THR B CA 1
ATOM 2597 C C . THR B 1 114 ? 7.285 43.104 18.017 1.00 17.28 114 THR B C 1
ATOM 2598 O O . THR B 1 114 ? 6.611 43.936 17.418 1.00 16.85 114 THR B O 1
ATOM 2602 N N . ASP B 1 115 ? 8.299 43.413 18.824 1.00 17.29 115 ASP B N 1
ATOM 2603 C CA . ASP B 1 115 ? 8.714 44.817 19.039 1.00 17.72 115 ASP B CA 1
ATOM 2604 C C . ASP B 1 115 ? 9.443 45.293 17.792 1.00 17.62 115 ASP B C 1
ATOM 2605 O O . ASP B 1 115 ? 10.275 44.584 17.247 1.00 16.43 115 ASP B O 1
ATOM 2610 N N . PRO B 1 116 ? 9.175 46.535 17.323 1.00 19.05 116 PRO B N 1
ATOM 2611 C CA . PRO B 1 116 ? 9.827 47.051 16.122 1.00 20.75 116 PRO B CA 1
ATOM 2612 C C . PRO B 1 116 ? 11.360 47.082 16.133 1.00 19.87 116 PRO B C 1
ATOM 2613 O O . PRO B 1 116 ? 11.956 46.950 15.092 1.00 19.95 116 PRO B O 1
ATOM 2617 N N . ARG B 1 117 ? 11.960 47.223 17.305 1.00 19.68 117 ARG B N 1
ATOM 2618 C CA . ARG B 1 117 ? 13.428 47.241 17.421 1.00 19.85 117 ARG B CA 1
ATOM 2619 C C . ARG B 1 117 ? 13.981 45.835 17.145 1.00 21.41 117 ARG B C 1
ATOM 2620 O O . ARG B 1 117 ? 15.168 45.735 16.839 1.00 20.16 117 ARG B O 1
ATOM 2628 N N . MET B 1 118 ? 13.142 44.795 17.252 1.00 21.38 118 MET B N 1
ATOM 2629 C CA . MET B 1 118 ? 13.548 43.386 17.037 1.00 24.89 118 MET B CA 1
ATOM 2630 C C . MET B 1 118 ? 13.016 42.860 15.702 1.00 24.62 118 MET B C 1
ATOM 2631 O O . MET B 1 118 ? 13.174 41.675 15.433 1.00 25.42 118 MET B O 1
ATOM 2636 N N . ALA B 1 119 ? 12.443 43.724 14.873 1.00 22.97 119 ALA B N 1
ATOM 2637 C CA . ALA B 1 119 ? 11.833 43.315 13.590 1.00 25.10 119 ALA B CA 1
ATOM 2638 C C . ALA B 1 119 ? 12.887 42.775 12.614 1.00 25.37 119 ALA B C 1
ATOM 2639 O O . ALA B 1 119 ? 14.066 43.154 12.690 1.00 22.90 119 ALA B O 1
ATOM 2641 N N . ALA B 1 120 ? 12.455 41.918 11.696 1.00 23.59 120 ALA B N 1
ATOM 2642 C CA . ALA B 1 120 ? 13.346 41.388 10.653 1.00 21.55 120 ALA B CA 1
ATOM 2643 C C . ALA B 1 120 ? 13.841 42.561 9.796 1.00 22.31 120 ALA B C 1
ATOM 2644 O O . ALA B 1 120 ? 13.061 43.512 9.624 1.00 19.92 120 ALA B O 1
ATOM 2646 N N . GLY B 1 121 ? 15.084 42.499 9.334 1.00 23.42 121 GLY B N 1
ATOM 2647 C CA . GLY B 1 121 ? 15.687 43.557 8.498 1.00 27.69 121 GLY B CA 1
ATOM 2648 C C . GLY B 1 121 ? 16.253 44.688 9.340 1.00 29.79 121 GLY B C 1
ATOM 2649 O O . GLY B 1 121 ? 16.916 45.549 8.778 1.00 33.26 121 GLY B O 1
ATOM 2650 N N . THR B 1 122 ? 15.967 44.736 10.639 1.00 29.06 122 THR B N 1
ATOM 2651 C CA . THR B 1 122 ? 16.569 45.761 11.532 1.00 28.06 122 THR B CA 1
ATOM 2652 C C . THR B 1 122 ? 17.830 45.201 12.179 1.00 29.07 122 THR B C 1
ATOM 2653 O O . THR B 1 122 ? 17.819 44.012 12.542 1.00 30.18 122 THR B O 1
ATOM 2657 N N . GLU B 1 123 ? 18.862 46.028 12.380 1.00 26.62 123 GLU B N 1
ATOM 2658 C CA . GLU B 1 123 ? 20.091 45.585 13.098 1.00 28.20 123 GLU B CA 1
ATOM 2659 C C . GLU B 1 123 ? 19.729 45.289 14.556 1.00 27.40 123 GLU B C 1
ATOM 2660 O O . GLU B 1 123 ? 19.033 46.101 15.164 1.00 26.49 123 GLU B O 1
ATOM 2666 N N . SER B 1 124 ? 20.198 44.174 15.109 1.00 24.56 124 SER B N 1
ATOM 2667 C CA . SER B 1 124 ? 19.915 43.834 16.524 1.00 25.67 124 SER B CA 1
ATOM 2668 C C . SER B 1 124 ? 20.375 44.976 17.428 1.00 25.60 124 SER B C 1
ATOM 2669 O O . SER B 1 124 ? 21.544 45.361 17.357 1.00 23.68 124 SER B O 1
ATOM 2672 N N . PRO B 1 125 ? 19.532 45.449 18.369 1.00 25.29 125 PRO B N 1
ATOM 2673 C CA . PRO B 1 125 ? 19.972 46.425 19.365 1.00 26.59 125 PRO B CA 1
ATOM 2674 C C . PRO B 1 125 ? 20.897 45.797 20.411 1.00 26.22 125 PRO B C 1
ATOM 2675 O O . PRO B 1 125 ? 21.299 46.495 21.314 1.00 26.23 125 PRO B O 1
ATOM 2679 N N . LEU B 1 126 ? 21.168 44.485 20.316 1.00 23.45 126 LEU B N 1
ATOM 2680 C CA . LEU B 1 126 ? 21.998 43.751 21.304 1.00 23.40 126 LEU B CA 1
ATOM 2681 C C . LEU B 1 126 ? 23.312 43.336 20.665 1.00 22.78 126 LEU B C 1
ATOM 2682 O O . LEU B 1 126 ? 24.118 42.651 21.326 1.00 23.83 126 LEU B O 1
ATOM 2687 N N . ALA B 1 127 ? 23.537 43.702 19.410 1.00 22.87 127 ALA B N 1
ATOM 2688 C CA . ALA B 1 127 ? 24.711 43.210 18.658 1.00 25.86 127 ALA B CA 1
ATOM 2689 C C . ALA B 1 127 ? 25.981 43.420 19.484 1.00 24.21 127 ALA B C 1
ATOM 2690 O O . ALA B 1 127 ? 26.147 44.511 20.026 1.00 25.49 127 ALA B O 1
ATOM 2692 N N . GLY B 1 128 ? 26.813 42.392 19.596 1.00 23.16 128 GLY B N 1
ATOM 2693 C CA . GLY B 1 128 ? 28.120 42.475 20.274 1.00 26.22 128 GLY B CA 1
ATOM 2694 C C . GLY B 1 128 ? 28.045 42.421 21.795 1.00 26.82 128 GLY B C 1
ATOM 2695 O O . GLY B 1 128 ? 29.099 42.268 22.401 1.00 26.55 128 GLY B O 1
ATOM 2696 N N . ARG B 1 129 ? 26.866 42.520 22.401 1.00 26.30 129 ARG B N 1
ATOM 2697 C CA . ARG B 1 129 ? 26.798 42.490 23.879 1.00 25.25 129 ARG B CA 1
ATOM 2698 C C . ARG B 1 129 ? 27.138 41.091 24.396 1.00 25.68 129 ARG B C 1
ATOM 2699 O O . ARG B 1 129 ? 26.796 40.070 23.801 1.00 24.59 129 ARG B O 1
ATOM 2707 N N . PRO B 1 130 ? 27.851 41.015 25.523 1.00 23.22 130 PRO B N 1
ATOM 2708 C CA . PRO B 1 130 ? 28.222 39.728 26.098 1.00 22.75 130 PRO B CA 1
ATOM 2709 C C . PRO B 1 130 ? 27.009 39.003 26.709 1.00 22.37 130 PRO B C 1
ATOM 2710 O O . PRO B 1 130 ? 26.184 39.609 27.406 1.00 19.61 130 PRO B O 1
ATOM 2714 N N . ALA B 1 131 ? 26.959 37.690 26.512 1.00 22.32 131 ALA B N 1
ATOM 2715 C CA . ALA B 1 131 ? 25.894 36.838 27.068 1.00 18.67 131 ALA B CA 1
ATOM 2716 C C . ALA B 1 131 ? 26.457 35.482 27.433 1.00 17.73 131 ALA B C 1
ATOM 2717 O O . ALA B 1 131 ? 27.311 34.946 26.712 1.00 17.53 131 ALA B O 1
ATOM 2719 N N . VAL B 1 132 ? 25.920 34.911 28.493 1.00 18.81 132 VAL B N 1
ATOM 2720 C CA . VAL B 1 132 ? 26.223 33.519 28.862 1.00 17.79 132 VAL B CA 1
ATOM 2721 C C . VAL B 1 132 ? 24.918 32.740 28.859 1.00 17.94 132 VAL B C 1
ATOM 2722 O O . VAL B 1 132 ? 23.938 33.207 29.483 1.00 16.02 132 VAL B O 1
ATOM 2726 N N . LEU B 1 133 ? 24.908 31.601 28.179 1.00 16.37 133 LEU B N 1
ATOM 2727 C CA . LEU B 1 133 ? 23.743 30.692 28.182 1.00 17.99 133 LEU B CA 1
ATOM 2728 C C . LEU B 1 133 ? 24.127 29.464 29.012 1.00 15.98 133 LEU B C 1
ATOM 2729 O O . LEU B 1 133 ? 25.146 28.858 28.713 1.00 16.12 133 LEU B O 1
ATOM 2734 N N . VAL B 1 134 ? 23.359 29.170 30.053 1.00 15.43 134 VAL B N 1
ATOM 2735 C CA . VAL B 1 134 ? 23.507 27.955 30.902 1.00 17.40 134 VAL B CA 1
ATOM 2736 C C . VAL B 1 134 ? 22.367 26.992 30.572 1.00 17.17 134 VAL B C 1
ATOM 2737 O O . VAL B 1 134 ? 21.191 27.406 30.612 1.00 16.78 134 VAL B O 1
ATOM 2741 N N . THR B 1 135 ? 22.699 25.767 30.222 1.00 17.19 135 THR B N 1
ATOM 2742 C CA . THR B 1 135 ? 21.648 24.740 30.011 1.00 16.86 135 THR B CA 1
ATOM 2743 C C . THR B 1 135 ? 22.013 23.489 30.789 1.00 17.45 135 THR B C 1
ATOM 2744 O O . THR B 1 135 ? 23.203 23.328 31.149 1.00 16.36 135 THR B O 1
ATOM 2748 N N . ALA B 1 136 ? 21.027 22.647 31.031 1.00 15.82 136 ALA B N 1
ATOM 2749 C CA . ALA B 1 136 ? 21.216 21.381 31.759 1.00 17.18 136 ALA B CA 1
ATOM 2750 C C . ALA B 1 136 ? 20.399 20.302 31.083 1.00 17.98 136 ALA B C 1
ATOM 2751 O O . ALA B 1 136 ? 19.300 20.631 30.572 1.00 17.64 136 ALA B O 1
ATOM 2753 N N . ARG B 1 137 ? 20.943 19.095 31.018 1.00 16.94 137 ARG B N 1
ATOM 2754 C CA . ARG B 1 137 ? 20.223 17.912 30.497 1.00 17.85 137 ARG B CA 1
ATOM 2755 C C . ARG B 1 137 ? 20.316 16.782 31.507 1.00 15.55 137 ARG B C 1
ATOM 2756 O O . ARG B 1 137 ? 21.368 16.597 32.099 1.00 16.19 137 ARG B O 1
ATOM 2764 N N . GLY B 1 138 ? 19.236 16.047 31.687 1.00 15.53 138 GLY B N 1
ATOM 2765 C CA . GLY B 1 138 ? 19.240 14.881 32.578 1.00 16.92 138 GLY B CA 1
ATOM 2766 C C . GLY B 1 138 ? 20.124 13.761 32.062 1.00 15.69 138 GLY B C 1
ATOM 2767 O O . GLY B 1 138 ? 20.773 13.098 32.889 1.00 17.15 138 GLY B O 1
ATOM 2768 N N . GLY B 1 139 ? 20.177 13.568 30.743 1.00 16.49 139 GLY B N 1
ATOM 2769 C CA . GLY B 1 139 ? 20.933 12.456 30.141 1.00 16.68 139 GLY B CA 1
ATOM 2770 C C . GLY B 1 139 ? 22.267 12.855 29.533 1.00 17.15 139 GLY B C 1
ATOM 2771 O O . GLY B 1 139 ? 22.789 13.940 29.869 1.00 18.60 139 GLY B O 1
ATOM 2772 N N . ALA B 1 140 ? 22.788 11.990 28.666 1.00 19.43 140 ALA B N 1
ATOM 2773 C CA . ALA B 1 140 ? 24.051 12.151 27.906 1.00 22.43 140 ALA B CA 1
ATOM 2774 C C . ALA B 1 140 ? 23.717 12.169 26.423 1.00 20.79 140 ALA B C 1
ATOM 2775 O O . ALA B 1 140 ? 23.180 11.187 25.950 1.00 18.81 140 ALA B O 1
ATOM 2777 N N . TYR B 1 141 ? 24.005 13.270 25.756 1.00 21.24 141 TYR B N 1
ATOM 2778 C CA . TYR B 1 141 ? 23.570 13.541 24.365 1.00 24.16 141 TYR B CA 1
ATOM 2779 C C . TYR B 1 141 ? 24.816 13.732 23.509 1.00 26.52 141 TYR B C 1
ATOM 2780 O O . TYR B 1 141 ? 24.734 14.388 22.462 1.00 28.78 141 TYR B O 1
ATOM 2789 N N . GLY B 1 142 ? 25.944 13.202 23.978 1.00 26.31 142 GLY B N 1
ATOM 2790 C CA . GLY B 1 142 ? 27.223 13.451 23.297 1.00 29.95 142 GLY B CA 1
ATOM 2791 C C . GLY B 1 142 ? 27.349 12.616 22.027 1.00 29.90 142 GLY B C 1
ATOM 2792 O O . GLY B 1 142 ? 26.584 11.667 21.809 1.00 27.63 142 GLY B O 1
ATOM 2793 N N . PRO B 1 143 ? 28.317 12.957 21.146 1.00 33.73 143 PRO B N 1
ATOM 2794 C CA . PRO B 1 143 ? 28.587 12.142 19.960 1.00 33.18 143 PRO B CA 1
ATOM 2795 C C . PRO B 1 143 ? 28.681 10.638 20.259 1.00 29.07 143 PRO B C 1
ATOM 2796 O O . PRO B 1 143 ? 29.228 10.264 21.232 1.00 27.26 143 PRO B O 1
ATOM 2800 N N . GLY B 1 144 ? 28.050 9.806 19.432 1.00 28.08 144 GLY B N 1
ATOM 2801 C CA . GLY B 1 144 ? 28.059 8.343 19.641 1.00 29.21 144 GLY B CA 1
ATOM 2802 C C . GLY B 1 144 ? 26.991 7.830 20.605 1.00 34.01 144 GLY B C 1
ATOM 2803 O O . GLY B 1 144 ? 26.711 6.595 20.560 1.00 31.45 144 GLY B O 1
ATOM 2804 N N . THR B 1 145 ? 26.366 8.696 21.415 1.00 29.81 145 THR B N 1
ATOM 2805 C CA . THR B 1 145 ? 25.304 8.263 22.369 1.00 28.12 145 THR B CA 1
ATOM 2806 C C . THR B 1 145 ? 24.022 7.932 21.616 1.00 26.96 145 THR B C 1
ATOM 2807 O O . THR B 1 145 ? 23.805 8.370 20.489 1.00 26.65 145 THR B O 1
ATOM 2811 N N . PRO B 1 146 ? 23.075 7.222 22.257 1.00 27.79 146 PRO B N 1
ATOM 2812 C CA . PRO B 1 146 ? 21.751 7.003 21.674 1.00 28.51 146 PRO B CA 1
ATOM 2813 C C . PRO B 1 146 ? 20.905 8.290 21.662 1.00 28.02 146 PRO B C 1
ATOM 2814 O O . PRO B 1 146 ? 19.794 8.245 21.194 1.00 26.19 146 PRO B O 1
ATOM 2818 N N . ARG B 1 147 ? 21.422 9.388 22.230 1.00 24.64 147 ARG B N 1
ATOM 2819 C CA . ARG B 1 147 ? 20.685 10.673 22.322 1.00 25.52 147 ARG B CA 1
ATOM 2820 C C . ARG B 1 147 ? 21.387 11.766 21.510 1.00 22.38 147 ARG B C 1
ATOM 2821 O O . ARG B 1 147 ? 20.988 12.919 21.575 1.00 20.36 147 ARG B O 1
ATOM 2829 N N . GLU B 1 148 ? 22.387 11.415 20.715 1.00 23.83 148 GLU B N 1
ATOM 2830 C CA . GLU B 1 148 ? 23.040 12.414 19.838 1.00 23.77 148 GLU B CA 1
ATOM 2831 C C . GLU B 1 148 ? 21.974 13.004 18.902 1.00 21.64 148 GLU B C 1
ATOM 2832 O O . GLU B 1 148 ? 21.292 12.220 18.239 1.00 20.33 148 GLU B O 1
ATOM 2838 N N . GLY B 1 149 ? 21.823 14.326 18.872 1.00 19.66 149 GLY B N 1
ATOM 2839 C CA . GLY B 1 149 ? 20.868 15.012 18.000 1.00 19.66 149 GLY B CA 1
ATOM 2840 C C . GLY B 1 149 ? 19.500 15.140 18.640 1.00 16.81 149 GLY B C 1
ATOM 2841 O O . GLY B 1 149 ? 18.630 15.739 18.016 1.00 15.61 149 GLY B O 1
ATOM 2842 N N . TRP B 1 150 ? 19.317 14.616 19.843 1.00 16.53 150 TRP B N 1
ATOM 2843 C CA . TRP B 1 150 ? 17.997 14.600 20.528 1.00 15.30 150 TRP B CA 1
ATOM 2844 C C . TRP B 1 150 ? 17.753 15.884 21.318 1.00 14.85 150 TRP B C 1
ATOM 2845 O O . TRP B 1 150 ? 16.675 15.994 21.871 1.00 17.51 150 TRP B O 1
ATOM 2856 N N . ASP B 1 151 ? 18.733 16.781 21.415 1.00 14.34 151 ASP B N 1
ATOM 2857 C CA . ASP B 1 151 ? 18.510 18.091 22.055 1.00 15.36 151 ASP B CA 1
ATOM 2858 C C . ASP B 1 151 ? 18.204 19.081 20.936 1.00 14.74 151 ASP B C 1
ATOM 2859 O O . ASP B 1 151 ? 19.147 19.585 20.288 1.00 13.95 151 ASP B O 1
ATOM 2864 N N . HIS B 1 152 ? 16.919 19.326 20.692 1.00 14.72 152 HIS B N 1
ATOM 2865 C CA . HIS B 1 152 ? 16.511 20.219 19.597 1.00 13.71 152 HIS B CA 1
ATOM 2866 C C . HIS B 1 152 ? 16.422 21.643 20.108 1.00 13.18 152 HIS B C 1
ATOM 2867 O O . HIS B 1 152 ? 16.013 22.488 19.338 1.00 14.30 152 HIS B O 1
ATOM 2874 N N . ALA B 1 153 ? 16.732 21.883 21.388 1.00 13.18 153 ALA B N 1
ATOM 2875 C CA . ALA B 1 153 ? 16.685 23.240 21.969 1.00 13.73 153 ALA B CA 1
ATOM 2876 C C . ALA B 1 153 ? 17.967 24.026 21.733 1.00 13.82 153 ALA B C 1
ATOM 2877 O O . ALA B 1 153 ? 17.891 25.231 21.382 1.00 12.79 153 ALA B O 1
ATOM 2879 N N . ILE B 1 154 ? 19.119 23.422 22.007 1.00 14.85 154 ILE B N 1
ATOM 2880 C CA . ILE B 1 154 ? 20.424 24.166 21.975 1.00 15.36 154 ILE B CA 1
ATOM 2881 C C . ILE B 1 154 ? 20.637 24.854 20.633 1.00 14.39 154 ILE B C 1
ATOM 2882 O O . ILE B 1 154 ? 21.042 26.005 20.638 1.00 14.77 154 ILE B O 1
ATOM 2887 N N . GLY B 1 155 ? 20.400 24.170 19.510 1.00 13.71 155 GLY B N 1
ATOM 2888 C CA . GLY B 1 155 ? 20.635 24.792 18.191 1.00 13.39 155 GLY B CA 1
ATOM 2889 C C . GLY B 1 155 ? 19.772 26.021 17.978 1.00 12.35 155 GLY B C 1
ATOM 2890 O O . GLY B 1 155 ? 20.239 27.000 17.408 1.00 12.43 155 GLY B O 1
ATOM 2891 N N . TRP B 1 156 ? 18.530 25.964 18.446 1.00 12.33 156 TRP B N 1
ATOM 2892 C CA . TRP B 1 156 ? 17.594 27.105 18.339 1.00 13.16 156 TRP B CA 1
ATOM 2893 C C . TRP B 1 156 ? 18.080 28.275 19.195 1.00 12.79 156 TRP B C 1
ATOM 2894 O O . TRP B 1 156 ? 18.074 29.399 18.753 1.00 11.38 156 TRP B O 1
ATOM 2905 N N . MET B 1 157 ? 18.448 27.977 20.432 1.00 13.11 157 MET B N 1
ATOM 2906 C CA . MET B 1 157 ? 18.863 29.046 21.369 1.00 13.63 157 MET B CA 1
ATOM 2907 C C . MET B 1 157 ? 20.111 29.716 20.794 1.00 14.28 157 MET B C 1
ATOM 2908 O O . MET B 1 157 ? 20.191 30.938 20.828 1.00 14.60 157 MET B O 1
ATOM 2913 N N . ARG B 1 158 ? 21.042 28.940 20.220 1.00 14.27 158 ARG B N 1
ATOM 2914 C CA . ARG B 1 158 ? 22.263 29.535 19.606 1.00 14.30 158 ARG B CA 1
ATOM 2915 C C . ARG B 1 158 ? 21.853 30.343 18.376 1.00 13.80 158 ARG B C 1
ATOM 2916 O O . ARG B 1 158 ? 22.440 31.388 18.101 1.00 14.08 158 ARG B O 1
ATOM 2924 N N . ARG B 1 159 ? 20.838 29.876 17.657 1.00 13.60 159 ARG B N 1
ATOM 2925 C CA . ARG B 1 159 ? 20.365 30.612 16.452 1.00 14.01 159 ARG B CA 1
ATOM 2926 C C . ARG B 1 159 ? 19.871 32.003 16.857 1.00 13.65 159 ARG B C 1
ATOM 2927 O O . ARG B 1 159 ? 20.349 32.995 16.297 1.00 13.70 159 ARG B O 1
ATOM 2935 N N . ILE B 1 160 ? 18.946 32.081 17.810 1.00 13.63 160 ILE B N 1
ATOM 2936 C CA . ILE B 1 160 ? 18.349 33.385 18.191 1.00 14.56 160 ILE B CA 1
ATOM 2937 C C . ILE B 1 160 ? 19.410 34.238 18.865 1.00 15.41 160 ILE B C 1
ATOM 2938 O O . ILE B 1 160 ? 19.608 35.367 18.432 1.00 16.95 160 ILE B O 1
ATOM 2943 N N . PHE B 1 161 ? 20.067 33.704 19.887 1.00 15.03 161 PHE B N 1
ATOM 2944 C CA . PHE B 1 161 ? 20.993 34.535 20.716 1.00 16.72 161 PHE B CA 1
ATOM 2945 C C . PHE B 1 161 ? 22.211 34.943 19.890 1.00 18.77 161 PHE B C 1
ATOM 2946 O O . PHE B 1 161 ? 22.674 36.128 20.019 1.00 18.30 161 PHE B O 1
ATOM 2954 N N . GLY B 1 162 ? 22.739 34.011 19.094 1.00 18.38 162 GLY B N 1
ATOM 2955 C CA . GLY B 1 162 ? 23.999 34.236 18.353 1.00 19.78 162 GLY B CA 1
ATOM 2956 C C . GLY B 1 162 ? 23.767 34.745 16.952 1.00 20.84 162 GLY B C 1
ATOM 2957 O O . GLY B 1 162 ? 24.319 35.796 16.613 1.00 23.66 162 GLY B O 1
ATOM 2958 N N . ASP B 1 163 ? 22.962 34.057 16.141 1.00 21.86 163 ASP B N 1
ATOM 2959 C CA . ASP B 1 163 ? 22.829 34.416 14.700 1.00 24.57 163 ASP B CA 1
ATOM 2960 C C . ASP B 1 163 ? 21.852 35.582 14.504 1.00 24.08 163 ASP B C 1
ATOM 2961 O O . ASP B 1 163 ? 22.074 36.386 13.616 1.00 27.22 163 ASP B O 1
ATOM 2966 N N . VAL B 1 164 ? 20.767 35.661 15.251 1.00 19.94 164 VAL B N 1
ATOM 2967 C CA . VAL B 1 164 ? 19.745 36.713 15.007 1.00 20.40 164 VAL B CA 1
ATOM 2968 C C . VAL B 1 164 ? 20.101 37.958 15.847 1.00 21.90 164 VAL B C 1
ATOM 2969 O O . VAL B 1 164 ? 20.108 39.085 15.299 1.00 21.40 164 VAL B O 1
ATOM 2973 N N . TRP B 1 165 ? 20.333 37.785 17.147 1.00 19.79 165 TRP B N 1
ATOM 2974 C CA . TRP B 1 165 ? 20.602 38.947 18.044 1.00 20.85 165 TRP B CA 1
ATOM 2975 C C . TRP B 1 165 ? 22.069 39.377 17.995 1.00 18.79 165 TRP B C 1
ATOM 2976 O O . TRP B 1 165 ? 22.366 40.500 18.444 1.00 23.16 165 TRP B O 1
ATOM 2987 N N . LYS B 1 166 ? 22.966 38.530 17.520 1.00 20.76 166 LYS B N 1
ATOM 2988 C CA . LYS B 1 166 ? 24.419 38.849 17.364 1.00 23.60 166 LYS B CA 1
ATOM 2989 C C . LYS B 1 166 ? 25.078 39.095 18.732 1.00 23.89 166 LYS B C 1
ATOM 2990 O O . LYS B 1 166 ? 25.978 39.967 18.816 1.00 21.90 166 LYS B O 1
ATOM 2996 N N . LEU B 1 167 ? 24.687 38.343 19.761 1.00 21.90 167 LEU B N 1
ATOM 2997 C CA . LEU B 1 167 ? 25.336 38.371 21.095 1.00 21.24 167 LEU B CA 1
ATOM 2998 C C . LEU B 1 167 ? 26.704 37.678 21.007 1.00 22.84 167 LEU B C 1
ATOM 2999 O O . LEU B 1 167 ? 26.825 36.697 20.256 1.00 21.19 167 LEU B O 1
ATOM 3004 N N . GLU B 1 168 ? 27.679 38.150 21.771 1.00 22.73 168 GLU B N 1
ATOM 3005 C CA . GLU B 1 168 ? 28.953 37.437 21.993 1.00 25.67 168 GLU B CA 1
ATOM 3006 C C . GLU B 1 168 ? 28.639 36.331 22.997 1.00 23.08 168 GLU B C 1
ATOM 3007 O O . GLU B 1 168 ? 28.635 36.618 24.196 1.00 23.57 168 GLU B O 1
ATOM 3013 N N . LEU B 1 169 ? 28.272 35.138 22.519 1.00 20.95 169 LEU B N 1
ATOM 3014 C CA . LEU B 1 169 ? 27.617 34.125 23.383 1.00 20.87 169 LEU B CA 1
ATOM 3015 C C . LEU B 1 169 ? 28.618 33.082 23.878 1.00 20.69 169 LEU B C 1
ATOM 3016 O O . LEU B 1 169 ? 29.331 32.487 23.069 1.00 23.37 169 LEU B O 1
ATOM 3021 N N . THR B 1 170 ? 28.632 32.826 25.178 1.00 21.16 170 THR B N 1
ATOM 3022 C CA . THR B 1 170 ? 29.368 31.706 25.793 1.00 19.10 170 THR B CA 1
ATOM 3023 C C . THR B 1 170 ? 28.304 30.723 26.240 1.00 19.37 170 THR B C 1
ATOM 3024 O O . THR B 1 170 ? 27.317 31.178 26.879 1.00 18.60 170 THR B O 1
ATOM 3028 N N . VAL B 1 171 ? 28.479 29.444 25.960 1.00 19.46 171 VAL B N 1
ATOM 3029 C CA . VAL B 1 171 ? 27.454 28.435 26.372 1.00 20.97 171 VAL B CA 1
ATOM 3030 C C . VAL B 1 171 ? 28.062 27.487 27.398 1.00 20.65 171 VAL B C 1
ATOM 3031 O O . VAL B 1 171 ? 29.145 26.989 27.141 1.00 22.28 171 VAL B O 1
ATOM 3035 N N . VAL B 1 172 ? 27.371 27.259 28.515 1.00 20.80 172 VAL B N 1
ATOM 3036 C CA . VAL B 1 172 ? 27.782 26.250 29.533 1.00 21.00 172 VAL B CA 1
ATOM 3037 C C . VAL B 1 172 ? 26.680 25.192 29.615 1.00 22.36 172 VAL B C 1
ATOM 3038 O O . VAL B 1 172 ? 25.553 25.545 30.038 1.00 22.30 172 VAL B O 1
ATOM 3042 N N . GLU B 1 173 ? 26.996 23.952 29.247 1.00 20.67 173 GLU B N 1
ATOM 3043 C CA . GLU B 1 173 ? 25.996 22.862 29.173 1.00 21.79 173 GLU B CA 1
ATOM 3044 C C . GLU B 1 173 ? 26.345 21.807 30.206 1.00 22.10 173 GLU B C 1
ATOM 3045 O O . GLU B 1 173 ? 27.393 21.156 30.063 1.00 22.23 173 GLU B O 1
ATOM 3051 N N . ARG B 1 174 ? 25.476 21.587 31.192 1.00 19.87 174 ARG B N 1
ATOM 3052 C CA . ARG B 1 174 ? 25.710 20.476 32.140 1.00 21.65 174 ARG B CA 1
ATOM 3053 C C . ARG B 1 174 ? 24.808 19.303 31.776 1.00 21.13 174 ARG B C 1
ATOM 3054 O O . ARG B 1 174 ? 23.589 19.446 31.890 1.00 19.98 174 ARG B O 1
ATOM 3062 N N . GLU B 1 175 ? 25.399 18.174 31.435 1.00 18.85 175 GLU B N 1
ATOM 3063 C CA . GLU B 1 175 ? 24.640 16.935 31.152 1.00 19.13 175 GLU B CA 1
ATOM 3064 C C . GLU B 1 175 ? 24.628 16.022 32.372 1.00 17.10 175 GLU B C 1
ATOM 3065 O O . GLU B 1 175 ? 25.314 16.336 33.372 1.00 16.70 175 GLU B O 1
ATOM 3071 N N . LEU B 1 176 ? 23.865 14.935 32.296 1.00 16.63 176 LEU B N 1
ATOM 3072 C CA . LEU B 1 176 ? 23.835 13.866 33.317 1.00 16.44 176 LEU B CA 1
ATOM 3073 C C . LEU B 1 176 ? 23.297 14.365 34.664 1.00 16.86 176 LEU B C 1
ATOM 3074 O O . LEU B 1 176 ? 23.652 13.780 35.693 1.00 16.90 176 LEU B O 1
ATOM 3079 N N . THR B 1 177 ? 22.405 15.358 34.654 1.00 15.10 177 THR B N 1
ATOM 3080 C CA . THR B 1 177 ? 21.803 15.885 35.911 1.00 15.27 177 THR B CA 1
ATOM 3081 C C . THR B 1 177 ? 20.828 14.889 36.556 1.00 14.88 177 THR B C 1
ATOM 3082 O O . THR B 1 177 ? 20.403 15.172 37.678 1.00 17.84 177 THR B O 1
ATOM 3086 N N . LEU B 1 178 ? 20.410 13.819 35.893 1.00 16.33 178 LEU B N 1
ATOM 3087 C CA . LEU B 1 178 ? 19.482 12.806 36.482 1.00 17.16 178 LEU B CA 1
ATOM 3088 C C . LEU B 1 178 ? 20.267 11.610 37.023 1.00 18.78 178 LEU B C 1
ATOM 3089 O O . LEU B 1 178 ? 19.647 10.702 37.556 1.00 18.73 178 LEU B O 1
ATOM 3094 N N . VAL B 1 179 ? 21.581 11.619 36.886 1.00 18.62 179 VAL B N 1
ATOM 3095 C CA . VAL B 1 179 ? 22.413 10.625 37.614 1.00 21.01 179 VAL B CA 1
ATOM 3096 C C . VAL B 1 179 ? 22.192 10.832 39.125 1.00 20.93 179 VAL B C 1
ATOM 3097 O O . VAL B 1 179 ? 22.277 11.959 39.595 1.00 21.67 179 VAL B O 1
ATOM 3101 N N . GLY B 1 180 ? 21.900 9.776 39.866 1.00 22.84 180 GLY B N 1
ATOM 3102 C CA . GLY B 1 180 ? 21.536 9.918 41.289 1.00 26.07 180 GLY B CA 1
ATOM 3103 C C . GLY B 1 180 ? 20.024 9.909 41.518 1.00 27.42 180 GLY B C 1
ATOM 3104 O O . GLY B 1 180 ? 19.598 9.775 42.679 1.00 30.05 180 GLY B O 1
ATOM 3105 N N . ILE B 1 181 ? 19.234 10.006 40.458 1.00 26.40 181 ILE B N 1
ATOM 3106 C CA . ILE B 1 181 ? 17.748 10.071 40.530 1.00 28.68 181 ILE B CA 1
ATOM 3107 C C . ILE B 1 181 ? 17.156 8.965 39.663 1.00 28.81 181 ILE B C 1
ATOM 3108 O O . ILE B 1 181 ? 16.319 8.218 40.147 1.00 27.49 181 ILE B O 1
ATOM 3113 N N . ASP B 1 182 ? 17.579 8.880 38.407 1.00 28.26 182 ASP B N 1
ATOM 3114 C CA . ASP B 1 182 ? 17.110 7.836 37.477 1.00 28.43 182 ASP B CA 1
ATOM 3115 C C . ASP B 1 182 ? 18.074 6.665 37.546 1.00 29.23 182 ASP B C 1
ATOM 3116 O O . ASP B 1 182 ? 19.223 6.801 37.119 1.00 27.18 182 ASP B O 1
ATOM 3121 N N . PRO B 1 183 ? 17.637 5.496 38.053 1.00 28.59 183 PRO B N 1
ATOM 3122 C CA . PRO B 1 183 ? 18.544 4.367 38.258 1.00 31.88 183 PRO B CA 1
ATOM 3123 C C . PRO B 1 183 ? 19.236 3.842 36.989 1.00 30.86 183 PRO B C 1
ATOM 3124 O O . PRO B 1 183 ? 20.370 3.373 37.065 1.00 29.53 183 PRO B O 1
ATOM 3128 N N . ALA B 1 184 ? 18.586 3.952 35.838 1.00 30.88 184 ALA B N 1
ATOM 3129 C CA . ALA B 1 184 ? 19.175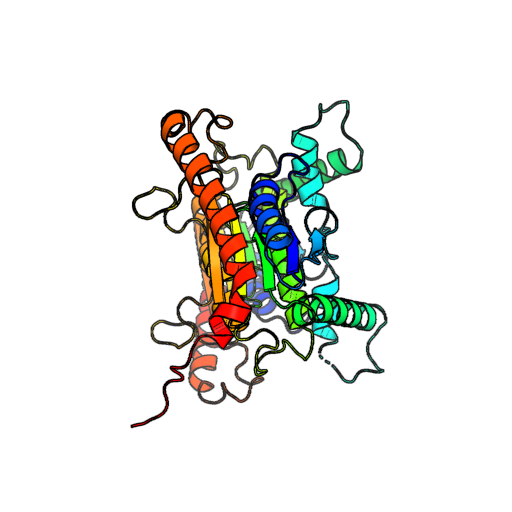 3.501 34.551 1.00 31.86 184 ALA B CA 1
ATOM 3130 C C . ALA B 1 184 ? 20.428 4.312 34.179 1.00 28.98 184 ALA B C 1
ATOM 3131 O O . ALA B 1 184 ? 21.109 3.888 33.259 1.00 31.72 184 ALA B O 1
ATOM 3133 N N . LEU B 1 185 ? 20.738 5.427 34.856 1.00 28.75 185 LEU B N 1
ATOM 3134 C CA . LEU B 1 185 ? 21.969 6.224 34.572 1.00 28.22 185 LEU B CA 1
ATOM 3135 C C . LEU B 1 185 ? 23.076 5.935 35.598 1.00 26.86 185 LEU B C 1
ATOM 3136 O O . LEU B 1 185 ? 24.096 6.664 35.569 1.00 24.81 185 LEU B O 1
ATOM 3141 N N . ASP B 1 186 ? 22.902 4.932 36.471 1.00 29.36 186 ASP B N 1
ATOM 3142 C CA . ASP B 1 186 ? 23.877 4.656 37.563 1.00 28.93 186 ASP B CA 1
ATOM 3143 C C . ASP B 1 186 ? 25.275 4.416 36.978 1.00 25.50 186 ASP B C 1
ATOM 3144 O O . ASP B 1 186 ? 26.252 4.726 37.663 1.00 25.27 186 ASP B O 1
ATOM 3149 N N . ARG B 1 187 ? 25.384 3.917 35.758 1.00 26.88 187 ARG B N 1
ATOM 3150 C CA . ARG B 1 187 ? 26.717 3.604 35.185 1.00 30.55 187 ARG B CA 1
ATOM 3151 C C . ARG B 1 187 ? 27.506 4.893 34.934 1.00 27.95 187 ARG B C 1
ATOM 3152 O O . ARG B 1 187 ? 28.712 4.794 34.680 1.00 24.88 187 ARG B O 1
ATOM 3160 N N . PHE B 1 188 ? 26.864 6.054 34.996 1.00 25.79 188 PHE B N 1
ATOM 3161 C CA . PHE B 1 188 ? 27.513 7.331 34.611 1.00 25.18 188 PHE B CA 1
ATOM 3162 C C . PHE B 1 188 ? 27.899 8.158 35.841 1.00 25.43 188 PHE B C 1
ATOM 3163 O O . PHE B 1 188 ? 28.112 9.356 35.715 1.00 25.92 188 PHE B O 1
ATOM 3171 N N . LYS B 1 189 ? 28.019 7.542 37.007 1.00 24.42 189 LYS B N 1
ATOM 3172 C CA . LYS B 1 189 ? 28.242 8.309 38.248 1.00 27.00 189 LYS B CA 1
ATOM 3173 C C . LYS B 1 189 ? 29.561 9.061 38.162 1.00 24.59 189 LYS B C 1
ATOM 3174 O O . LYS B 1 189 ? 29.583 10.242 38.504 1.00 23.24 189 LYS B O 1
ATOM 3180 N N . GLU B 1 190 ? 30.618 8.385 37.729 1.00 25.95 190 GLU B N 1
ATOM 3181 C CA . GLU B 1 190 ? 31.954 9.026 37.670 1.00 27.17 190 GLU B CA 1
ATOM 3182 C C . GLU B 1 190 ? 31.932 10.150 36.642 1.00 22.56 190 GLU B C 1
ATOM 3183 O O . GLU B 1 190 ? 32.386 11.265 36.968 1.00 22.27 190 GLU B O 1
ATOM 3189 N N . LEU B 1 191 ? 31.409 9.876 35.463 1.00 20.53 191 LEU B N 1
ATOM 3190 C CA . LEU B 1 191 ? 31.345 10.897 34.393 1.00 21.55 191 LEU B CA 1
ATOM 3191 C C . LEU B 1 191 ? 30.526 12.098 34.852 1.00 19.85 191 LEU B C 1
ATOM 3192 O O . LEU B 1 191 ? 30.940 13.243 34.610 1.00 20.65 191 LEU B O 1
ATOM 3197 N N . ALA B 1 192 ? 29.395 11.854 35.495 1.00 19.21 192 ALA B N 1
ATOM 3198 C CA . ALA B 1 192 ? 28.511 12.961 35.908 1.00 19.63 192 ALA B CA 1
ATOM 3199 C C . ALA B 1 192 ? 29.247 13.882 36.884 1.00 19.37 192 ALA B C 1
ATOM 3200 O O . ALA B 1 192 ? 29.051 15.084 36.812 1.00 17.67 192 ALA B O 1
ATOM 3202 N N . GLU B 1 193 ? 30.069 13.339 37.767 1.00 21.78 193 GLU B N 1
ATOM 3203 C CA . GLU B 1 193 ? 30.762 14.216 38.742 1.00 24.79 193 GLU B CA 1
ATOM 3204 C C . GLU B 1 193 ? 31.797 15.042 37.986 1.00 23.86 193 GLU B C 1
ATOM 3205 O O . GLU B 1 193 ? 31.944 16.233 38.276 1.00 22.17 193 GLU B O 1
ATOM 3211 N N . ARG B 1 194 ? 32.502 14.415 37.051 1.00 22.41 194 ARG B N 1
ATOM 3212 C CA . ARG B 1 194 ? 33.497 15.137 36.223 1.00 22.99 194 ARG B CA 1
ATOM 3213 C C . ARG B 1 194 ? 32.803 16.271 35.483 1.00 19.74 194 ARG B C 1
ATOM 3214 O O . ARG B 1 194 ? 33.330 17.416 35.462 1.00 20.12 194 ARG B O 1
ATOM 3222 N N . VAL B 1 195 ? 31.650 15.983 34.891 1.00 20.43 195 VAL B N 1
ATOM 3223 C CA . VAL B 1 195 ? 30.881 17.019 34.145 1.00 21.15 195 VAL B CA 1
ATOM 3224 C C . VAL B 1 195 ? 30.491 18.146 35.095 1.00 19.62 195 VAL B C 1
ATOM 3225 O O . VAL B 1 195 ? 30.604 19.338 34.702 1.00 20.45 195 VAL B O 1
ATOM 3229 N N . ARG B 1 196 ? 30.074 17.811 36.305 1.00 19.36 196 ARG B N 1
ATOM 3230 C CA . ARG B 1 196 ? 29.676 18.868 37.276 1.00 21.54 196 ARG B CA 1
ATOM 3231 C C . ARG B 1 196 ? 30.862 19.791 37.561 1.00 19.14 196 ARG B C 1
ATOM 3232 O O . ARG B 1 196 ? 30.736 21.002 37.477 1.00 19.31 196 ARG B O 1
ATOM 3240 N N . VAL B 1 197 ? 31.995 19.215 37.914 1.00 20.14 197 VAL B N 1
ATOM 3241 C CA . VAL B 1 197 ? 33.216 19.984 38.246 1.00 20.69 197 VAL B CA 1
ATOM 3242 C C . VAL B 1 197 ? 33.583 20.875 37.064 1.00 19.35 197 VAL B C 1
ATOM 3243 O O . VAL B 1 197 ? 33.894 22.037 37.273 1.00 18.57 197 VAL B O 1
ATOM 3247 N N . THR B 1 198 ? 33.652 20.299 35.866 1.00 18.62 198 THR B N 1
ATOM 3248 C CA . THR B 1 198 ? 34.135 21.055 34.676 1.00 21.71 198 THR B CA 1
ATOM 3249 C C . THR B 1 198 ? 33.138 22.182 34.366 1.00 19.82 198 THR B C 1
ATOM 3250 O O . THR B 1 198 ? 33.579 23.315 34.137 1.00 20.13 198 THR B O 1
ATOM 3254 N N . THR B 1 199 ? 31.839 21.886 34.385 1.00 20.57 199 THR B N 1
ATOM 3255 C CA . THR B 1 199 ? 30.780 22.883 34.049 1.00 20.95 199 THR B CA 1
ATOM 3256 C C . THR B 1 199 ? 30.721 23.986 35.097 1.00 22.89 199 THR B C 1
ATOM 3257 O O . THR B 1 199 ? 30.552 25.167 34.701 1.00 23.78 199 THR B O 1
ATOM 3261 N N . GLU B 1 200 ? 30.824 23.640 36.375 1.00 23.13 200 GLU B N 1
ATOM 3262 C CA . GLU B 1 200 ? 30.853 24.660 37.450 1.00 23.65 200 GLU B CA 1
ATOM 3263 C C . GLU B 1 200 ? 32.016 25.629 37.215 1.00 23.37 200 GLU B C 1
ATOM 3264 O O . GLU B 1 200 ? 31.811 26.838 37.369 1.00 22.16 200 GLU B O 1
ATOM 3270 N N . GLU B 1 201 ? 33.182 25.128 36.829 1.00 22.05 201 GLU B N 1
ATOM 3271 C CA . GLU B 1 201 ? 34.361 25.989 36.547 1.00 25.29 201 GLU B CA 1
ATOM 3272 C C . GLU B 1 201 ? 34.139 26.818 35.283 1.00 23.14 201 GLU B C 1
ATOM 3273 O O . GLU B 1 201 ? 34.515 27.998 35.281 1.00 22.88 201 GLU B O 1
ATOM 3279 N N . GLN B 1 202 ? 33.531 26.240 34.248 1.00 20.19 202 GLN B N 1
ATOM 3280 C CA . GLN B 1 202 ? 33.202 27.026 33.040 1.00 20.64 202 GLN B CA 1
ATOM 3281 C C . GLN B 1 202 ? 32.272 28.197 33.425 1.00 18.07 202 GLN B C 1
ATOM 3282 O O . GLN B 1 202 ? 32.461 29.284 32.922 1.00 17.53 202 GLN B O 1
ATOM 3288 N N . ALA B 1 203 ? 31.297 27.964 34.295 1.00 18.96 203 ALA B N 1
ATOM 3289 C CA . ALA B 1 203 ? 30.320 28.988 34.719 1.00 19.91 203 ALA B CA 1
ATOM 3290 C C . ALA B 1 203 ? 31.063 30.078 35.480 1.00 20.88 203 ALA B C 1
ATOM 3291 O O . ALA B 1 203 ? 30.853 31.266 35.191 1.00 20.31 203 ALA B O 1
ATOM 3293 N N . ARG B 1 204 ? 31.918 29.672 36.420 1.00 20.99 204 ARG B N 1
ATOM 3294 C CA . ARG B 1 204 ? 32.707 30.671 37.190 1.00 21.84 204 ARG B CA 1
ATOM 3295 C C . ARG B 1 204 ? 33.518 31.505 36.202 1.00 21.94 204 ARG B C 1
ATOM 3296 O O . ARG B 1 204 ? 33.443 32.740 36.270 1.00 21.04 204 ARG B O 1
ATOM 3304 N N . ALA B 1 205 ? 34.242 30.851 35.292 1.00 22.00 205 ALA B N 1
ATOM 3305 C CA . ALA B 1 205 ? 35.133 31.544 34.326 1.00 21.20 205 ALA B CA 1
ATOM 3306 C C . ALA B 1 205 ? 34.310 32.500 33.458 1.00 21.87 205 ALA B C 1
ATOM 3307 O O . ALA B 1 205 ? 34.721 33.639 33.234 1.00 20.49 205 ALA B O 1
ATOM 3309 N N . ALA B 1 206 ? 33.161 32.025 32.964 1.00 24.00 206 ALA B N 1
ATOM 3310 C CA . ALA B 1 206 ? 32.240 32.853 32.149 1.00 23.06 206 ALA B CA 1
ATOM 3311 C C . ALA B 1 206 ? 31.776 34.068 32.968 1.00 21.29 206 ALA B C 1
ATOM 3312 O O . ALA B 1 206 ? 31.685 35.170 32.412 1.00 21.21 206 ALA B O 1
ATOM 3314 N N . GLY B 1 207 ? 31.499 33.866 34.255 1.00 19.96 207 GLY B N 1
ATOM 3315 C CA . GLY B 1 207 ? 31.115 34.989 35.148 1.00 21.35 207 GLY B CA 1
ATOM 3316 C C . GLY B 1 207 ? 32.274 35.983 35.294 1.00 23.23 207 GLY B C 1
ATOM 3317 O O . GLY B 1 207 ? 32.034 37.183 35.170 1.00 22.96 207 GLY B O 1
ATOM 3318 N N . ARG B 1 208 ? 33.499 35.479 35.474 1.00 24.45 208 ARG B N 1
ATOM 3319 C CA . ARG B 1 208 ? 34.705 36.345 35.600 1.00 29.16 208 ARG B CA 1
ATOM 3320 C C . ARG B 1 208 ? 34.917 37.170 34.340 1.00 29.93 208 ARG B C 1
ATOM 3321 O O . ARG B 1 208 ? 35.312 38.337 34.474 1.00 29.57 208 ARG B O 1
ATOM 3329 N N . ARG B 1 209 ? 34.636 36.594 33.169 1.00 30.65 209 ARG B N 1
ATOM 3330 C CA . ARG B 1 209 ? 34.766 37.311 31.873 1.00 34.50 209 ARG B CA 1
ATOM 3331 C C . ARG B 1 209 ? 33.707 38.419 31.768 1.00 32.06 209 ARG B C 1
ATOM 3332 O O . ARG B 1 209 ? 34.052 39.551 31.428 1.00 29.55 209 ARG B O 1
ATOM 3340 N N . LEU B 1 210 ? 32.450 38.095 32.070 1.00 30.47 210 LEU B N 1
ATOM 3341 C CA . LEU B 1 210 ? 31.325 39.054 31.939 1.00 32.66 210 LEU B CA 1
ATOM 3342 C C . LEU B 1 210 ? 31.629 40.269 32.825 1.00 31.64 210 LEU B C 1
ATOM 3343 O O . LEU B 1 210 ? 31.350 41.395 32.419 1.00 34.65 210 LEU B O 1
ATOM 3348 N N . ALA B 1 211 ? 32.217 40.038 33.988 1.00 33.36 211 ALA B N 1
ATOM 3349 C CA . ALA B 1 211 ? 32.380 41.079 35.023 1.00 35.54 211 ALA B CA 1
ATOM 3350 C C . ALA B 1 211 ? 33.634 41.907 34.738 1.00 39.99 211 ALA B C 1
ATOM 3351 O O . ALA B 1 211 ? 33.583 43.117 34.983 1.00 43.95 211 ALA B O 1
ATOM 3353 N N . ALA B 1 212 ? 34.708 41.289 34.239 1.00 41.04 212 ALA B N 1
ATOM 3354 C CA . ALA B 1 212 ? 35.954 41.995 33.849 1.00 42.20 212 ALA B CA 1
ATOM 3355 C C . ALA B 1 212 ? 35.814 42.492 32.407 1.00 47.75 212 ALA B C 1
ATOM 3356 O O . ALA B 1 212 ? 35.592 43.710 32.192 1.00 58.23 212 ALA B O 1
#

Foldseek 3Di:
DEEEEAEDLPPPVDPLVLLLVLLLVLLLVQAPPSDYHYDYCNVVFDDPCLLVLLQVLLPDPVPRDPSNVVSLVVLVVLVVSQLVHLEYEYGFEQDQLAGRPRVVVNLSSVCSHPCNDPPHQQSQAAGAYEYEYEEQADADPPDPNPVSNHHPVVCCCCQCVRNNHNYHYQYQYNPCAVPPPVCVVCVVVNVVSSVVSSVVSNVNSNCNSCVVVVVVVDDDPPDDD/DEEEEAEDLPPPVDPLVVLLVLLLVLLLVFAPPSDYHYDYCSVVFDDPCLLVLCVVLVVDDVVGRDPSNVVSQVVLVVLVVSLLVHLEYEYGWEQDQLAGRPRVVVNLSSVCSHPCNDPPHQASCAARAYEYEYEEQADQDPPDPNPVSNHHPVVVCCCCPVRNNHPYHYQYQYNNCAVPDPVCVVCVVVNVVSVVVSSVSSNVSSNVNRD

Radius of gyration: 22.72 Å; Cα contacts (8 Å, |Δi|>4): 788; chains: 2; bounding box: 52×73×59 Å

InterPro domains:
  IPR003680 Flavodoxin-like fold [PF02525] (12-173)
  IPR023048 NADH:quinone oxidoreductase, FMN-dependent [MF_01216] (12-230)
  IPR029039 Flavoprotein-like superfamily [G3DSA:3.40.50.360] (13-215)
  IPR029039 Flavoprotein-like superfamily [SSF52218] (12-205)
  IPR050104 FMN-dependent NADH:quinone oxidoreductase, azoreductase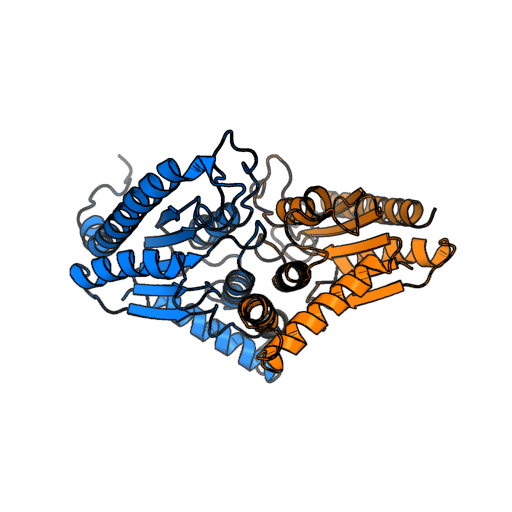 type 1 [PTHR43741] (16-203)

B-factor: mean 22.97, std 13.21, range [9.72, 145.15]

Organism: NCBI:txid1888

Secondary structure (DSSP, 8-state):
-EEEEE--SSGGG-HHHHHHHHHHHHHHHH-SS--EEEEETTTSPPPTTHHHHHHHH---TTS--HHHHHHHHHHHHHHHHHHT-SEEEEE---BTTB--HHHHHHHHHHTTSGGGSTTS--TTTT-EEEEEEE-SS--STTSTTTT--TTHHHHHIIIIIIS--EEEEEEE--TTTTTSGGGGGGHHHHHHHHHHHHHHHHHHHHHHHHHHHHHHH--------/-EEEEE--SSGGG-HHHHHHHHHHHHHHHH-SS--EEEEETTTSPPPTTHHHHHHHHHTS-GGG--HHHHHHHHHHHHHHHHHHT-SEEEEE---BTTB--HHHHHHHHHHTTSGGGSTTSPPTTTT-EEEEEEE-SS---TTSTTTT---SHHHHHIIIIIIT--EEEEEEE--TTTTTSGGGGGGHHHHHHHHHHHHHHHHHHHHHHH-

Solvent-accessible surface area: 20323 Å² total; per-residue (Å²): 24,0,1,6,0,8,0,3,22,62,31,149,146,6,35,2,35,54,4,0,70,21,0,15,127,25,4,115,76,88,11,101,53,58,55,24,68,123,62,29,0,9,117,93,27,10,66,14,68,6,7,25,9,0,39,56,0,92,76,98,82,77,195,54,48,110,106,38,115,101,0,24,72,39,0,33,47,1,0,71,41,0,44,76,3,60,1,2,0,1,1,3,14,24,28,43,38,1,7,2,2,6,1,0,10,0,0,0,0,0,24,3,5,104,91,14,28,110,93,64,155,14,38,1,52,49,74,15,1,2,0,0,2,7,14,17,17,23,29,28,124,77,39,119,82,96,47,42,16,32,3,28,28,3,2,110,44,0,0,23,77,47,4,82,9,91,43,41,29,3,67,44,35,4,31,82,22,56,116,62,104,73,32,67,205,50,106,143,70,10,87,152,34,71,84,79,5,41,78,89,0,61,43,6,0,102,149,7,5,58,70,99,45,63,142,134,76,92,161,113,86,145,140,186,220,24,1,1,2,0,8,0,2,26,68,33,151,175,8,37,2,39,52,4,0,66,42,0,13,136,9,6,128,60,90,8,128,55,60,52,22,71,116,49,34,0,9,130,90,22,12,70,14,68,13,6,21,10,0,22,41,0,98,116,37,80,100,107,187,57,47,79,104,32,122,101,2,38,72,53,0,31,45,0,0,67,42,0,45,76,5,84,1,0,0,1,1,2,12,24,28,42,40,2,7,2,2,6,2,0,10,0,0,0,0,0,30,9,5,101,90,18,39,106,93,69,153,16,41,0,44,53,71,41,1,1,0,0,1,7,11,18,18,18,31,21,129,77,41,116,83,101,48,39,19,32,2,28,29,4,2,108,42,0,0,21,57,47,3,117,11,118,42,39,28,1,58,42,32,2,27,79,23,63,119,55,102,80,29,69,198,47,120,159,64,9,89,160,30,72,84,70,6,41,77,87,0,76,44,4,0,109,161,22,8,124